Protein 8EIL (pdb70)

Structure (mmCIF, N/CA/C/O backbone):
data_8EIL
#
_entry.id   8EIL
#
_cell.length_a   213.344
_cell.length_b   213.344
_cell.length_c   213.344
_cell.angle_alpha   90.000
_cell.angle_beta   90.000
_cell.angle_gamma   90.000
#
_symmetry.space_group_name_H-M   'F 2 3'
#
loop_
_entity.id
_entity.type
_entity.pdbx_description
1 polymer 'Protease Lon-related BREX system protein BrxL'
2 non-polymer 'MALONIC ACID'
3 non-polymer 'SUCCINIC ACID'
4 water water
#
loop_
_atom_site.group_PDB
_atom_site.id
_atom_site.type_symbol
_atom_site.label_atom_id
_atom_site.label_alt_id
_atom_site.label_comp_id
_atom_site.label_asym_id
_atom_site.label_entity_id
_atom_site.label_seq_id
_atom_site.pdbx_PDB_ins_code
_atom_site.Cartn_x
_atom_site.Cartn_y
_atom_site.Cartn_z
_atom_site.occupancy
_atom_site.B_iso_or_equiv
_atom_site.auth_seq_id
_atom_site.auth_comp_id
_atom_site.auth_asym_id
_atom_site.auth_atom_id
_atom_site.pdbx_PDB_model_num
ATOM 1 N N . HIS A 1 3 ? 2.951 2.139 -60.521 1.00 92.31 496 HIS A N 1
ATOM 2 C CA . HIS A 1 3 ? 3.081 2.337 -61.960 1.00 88.80 496 HIS A CA 1
ATOM 3 C C . HIS A 1 3 ? 2.757 1.051 -62.717 1.00 87.69 496 HIS A C 1
ATOM 4 O O . HIS A 1 3 ? 1.616 0.589 -62.712 1.00 93.54 496 HIS A O 1
ATOM 6 N N . MET A 1 4 ? 3.768 0.474 -63.360 1.00 73.12 497 MET A N 1
ATOM 7 C CA . MET A 1 4 ? 3.629 -0.771 -64.100 1.00 74.24 497 MET A CA 1
ATOM 8 C C . MET A 1 4 ? 4.178 -1.939 -63.288 1.00 71.81 497 MET A C 1
ATOM 9 O O . MET A 1 4 ? 4.894 -1.758 -62.302 1.00 76.04 497 MET A O 1
ATOM 14 N N . LYS A 1 5 ? 3.818 -3.148 -63.708 1.00 70.84 498 LYS A N 1
ATOM 15 C CA . LYS A 1 5 ? 4.354 -4.337 -63.061 1.00 67.88 498 LYS A CA 1
ATOM 16 C C . LYS A 1 5 ? 5.869 -4.387 -63.251 1.00 66.61 498 LYS A C 1
ATOM 17 O O . LYS A 1 5 ? 6.368 -4.083 -64.341 1.00 67.42 498 LYS A O 1
ATOM 20 N N . PRO A 1 6 ? 6.631 -4.736 -62.213 1.00 58.28 499 PRO A N 1
ATOM 21 C CA . PRO A 1 6 ? 8.084 -4.865 -62.376 1.00 61.08 499 PRO A CA 1
ATOM 22 C C . PRO A 1 6 ? 8.433 -5.882 -63.455 1.00 69.03 499 PRO A C 1
ATOM 23 O O . PRO A 1 6 ? 7.771 -6.912 -63.601 1.00 65.35 499 PRO A O 1
ATOM 27 N N . GLY A 1 7 ? 9.487 -5.580 -64.215 1.00 63.93 500 GLY A N 1
ATOM 28 C CA . GLY A 1 7 ? 9.858 -6.370 -65.372 1.00 59.71 500 GLY A CA 1
ATOM 29 C C . GLY A 1 7 ? 9.127 -6.014 -66.647 1.00 57.12 500 GLY A C 1
ATOM 30 O O . GLY A 1 7 ? 9.437 -6.584 -67.703 1.00 54.38 500 GLY A O 1
ATOM 31 N N . PHE A 1 8 ? 8.161 -5.103 -66.585 1.00 52.24 501 PHE A N 1
ATOM 32 C CA . PHE A 1 8 ? 7.434 -4.631 -67.754 1.00 53.68 501 PHE A CA 1
ATOM 33 C C . PHE A 1 8 ? 7.953 -3.252 -68.136 1.00 59.26 501 PHE A C 1
ATOM 34 O O . PHE A 1 8 ? 8.132 -2.390 -67.269 1.00 63.80 501 PHE A O 1
ATOM 42 N N . LEU A 1 9 ? 8.191 -3.043 -69.426 1.00 51.43 502 LEU A N 1
ATOM 43 C CA . LEU A 1 9 ? 8.584 -1.711 -69.868 1.00 50.58 502 LEU A CA 1
ATOM 44 C C . LEU A 1 9 ? 8.230 -1.522 -71.333 1.00 55.67 502 LEU A C 1
ATOM 45 O O . LEU A 1 9 ? 8.119 -2.484 -72.096 1.00 47.90 502 LEU A O 1
ATOM 50 N N . TYR A 1 10 ? 8.030 -0.267 -71.710 1.00 44.99 503 TYR A N 1
ATOM 51 C CA . TYR A 1 10 ? 7.819 0.083 -73.102 1.00 42.05 503 TYR A CA 1
ATOM 52 C C . TYR A 1 10 ? 9.139 0.519 -73.719 1.00 49.48 503 TYR A C 1
ATOM 53 O O . TYR A 1 10 ? 9.937 1.218 -73.084 1.00 39.39 503 TYR A O 1
ATOM 62 N N . THR A 1 11 ? 9.362 0.102 -74.961 1.00 41.12 504 THR A N 1
ATOM 63 C CA . THR A 1 11 ? 10.513 0.548 -75.725 1.00 37.06 504 THR A CA 1
ATOM 64 C C . THR A 1 11 ? 10.046 0.877 -77.133 1.00 41.48 504 THR A C 1
ATOM 65 O O . THR A 1 11 ? 9.002 0.409 -77.591 1.00 35.82 504 THR A O 1
ATOM 69 N N . ILE A 1 12 ? 10.811 1.724 -77.808 1.00 36.25 505 ILE A N 1
ATOM 70 C CA . ILE A 1 12 ? 10.501 2.109 -79.175 1.00 28.48 505 ILE A CA 1
ATOM 71 C C . ILE A 1 12 ? 11.773 2.022 -79.990 1.00 36.08 505 ILE A C 1
ATOM 72 O O . ILE A 1 12 ? 12.820 2.532 -79.575 1.00 35.38 505 ILE A O 1
ATOM 77 N N . GLY A 1 13 ? 11.682 1.381 -81.149 1.00 35.25 506 GLY A N 1
ATOM 78 C CA . GLY A 1 13 ? 12.870 1.243 -81.970 1.00 36.84 506 GLY A CA 1
ATOM 79 C C . GLY A 1 13 ? 12.511 0.889 -83.392 1.00 41.17 506 GLY A C 1
ATOM 80 O O . GLY A 1 13 ? 11.371 0.539 -83.705 1.00 37.74 506 GLY A O 1
ATOM 81 N N . LEU A 1 14 ? 13.511 0.992 -84.257 1.00 32.91 507 LEU A N 1
ATOM 82 C CA . LEU A 1 14 ? 13.325 0.606 -85.647 1.00 46.57 507 LEU A CA 1
ATOM 83 C C . LEU A 1 14 ? 13.107 -0.896 -85.738 1.00 42.00 507 LEU A C 1
ATOM 84 O O . LEU A 1 14 ? 13.845 -1.682 -85.137 1.00 40.67 507 LEU A O 1
ATOM 89 N N . SER A 1 15 ? 12.098 -1.293 -86.506 1.00 53.72 508 SER A N 1
ATOM 90 C CA . SER A 1 15 ? 11.852 -2.698 -86.776 1.00 49.43 508 SER A CA 1
ATOM 91 C C . SER A 1 15 ? 12.943 -3.260 -87.686 1.00 45.24 508 SER A C 1
ATOM 92 O O . SER A 1 15 ? 13.862 -2.559 -88.118 1.00 46.66 508 SER A O 1
ATOM 95 N N . ASN A 1 16 ? 12.839 -4.558 -87.976 1.00 52.92 509 ASN A N 1
ATOM 96 C CA . ASN A 1 16 ? 13.755 -5.177 -88.926 1.00 57.12 509 ASN A CA 1
ATOM 97 C C . ASN A 1 16 ? 13.613 -4.592 -90.326 1.00 58.76 509 ASN A C 1
ATOM 98 O O . ASN A 1 16 ? 14.553 -4.682 -91.123 1.00 61.08 509 ASN A O 1
ATOM 101 N N . LYS A 1 17 ? 12.469 -3.985 -90.637 1.00 47.69 510 LYS A N 1
ATOM 102 C CA . LYS A 1 17 ? 12.239 -3.342 -91.922 1.00 55.50 510 LYS A CA 1
ATOM 103 C C . LYS A 1 17 ? 12.447 -1.832 -91.875 1.00 56.96 510 LYS A C 1
ATOM 104 O O . LYS A 1 17 ? 12.076 -1.137 -92.826 1.00 49.19 510 LYS A O 1
ATOM 106 N N . GLY A 1 18 ? 13.019 -1.306 -90.793 1.00 58.28 511 GLY A N 1
ATOM 107 C CA . GLY A 1 18 ? 13.309 0.113 -90.718 1.00 49.94 511 GLY A CA 1
ATOM 108 C C . GLY A 1 18 ? 12.151 1.003 -90.323 1.00 46.52 511 GLY A C 1
ATOM 109 O O . GLY A 1 18 ? 12.206 2.211 -90.569 1.00 52.05 511 GLY A O 1
ATOM 110 N N . MET A 1 19 ? 11.102 0.451 -89.720 1.00 50.69 512 MET A N 1
ATOM 111 C CA . MET A 1 19 ? 9.953 1.244 -89.311 1.00 50.84 512 MET A CA 1
ATOM 112 C C . MET A 1 19 ? 9.938 1.385 -87.799 1.00 46.06 512 MET A C 1
ATOM 113 O O . MET A 1 19 ? 10.088 0.379 -87.093 1.00 49.01 512 MET A O 1
ATOM 118 N N . PRO A 1 20 ? 9.764 2.593 -87.262 1.00 52.46 513 PRO A N 1
ATOM 119 C CA . PRO A 1 20 ? 9.706 2.737 -85.804 1.00 46.68 513 PRO A CA 1
ATOM 120 C C . PRO A 1 20 ? 8.460 2.074 -85.251 1.00 45.31 513 PRO A C 1
ATOM 121 O O . PRO A 1 20 ? 7.361 2.220 -85.794 1.00 41.51 513 PRO A O 1
ATOM 125 N N . GLY A 1 21 ? 8.643 1.330 -84.173 1.00 41.01 514 GLY A N 1
ATOM 126 C CA . GLY A 1 21 ? 7.542 0.624 -83.554 1.00 44.98 514 GLY A CA 1
ATOM 127 C C . GLY A 1 21 ? 7.656 0.632 -82.047 1.00 43.32 514 GLY A C 1
ATOM 128 O O . GLY A 1 21 ? 8.750 0.736 -81.474 1.00 41.56 514 GLY A O 1
ATOM 129 N N . LEU A 1 22 ? 6.493 0.502 -81.414 1.00 35.14 515 LEU A N 1
ATOM 130 C CA . LEU A 1 22 ? 6.349 0.451 -79.968 1.00 41.97 515 LEU A CA 1
ATOM 131 C C . LEU A 1 22 ? 6.192 -1.000 -79.539 1.00 41.62 515 LEU A C 1
ATOM 132 O O . LEU A 1 22 ? 5.354 -1.729 -80.081 1.00 45.04 515 LEU A O 1
ATOM 137 N N . TYR A 1 23 ? 6.993 -1.413 -78.568 1.00 42.57 516 TYR A N 1
ATOM 138 C CA . TYR A 1 23 ? 6.990 -2.782 -78.092 1.00 41.19 516 TYR A CA 1
ATOM 139 C C . TYR A 1 23 ? 6.916 -2.756 -76.579 1.00 45.48 516 TYR A C 1
ATOM 140 O O . TYR A 1 23 ? 7.393 -1.818 -75.935 1.00 46.49 516 TYR A O 1
ATOM 149 N N . ARG A 1 24 ? 6.330 -3.801 -76.009 1.00 46.53 517 ARG A N 1
ATOM 150 C CA . ARG A 1 24 ? 6.305 -3.947 -74.561 1.00 45.34 517 ARG A CA 1
ATOM 151 C C . ARG A 1 24 ? 7.064 -5.208 -74.192 1.00 41.95 517 ARG A C 1
ATOM 152 O O . ARG A 1 24 ? 6.737 -6.299 -74.667 1.00 48.40 517 ARG A O 1
ATOM 160 N N . LEU A 1 25 ? 8.076 -5.056 -73.353 1.00 40.79 518 LEU A N 1
ATOM 161 C CA . LEU A 1 25 ? 8.766 -6.195 -72.783 1.00 48.79 518 LEU A CA 1
ATOM 162 C C . LEU A 1 25 ? 8.057 -6.576 -71.495 1.00 53.16 518 LEU A C 1
ATOM 163 O O . LEU A 1 25 ? 7.810 -5.717 -70.639 1.00 51.36 518 LEU A O 1
ATOM 168 N N . GLU A 1 26 ? 7.730 -7.859 -71.367 1.00 54.30 519 GLU A N 1
ATOM 169 C CA . GLU A 1 26 ? 7.047 -8.410 -70.204 1.00 56.54 519 GLU A CA 1
ATOM 170 C C . GLU A 1 26 ? 7.945 -9.525 -69.689 1.00 54.70 519 GLU A C 1
ATOM 171 O O . GLU A 1 26 ? 7.953 -10.631 -70.236 1.00 58.51 519 GLU A O 1
ATOM 177 N N . LEU A 1 27 ? 8.742 -9.225 -68.673 1.00 55.07 520 LEU A N 1
ATOM 178 C CA . LEU A 1 27 ? 9.645 -10.204 -68.091 1.00 57.04 520 LEU A CA 1
ATOM 179 C C . LEU A 1 27 ? 9.025 -10.775 -66.825 1.00 72.32 520 LEU A C 1
ATOM 180 O O . LEU A 1 27 ? 8.649 -10.025 -65.919 1.00 72.34 520 LEU A O 1
ATOM 185 N N . GLN A 1 28 ? 8.918 -12.096 -66.767 1.00 67.73 521 GLN A N 1
ATOM 186 C CA . GLN A 1 28 ? 8.453 -12.795 -65.581 1.00 73.12 521 GLN A CA 1
ATOM 187 C C . GLN A 1 28 ? 9.630 -13.451 -64.877 1.00 73.92 521 GLN A C 1
ATOM 188 O O . GLN A 1 28 ? 10.494 -14.059 -65.520 1.00 66.08 521 GLN A O 1
ATOM 194 N N . VAL A 1 29 ? 9.664 -13.312 -63.555 1.00 74.96 522 VAL A N 1
ATOM 195 C CA . VAL A 1 29 ? 10.694 -13.911 -62.719 1.00 79.41 522 VAL A CA 1
ATOM 196 C C . VAL A 1 29 ? 10.035 -14.957 -61.832 1.00 79.57 522 VAL A C 1
ATOM 197 O O . VAL A 1 29 ? 8.973 -14.712 -61.248 1.00 68.36 522 VAL A O 1
ATOM 201 N N . THR A 1 30 ? 10.671 -16.121 -61.731 1.00 90.17 523 THR A N 1
ATOM 202 C CA . THR A 1 30 ? 10.207 -17.198 -60.869 1.00 85.72 523 THR A CA 1
ATOM 203 C C . THR A 1 30 ? 11.409 -17.768 -60.134 1.00 86.71 523 THR A C 1
ATOM 204 O O . THR A 1 30 ? 12.552 -17.371 -60.370 1.00 78.88 523 THR A O 1
ATOM 208 N N . LYS A 1 31 ? 11.143 -18.702 -59.224 1.00 89.72 524 LYS A N 1
ATOM 209 C CA . LYS A 1 31 ? 12.224 -19.408 -58.551 1.00 81.94 524 LYS A CA 1
ATOM 210 C C . LYS A 1 31 ? 12.853 -20.415 -59.509 1.00 77.27 524 LYS A C 1
ATOM 211 O O . LYS A 1 31 ? 12.150 -21.216 -60.132 1.00 79.74 524 LYS A O 1
ATOM 213 N N . GLY A 1 32 ? 14.177 -20.368 -59.637 1.00 70.13 525 GLY A N 1
ATOM 214 C CA . GLY A 1 32 ? 14.841 -21.233 -60.593 1.00 72.51 525 GLY A CA 1
ATOM 215 C C . GLY A 1 32 ? 16.350 -21.290 -60.470 1.00 79.72 525 GLY A C 1
ATOM 216 O O . GLY A 1 32 ? 16.903 -21.108 -59.382 1.00 82.72 525 GLY A O 1
ATOM 217 N N . SER A 1 33 ? 17.026 -21.537 -61.592 1.00 82.60 526 SER A N 1
ATOM 218 C CA . SER A 1 33 ? 18.461 -21.778 -61.600 1.00 79.58 526 SER A CA 1
ATOM 219 C C . SER A 1 33 ? 19.246 -20.783 -62.444 1.00 87.07 526 SER A C 1
ATOM 220 O O . SER A 1 33 ? 20.477 -20.888 -62.507 1.00 80.51 526 SER A O 1
ATOM 223 N N . GLY A 1 34 ? 18.583 -19.826 -63.087 1.00 83.26 527 GLY A N 1
ATOM 224 C CA . GLY A 1 34 ? 19.273 -18.871 -63.931 1.00 76.93 527 GLY A CA 1
ATOM 225 C C . GLY A 1 34 ? 19.015 -19.116 -65.402 1.00 82.95 527 GLY A C 1
ATOM 226 O O . GLY A 1 34 ? 19.861 -18.821 -66.252 1.00 69.90 527 GLY A O 1
ATOM 227 N N . LYS A 1 35 ? 17.842 -19.661 -65.712 1.00 83.41 528 LYS A N 1
ATOM 228 C CA . LYS A 1 35 ? 17.483 -20.002 -67.080 1.00 88.29 528 LYS A CA 1
ATOM 229 C C . LYS A 1 35 ? 16.712 -18.859 -67.727 1.00 79.51 528 LYS A C 1
ATOM 230 O O . LYS A 1 35 ? 15.821 -18.265 -67.113 1.00 79.04 528 LYS A O 1
ATOM 232 N N . LEU A 1 36 ? 17.071 -18.547 -68.968 1.00 75.77 529 LEU A N 1
ATOM 233 C CA . LEU A 1 36 ? 16.404 -17.514 -69.747 1.00 71.87 529 LEU A CA 1
ATOM 234 C C . LEU A 1 36 ? 15.571 -18.181 -70.832 1.00 73.67 529 LEU A C 1
ATOM 235 O O . LEU A 1 36 ? 16.115 -18.866 -71.704 1.00 80.34 529 LEU A O 1
ATOM 238 N N . ALA A 1 37 ? 14.259 -17.982 -70.773 1.00 69.75 530 ALA A N 1
ATOM 239 C CA . ALA A 1 37 ? 13.338 -18.394 -71.817 1.00 76.08 530 ALA A CA 1
ATOM 240 C C . ALA A 1 37 ? 12.721 -17.150 -72.443 1.00 80.62 530 ALA A C 1
ATOM 241 O O . ALA A 1 37 ? 12.582 -16.110 -71.793 1.00 77.06 530 ALA A O 1
ATOM 243 N N . THR A 1 38 ? 12.364 -17.257 -73.718 1.00 65.22 531 THR A N 1
ATOM 244 C CA . THR A 1 38 ? 11.928 -16.097 -74.475 1.00 63.16 531 THR A CA 1
ATOM 245 C C . THR A 1 38 ? 10.706 -16.450 -75.304 1.00 61.88 531 THR A C 1
ATOM 246 O O . THR A 1 38 ? 10.460 -17.612 -75.632 1.00 74.98 531 THR A O 1
ATOM 250 N N . SER A 1 39 ? 9.941 -15.419 -75.646 1.00 65.42 532 SER A N 1
ATOM 251 C CA . SER A 1 39 ? 8.768 -15.609 -76.484 1.00 59.39 532 SER A CA 1
ATOM 252 C C . SER A 1 39 ? 8.441 -14.297 -77.180 1.00 61.84 532 SER A C 1
ATOM 253 O O . SER A 1 39 ? 8.751 -13.210 -76.679 1.00 55.11 532 SER A O 1
ATOM 256 N N . GLY A 1 40 ? 7.789 -14.415 -78.334 1.00 52.90 533 GLY A N 1
ATOM 257 C CA . GLY A 1 40 ? 7.519 -13.263 -79.166 1.00 55.89 533 GLY A CA 1
ATOM 258 C C . GLY A 1 40 ? 8.697 -12.787 -79.986 1.00 56.43 533 GLY A C 1
ATOM 259 O O . GLY A 1 40 ? 8.651 -11.670 -80.514 1.00 50.13 533 GLY A O 1
ATOM 260 N N . LEU A 1 41 ? 9.763 -13.584 -80.093 1.00 47.64 534 LEU A N 1
ATOM 261 C CA . LEU A 1 41 ? 10.957 -13.177 -80.819 1.00 57.10 534 LEU A CA 1
ATOM 262 C C . LEU A 1 41 ? 10.903 -13.512 -82.316 1.00 52.48 534 LEU A C 1
ATOM 263 O O . LEU A 1 41 ? 11.955 -13.572 -82.963 1.00 59.83 534 LEU A O 1
ATOM 268 N N . TRP A 1 42 ? 9.705 -13.711 -82.872 1.00 46.84 535 TRP A N 1
ATOM 269 C CA . TRP A 1 42 ? 9.475 -13.746 -84.325 1.00 60.20 535 TRP A CA 1
ATOM 270 C C . TRP A 1 42 ? 10.347 -14.763 -85.066 1.00 57.33 535 TRP A C 1
ATOM 271 O O . TRP A 1 42 ? 10.619 -14.596 -86.259 1.00 56.90 535 TRP A O 1
ATOM 282 N N . ASN A 1 43 ? 10.794 -15.820 -84.385 1.00 55.88 536 ASN A N 1
ATOM 283 C CA . ASN A 1 43 ? 11.681 -16.823 -84.986 1.00 59.32 536 ASN A CA 1
ATOM 284 C C . ASN A 1 43 ? 12.955 -16.193 -85.547 1.00 69.38 536 ASN A C 1
ATOM 285 O O . ASN A 1 43 ? 13.500 -16.663 -86.548 1.00 77.73 536 ASN A O 1
ATOM 290 N N . SER A 1 44 ? 13.434 -15.121 -84.922 1.00 59.92 537 SER A N 1
ATOM 291 C CA . SER A 1 44 ? 14.585 -14.377 -85.415 1.00 63.60 537 SER A CA 1
ATOM 292 C C . SER A 1 44 ? 15.810 -14.720 -84.577 1.00 65.53 537 SER A C 1
ATOM 293 O O . SER A 1 44 ? 15.811 -14.510 -83.360 1.00 62.39 537 SER A O 1
ATOM 296 N N . SER A 1 45 ? 16.847 -15.253 -85.228 1.00 70.14 538 SER A N 1
ATOM 297 C CA . SER A 1 45 ? 18.097 -15.515 -84.522 1.00 72.74 538 SER A CA 1
ATOM 298 C C . SER A 1 45 ? 18.749 -14.223 -84.047 1.00 67.18 538 SER A C 1
ATOM 299 O O . SER A 1 45 ? 19.439 -14.216 -83.019 1.00 65.81 538 SER A O 1
ATOM 301 N N . SER A 1 46 ? 18.532 -13.121 -84.772 1.00 71.14 539 SER A N 1
ATOM 302 C CA . SER A 1 46 ? 19.100 -11.834 -84.379 1.00 61.77 539 SER A CA 1
ATOM 303 C C . SER A 1 46 ? 18.489 -11.329 -83.075 1.00 67.93 539 SER A C 1
ATOM 304 O O . SER A 1 46 ? 19.208 -10.872 -82.176 1.00 63.88 539 SER A O 1
ATOM 307 N N . ALA A 1 47 ? 17.159 -11.403 -82.954 1.00 49.64 540 ALA A N 1
ATOM 308 C CA . ALA A 1 47 ? 16.505 -10.973 -81.722 1.00 50.86 540 ALA A CA 1
ATOM 309 C C . ALA A 1 47 ? 16.938 -11.830 -80.541 1.00 60.16 540 ALA A C 1
ATOM 310 O O . ALA A 1 47 ? 17.195 -11.312 -79.445 1.00 53.76 540 ALA A O 1
ATOM 312 N N . LYS A 1 48 ? 17.020 -13.147 -80.747 1.00 60.02 541 LYS A N 1
ATOM 313 C CA . LYS A 1 48 ? 17.473 -14.035 -79.684 1.00 54.85 541 LYS A CA 1
ATOM 314 C C . LYS A 1 48 ? 18.895 -13.697 -79.258 1.00 56.94 541 LYS A C 1
ATOM 315 O O . LYS A 1 48 ? 19.198 -13.661 -78.061 1.00 57.98 541 LYS A O 1
ATOM 317 N N . GLU A 1 49 ? 19.780 -13.430 -80.223 1.00 52.72 542 GLU A N 1
ATOM 318 C CA . GLU A 1 49 ? 21.154 -13.083 -79.873 1.00 59.27 542 GLU A CA 1
ATOM 319 C C . GLU A 1 49 ? 21.221 -11.758 -79.121 1.00 59.82 542 GLU A C 1
ATOM 320 O O . GLU A 1 49 ? 22.030 -11.604 -78.201 1.00 57.78 542 GLU A O 1
ATOM 323 N N . GLN A 1 50 ? 20.376 -10.792 -79.489 1.00 52.01 543 GLN A N 1
ATOM 324 C CA . GLN A 1 50 ? 20.357 -9.519 -78.770 1.00 62.29 543 GLN A CA 1
ATOM 325 C C . GLN A 1 50 ? 19.904 -9.712 -77.325 1.00 57.65 543 GLN A C 1
ATOM 326 O O . GLN A 1 50 ? 20.530 -9.199 -76.385 1.00 53.75 543 GLN A O 1
ATOM 332 N N . VAL A 1 51 ? 18.797 -10.436 -77.132 1.00 58.29 544 VAL A N 1
ATOM 333 C CA . VAL A 1 51 ? 18.323 -10.716 -75.779 1.00 57.26 544 VAL A CA 1
ATOM 334 C C . VAL A 1 51 ? 19.377 -11.491 -74.995 1.00 62.63 544 VAL A C 1
ATOM 335 O O . VAL A 1 51 ? 19.544 -11.285 -73.786 1.00 68.12 544 VAL A O 1
ATOM 339 N N . LYS A 1 52 ? 20.131 -12.360 -75.672 1.00 61.29 545 LYS A N 1
ATOM 340 C CA . LYS A 1 52 ? 21.179 -13.116 -74.996 1.00 64.20 545 LYS A CA 1
ATOM 341 C C . LYS A 1 52 ? 22.332 -12.215 -74.570 1.00 58.48 545 LYS A C 1
ATOM 342 O O . LYS A 1 52 ? 22.872 -12.378 -73.474 1.00 63.39 545 LYS A O 1
ATOM 344 N N . ILE A 1 53 ? 22.740 -11.280 -75.433 1.00 57.05 546 ILE A N 1
ATOM 345 C CA . ILE A 1 53 ? 23.766 -10.311 -75.048 1.00 59.81 546 ILE A CA 1
ATOM 346 C C . ILE A 1 53 ? 23.311 -9.531 -73.825 1.00 62.44 546 ILE A C 1
ATOM 347 O O . ILE A 1 53 ? 24.086 -9.297 -72.885 1.00 65.39 546 ILE A O 1
ATOM 352 N N . ALA A 1 54 ? 22.039 -9.128 -73.816 1.00 60.97 547 ALA A N 1
ATOM 353 C CA . ALA A 1 54 ? 21.497 -8.411 -72.669 1.00 64.40 547 ALA A CA 1
ATOM 354 C C . ALA A 1 54 ? 21.575 -9.261 -71.405 1.00 64.16 547 ALA A C 1
ATOM 355 O O . ALA A 1 54 ? 22.012 -8.786 -70.352 1.00 62.90 547 ALA A O 1
ATOM 357 N N . PHE A 1 55 ? 21.149 -10.525 -71.494 1.00 71.12 548 PHE A N 1
ATOM 358 C CA . PHE A 1 55 ? 21.162 -11.413 -70.331 1.00 69.72 548 PHE A CA 1
ATOM 359 C C . PHE A 1 55 ? 22.580 -11.686 -69.841 1.00 69.02 548 PHE A C 1
ATOM 360 O O . PHE A 1 55 ? 22.816 -11.814 -68.633 1.00 66.18 548 PHE A O 1
ATOM 368 N N . ASP A 1 56 ? 23.533 -11.795 -70.766 1.00 64.90 549 ASP A N 1
ATOM 369 C CA . ASP A 1 56 ? 24.924 -12.005 -70.381 1.00 65.41 549 ASP A CA 1
ATOM 370 C C . ASP A 1 56 ? 25.467 -10.795 -69.630 1.00 75.36 549 ASP A C 1
ATOM 371 O O . ASP A 1 56 ? 26.108 -10.940 -68.581 1.00 74.61 549 ASP A O 1
ATOM 376 N N . TYR A 1 57 ? 25.235 -9.591 -70.165 1.00 67.25 550 TYR A N 1
ATOM 377 C CA . TYR A 1 57 ? 25.610 -8.382 -69.435 1.00 62.86 550 TYR A CA 1
ATOM 378 C C . TYR A 1 57 ? 24.940 -8.338 -68.066 1.00 56.58 550 TYR A C 1
ATOM 379 O O . TYR A 1 57 ? 25.565 -7.955 -67.069 1.00 64.88 550 TYR A O 1
ATOM 388 N N . PHE A 1 58 ? 23.664 -8.724 -68.005 1.00 59.02 551 PHE A N 1
ATOM 389 C CA . PHE A 1 58 ? 22.942 -8.797 -66.739 1.00 64.97 551 PHE A CA 1
ATOM 390 C C . PHE A 1 58 ? 23.679 -9.673 -65.736 1.00 76.13 551 PHE A C 1
ATOM 391 O O . PHE A 1 58 ? 23.943 -9.256 -64.602 1.00 76.65 551 PHE A O 1
ATOM 399 N N . LYS A 1 59 ? 24.015 -10.899 -66.142 1.00 81.48 552 LYS A N 1
ATOM 400 C CA . LYS A 1 59 ? 24.734 -11.807 -65.252 1.00 75.60 552 LYS A CA 1
ATOM 401 C C . LYS A 1 59 ? 26.080 -11.226 -64.834 1.00 72.66 552 LYS A C 1
ATOM 402 O O . LYS A 1 59 ? 26.489 -11.359 -63.674 1.00 73.94 552 LYS A O 1
ATOM 405 N N . ALA A 1 60 ? 26.782 -10.571 -65.761 1.00 74.65 553 ALA A N 1
ATOM 406 C CA . ALA A 1 60 ? 28.130 -10.097 -65.463 1.00 66.91 553 ALA A CA 1
ATOM 407 C C . ALA A 1 60 ? 28.145 -8.856 -64.574 1.00 82.55 553 ALA A C 1
ATOM 408 O O . ALA A 1 60 ? 29.133 -8.629 -63.866 1.00 74.41 553 ALA A O 1
ATOM 410 N N . ASN A 1 61 ? 27.083 -8.044 -64.587 1.00 84.17 554 ASN A N 1
ATOM 411 C CA . ASN A 1 61 ? 27.069 -6.792 -63.833 1.00 70.95 554 ASN A CA 1
ATOM 412 C C . ASN A 1 61 ? 25.926 -6.713 -62.825 1.00 74.49 554 ASN A C 1
ATOM 413 O O . ASN A 1 61 ? 25.608 -5.619 -62.349 1.00 84.48 554 ASN A O 1
ATOM 418 N N . ALA A 1 62 ? 25.289 -7.840 -62.494 1.00 77.01 555 ALA A N 1
ATOM 419 C CA . ALA A 1 62 ? 24.171 -7.803 -61.555 1.00 77.70 555 ALA A CA 1
ATOM 420 C C . ALA A 1 62 ? 24.602 -7.384 -60.156 1.00 80.55 555 ALA A C 1
ATOM 421 O O . ALA A 1 62 ? 23.771 -6.897 -59.382 1.00 81.06 555 ALA A O 1
ATOM 423 N N . SER A 1 63 ? 25.881 -7.553 -59.822 1.00 91.22 556 SER A N 1
ATOM 424 C CA . SER A 1 63 ? 26.379 -7.107 -58.525 1.00 89.92 556 SER A CA 1
ATOM 425 C C . SER A 1 63 ? 26.294 -5.591 -58.383 1.00 92.68 556 SER A C 1
ATOM 426 O O . SER A 1 63 ? 25.978 -5.082 -57.300 1.00 93.81 556 SER A O 1
ATOM 429 N N . ARG A 1 64 ? 26.588 -4.850 -59.460 1.00 85.93 557 ARG A N 1
ATOM 430 C CA . ARG A 1 64 ? 26.519 -3.390 -59.434 1.00 91.59 557 ARG A CA 1
ATOM 431 C C . ARG A 1 64 ? 25.104 -2.845 -59.279 1.00 94.01 557 ARG A C 1
ATOM 432 O O . ARG A 1 64 ? 24.949 -1.630 -59.112 1.00 100.26 557 ARG A O 1
ATOM 437 N N . ILE A 1 65 ? 24.082 -3.692 -59.329 1.00 82.16 558 ILE A N 1
ATOM 438 C CA . ILE A 1 65 ? 22.707 -3.208 -59.249 1.00 80.08 558 ILE A CA 1
ATOM 439 C C . ILE A 1 65 ? 22.128 -3.579 -57.893 1.00 77.98 558 ILE A C 1
ATOM 440 O O . ILE A 1 65 ? 21.517 -4.636 -57.741 1.00 84.69 558 ILE A O 1
ATOM 445 N N . SER A 1 69 ? 21.508 -9.994 -54.199 1.00 79.19 562 SER A N 1
ATOM 446 C CA . SER A 1 69 ? 20.866 -10.186 -55.494 1.00 92.30 562 SER A CA 1
ATOM 447 C C . SER A 1 69 ? 21.681 -11.132 -56.374 1.00 100.39 562 SER A C 1
ATOM 448 O O . SER A 1 69 ? 22.876 -10.921 -56.584 1.00 103.25 562 SER A O 1
ATOM 450 N N . LYS A 1 70 ? 21.028 -12.176 -56.885 1.00 96.35 563 LYS A N 1
ATOM 451 C CA . LYS A 1 70 ? 21.685 -13.152 -57.746 1.00 100.01 563 LYS A CA 1
ATOM 452 C C . LYS A 1 70 ? 20.681 -13.695 -58.754 1.00 102.86 563 LYS A C 1
ATOM 453 O O . LYS A 1 70 ? 19.588 -14.124 -58.372 1.00 90.06 563 LYS A O 1
ATOM 455 N N . VAL A 1 71 ? 21.058 -13.678 -60.037 1.00 104.48 564 VAL A N 1
ATOM 456 C CA . VAL A 1 71 ? 20.178 -14.188 -61.084 1.00 96.71 564 VAL A CA 1
ATOM 457 C C . VAL A 1 71 ? 20.131 -15.710 -61.089 1.00 98.85 564 VAL A C 1
ATOM 458 O O . VAL A 1 71 ? 19.148 -16.299 -61.556 1.00 93.28 564 VAL A O 1
ATOM 460 N N . MET A 1 72 ? 21.167 -16.364 -60.563 1.00 102.90 565 MET A N 1
ATOM 461 C CA . MET A 1 72 ? 21.242 -17.820 -60.564 1.00 89.85 565 MET A CA 1
ATOM 462 C C . MET A 1 72 ? 20.220 -18.475 -59.644 1.00 89.29 565 MET A C 1
ATOM 463 O O . MET A 1 72 ? 20.082 -19.702 -59.683 1.00 97.33 565 MET A O 1
ATOM 466 N N . GLU A 1 73 ? 19.504 -17.705 -58.827 1.00 85.74 566 GLU A N 1
ATOM 467 C CA . GLU A 1 73 ? 18.461 -18.250 -57.967 1.00 79.11 566 GLU A CA 1
ATOM 468 C C . GLU A 1 73 ? 17.064 -18.077 -58.549 1.00 79.08 566 GLU A C 1
ATOM 469 O O . GLU A 1 73 ? 16.088 -18.503 -57.922 1.00 71.60 566 GLU A O 1
ATOM 471 N N . HIS A 1 74 ? 16.946 -17.473 -59.731 1.00 87.30 567 HIS A N 1
ATOM 472 C CA . HIS A 1 74 ? 15.661 -17.232 -60.367 1.00 73.81 567 HIS A CA 1
ATOM 473 C C . HIS A 1 74 ? 15.713 -17.632 -61.833 1.00 75.85 567 HIS A C 1
ATOM 474 O O . HIS A 1 74 ? 16.781 -17.730 -62.442 1.00 69.49 567 HIS A O 1
ATOM 481 N N . ASP A 1 75 ? 14.528 -17.858 -62.387 1.00 73.44 568 ASP A N 1
ATOM 482 C CA . ASP A 1 75 ? 14.330 -18.141 -63.796 1.00 79.64 568 ASP A CA 1
ATOM 483 C C . ASP A 1 75 ? 13.580 -16.966 -64.408 1.00 80.98 568 ASP A C 1
ATOM 484 O O . ASP A 1 75 ? 12.724 -16.354 -63.762 1.00 66.59 568 ASP A O 1
ATOM 489 N N . PHE A 1 76 ? 13.896 -16.665 -65.664 1.00 81.13 569 PHE A N 1
ATOM 490 C CA . PHE A 1 76 ? 13.386 -15.479 -66.336 1.00 69.56 569 PHE A CA 1
ATOM 491 C C . PHE A 1 76 ? 12.739 -15.886 -67.646 1.00 66.02 569 PHE A C 1
ATOM 492 O O . PHE A 1 76 ? 13.306 -16.681 -68.399 1.00 73.63 569 PHE A O 1
ATOM 500 N N . HIS A 1 77 ? 11.552 -15.347 -67.912 1.00 58.98 570 HIS A N 1
ATOM 501 C CA . HIS A 1 77 ? 10.877 -15.532 -69.192 1.00 74.84 570 HIS A CA 1
ATOM 502 C C . HIS A 1 77 ? 10.515 -14.160 -69.742 1.00 73.66 570 HIS A C 1
ATOM 503 O O . HIS A 1 77 ? 9.675 -13.457 -69.172 1.00 60.78 570 HIS A O 1
ATOM 510 N N . LEU A 1 78 ? 11.155 -13.783 -70.839 1.00 67.73 571 LEU A N 1
ATOM 511 C CA . LEU A 1 78 ? 10.936 -12.489 -71.470 1.00 50.57 571 LEU A CA 1
ATOM 512 C C . LEU A 1 78 ? 9.994 -12.683 -72.651 1.00 61.44 571 LEU A C 1
ATOM 513 O O . LEU A 1 78 ? 10.365 -13.292 -73.661 1.00 63.69 571 LEU A O 1
ATOM 518 N N . HIS A 1 79 ? 8.767 -12.205 -72.508 1.00 57.36 572 HIS A N 1
ATOM 519 C CA . HIS A 1 79 ? 7.858 -12.117 -73.632 1.00 60.79 572 HIS A CA 1
ATOM 520 C C . HIS A 1 79 ? 7.972 -10.723 -74.234 1.00 59.46 572 HIS A C 1
ATOM 521 O O . HIS A 1 79 ? 8.189 -9.736 -73.525 1.00 55.42 572 HIS A O 1
ATOM 528 N N . VAL A 1 80 ? 7.843 -10.647 -75.553 1.00 55.31 573 VAL A N 1
ATOM 529 C CA . VAL A 1 80 ? 7.907 -9.370 -76.256 1.00 55.67 573 VAL A CA 1
ATOM 530 C C . VAL A 1 80 ? 6.603 -9.198 -77.017 1.00 48.13 573 VAL A C 1
ATOM 531 O O . VAL A 1 80 ? 6.264 -10.024 -77.874 1.00 53.81 573 VAL A O 1
ATOM 535 N N . VAL A 1 81 ? 5.883 -8.123 -76.712 1.00 53.87 574 VAL A N 1
ATOM 536 C CA . VAL A 1 81 ? 4.599 -7.822 -77.326 1.00 53.62 574 VAL A CA 1
ATOM 537 C C . VAL A 1 81 ? 4.830 -6.759 -78.385 1.00 49.16 574 VAL A C 1
ATOM 538 O O . VAL A 1 81 ? 5.322 -5.662 -78.083 1.00 51.49 574 VAL A O 1
ATOM 542 N N . GLU A 1 82 ? 4.456 -7.091 -79.617 1.00 50.76 575 GLU A N 1
ATOM 543 C CA . GLU A 1 82 ? 4.570 -6.200 -80.763 1.00 50.84 575 GLU A CA 1
ATOM 544 C C . GLU A 1 82 ? 3.244 -5.458 -80.896 1.00 46.21 575 GLU A C 1
ATOM 545 O O . GLU A 1 82 ? 2.236 -6.035 -81.320 1.00 58.00 575 GLU A O 1
ATOM 551 N N . LEU A 1 83 ? 3.245 -4.181 -80.524 1.00 52.66 576 LEU A N 1
ATOM 552 C CA . LEU A 1 83 ? 2.013 -3.435 -80.302 1.00 44.73 576 LEU A CA 1
ATOM 553 C C . LEU A 1 83 ? 1.488 -2.726 -81.540 1.00 43.52 576 LEU A C 1
ATOM 554 O O . LEU A 1 83 ? 0.328 -2.301 -81.539 1.00 49.63 576 LEU A O 1
ATOM 559 N N . GLN A 1 84 ? 2.299 -2.587 -82.590 1.00 41.55 577 GLN A N 1
ATOM 560 C CA . GLN A 1 84 ? 1.918 -1.777 -83.740 1.00 45.12 577 GLN A CA 1
ATOM 561 C C . GLN A 1 84 ? 2.160 -2.500 -85.061 1.00 53.62 577 GLN A C 1
ATOM 562 O O . GLN A 1 84 ? 2.150 -1.859 -86.118 1.00 42.88 577 GLN A O 1
ATOM 568 N N . ASN A 1 85 ? 2.376 -3.818 -85.017 1.00 55.21 578 ASN A N 1
ATOM 569 C CA . ASN A 1 85 ? 2.552 -4.644 -86.213 1.00 57.54 578 ASN A CA 1
ATOM 570 C C . ASN A 1 85 ? 3.679 -4.117 -87.099 1.00 64.81 578 ASN A C 1
ATOM 571 O O . ASN A 1 85 ? 3.507 -3.896 -88.300 1.00 78.22 578 ASN A O 1
ATOM 576 N N . THR A 1 86 ? 4.851 -3.930 -86.497 1.00 49.84 579 THR A N 1
ATOM 577 C CA . THR A 1 86 ? 6.011 -3.444 -87.227 1.00 54.76 579 THR A CA 1
ATOM 578 C C . THR A 1 86 ? 7.026 -4.538 -87.519 1.00 49.69 579 THR A C 1
ATOM 579 O O . THR A 1 86 ? 7.954 -4.305 -88.299 1.00 52.51 579 THR A O 1
ATOM 583 N N . GLY A 1 87 ? 6.860 -5.724 -86.945 1.00 54.59 580 GLY A N 1
ATOM 584 C CA . GLY A 1 87 ? 7.800 -6.793 -87.164 1.00 53.80 580 GLY A CA 1
ATOM 585 C C . GLY A 1 87 ? 8.768 -6.899 -86.008 1.00 51.74 580 GLY A C 1
ATOM 586 O O . GLY A 1 87 ? 8.583 -6.281 -84.955 1.00 53.81 580 GLY A O 1
ATOM 587 N N . PRO A 1 88 ? 9.807 -7.714 -86.170 1.00 49.59 581 PRO A N 1
ATOM 588 C CA . PRO A 1 88 ? 10.801 -7.852 -85.102 1.00 51.90 581 PRO A CA 1
ATOM 589 C C . PRO A 1 88 ? 11.497 -6.531 -84.807 1.00 53.13 581 PRO A C 1
ATOM 590 O O . PRO A 1 88 ? 11.780 -5.738 -85.708 1.00 44.55 581 PRO A O 1
ATOM 594 N N . LEU A 1 89 ? 11.759 -6.299 -83.520 1.00 42.65 582 LEU A N 1
ATOM 595 C CA . LEU A 1 89 ? 12.504 -5.126 -83.081 1.00 39.89 582 LEU A CA 1
ATOM 596 C C . LEU A 1 89 ? 13.998 -5.382 -83.230 1.00 38.59 582 LEU A C 1
ATOM 597 O O . LEU A 1 89 ? 14.515 -6.394 -82.745 1.00 46.19 582 LEU A O 1
ATOM 602 N N . SER A 1 90 ? 14.692 -4.461 -83.891 1.00 42.51 583 SER A N 1
ATOM 603 C CA . SER A 1 90 ? 16.121 -4.606 -84.138 1.00 50.67 583 SER A CA 1
ATOM 604 C C . SER A 1 90 ? 16.982 -4.016 -83.028 1.00 44.49 583 SER A C 1
ATOM 605 O O . SER A 1 90 ? 18.212 -4.075 -83.124 1.00 44.88 583 SER A O 1
ATOM 608 N N . HIS A 1 91 ? 16.377 -3.463 -81.978 1.00 44.25 584 HIS A N 1
ATOM 609 C CA . HIS A 1 91 ? 17.116 -2.834 -80.882 1.00 46.90 584 HIS A CA 1
ATOM 610 C C . HIS A 1 91 ? 16.520 -3.353 -79.578 1.00 41.89 584 HIS A C 1
ATOM 611 O O . HIS A 1 91 ? 15.647 -2.719 -78.980 1.00 44.47 584 HIS A O 1
ATOM 618 N N . LEU A 1 92 ? 17.020 -4.499 -79.124 1.00 49.85 585 LEU A N 1
ATOM 619 C CA . LEU A 1 92 ? 16.433 -5.196 -77.993 1.00 43.23 585 LEU A CA 1
ATOM 620 C C . LEU A 1 92 ? 17.378 -5.362 -76.816 1.00 40.47 585 LEU A C 1
ATOM 621 O O . LEU A 1 92 ? 16.899 -5.593 -75.703 1.00 41.91 585 LEU A O 1
ATOM 626 N N . ALA A 1 93 ? 18.692 -5.229 -77.020 1.00 45.47 586 ALA A N 1
ATOM 627 C CA . ALA A 1 93 ? 19.653 -5.529 -75.962 1.00 51.40 586 ALA A CA 1
ATOM 628 C C . ALA A 1 93 ? 19.453 -4.622 -74.752 1.00 52.25 586 ALA A C 1
ATOM 629 O O . ALA A 1 93 ? 19.255 -5.098 -73.628 1.00 45.23 586 ALA A O 1
ATOM 631 N N . LEU A 1 94 ? 19.492 -3.303 -74.961 1.00 41.07 587 LEU A N 1
ATOM 632 C CA . LEU A 1 94 ? 19.387 -2.397 -73.818 1.00 40.50 587 LEU A CA 1
ATOM 633 C C . LEU A 1 94 ? 18.009 -2.433 -73.165 1.00 41.40 587 LEU A C 1
ATOM 634 O O . LEU A 1 94 ? 17.941 -2.485 -71.921 1.00 40.30 587 LEU A O 1
ATOM 639 N N . PRO A 1 95 ? 16.889 -2.383 -73.903 1.00 45.65 588 PRO A N 1
ATOM 640 C CA . PRO A 1 95 ? 15.584 -2.554 -73.238 1.00 45.51 588 PRO A CA 1
ATOM 641 C C . PRO A 1 95 ? 15.467 -3.867 -72.484 1.00 46.35 588 PRO A C 1
ATOM 642 O O . PRO A 1 95 ? 14.868 -3.902 -71.402 1.00 47.82 588 PRO A O 1
ATOM 646 N N . SER A 1 96 ? 16.019 -4.955 -73.030 1.00 46.78 589 SER A N 1
ATOM 647 C CA . SER A 1 96 ? 15.966 -6.231 -72.322 1.00 51.64 589 SER A CA 1
ATOM 648 C C . SER A 1 96 ? 16.781 -6.188 -71.038 1.00 56.12 589 SER A C 1
ATOM 649 O O . SER A 1 96 ? 16.362 -6.750 -70.024 1.00 50.03 589 SER A O 1
ATOM 652 N N . LEU A 1 97 ? 17.957 -5.560 -71.065 1.00 48.61 590 LEU A N 1
ATOM 653 C CA . LEU A 1 97 ? 18.730 -5.422 -69.834 1.00 51.43 590 LEU A CA 1
ATOM 654 C C . LEU A 1 97 ? 17.949 -4.642 -68.786 1.00 61.15 590 LEU A C 1
ATOM 655 O O . LEU A 1 97 ? 17.916 -5.022 -67.605 1.00 57.73 590 LEU A O 1
ATOM 660 N N . VAL A 1 98 ? 17.315 -3.543 -69.201 1.00 56.51 591 VAL A N 1
ATOM 661 C CA . VAL A 1 98 ? 16.523 -2.759 -68.257 1.00 48.87 591 VAL A CA 1
ATOM 662 C C . VAL A 1 98 ? 15.390 -3.604 -67.686 1.00 52.54 591 VAL A C 1
ATOM 663 O O . VAL A 1 98 ? 15.125 -3.575 -66.479 1.00 48.08 591 VAL A O 1
ATOM 667 N N . ALA A 1 99 ? 14.722 -4.389 -68.539 1.00 53.57 592 ALA A N 1
ATOM 668 C CA . ALA A 1 99 ? 13.620 -5.233 -68.078 1.00 51.83 592 ALA A CA 1
ATOM 669 C C . ALA A 1 99 ? 14.107 -6.322 -67.130 1.00 59.97 592 ALA A C 1
ATOM 670 O O . ALA A 1 99 ? 13.433 -6.640 -66.143 1.00 49.39 592 ALA A O 1
ATOM 672 N N . PHE A 1 100 ? 15.269 -6.911 -67.420 1.00 49.29 593 PHE A N 1
ATOM 673 C CA . PHE A 1 100 ? 15.854 -7.910 -66.533 1.00 52.95 593 PHE A CA 1
ATOM 674 C C . PHE A 1 100 ? 16.107 -7.324 -65.151 1.00 66.91 593 PHE A C 1
ATOM 675 O O . PHE A 1 100 ? 15.688 -7.891 -64.131 1.00 65.79 593 PHE A O 1
ATOM 683 N N . ALA A 1 101 ? 16.782 -6.171 -65.101 1.00 58.16 594 ALA A N 1
ATOM 684 C CA . ALA A 1 101 ? 17.093 -5.569 -63.810 1.00 54.51 594 ALA A CA 1
ATOM 685 C C . ALA A 1 101 ? 15.828 -5.145 -63.074 1.00 58.48 594 ALA A C 1
ATOM 686 O O . ALA A 1 101 ? 15.721 -5.336 -61.857 1.00 58.81 594 ALA A O 1
ATOM 688 N N . SER A 1 102 ? 14.844 -4.603 -63.795 1.00 53.97 595 SER A N 1
ATOM 689 C CA . SER A 1 102 ? 13.579 -4.243 -63.164 1.00 53.75 595 SER A CA 1
ATOM 690 C C . SER A 1 102 ? 12.891 -5.470 -62.578 1.00 71.40 595 SER A C 1
ATOM 691 O O . SER A 1 102 ? 12.343 -5.414 -61.470 1.00 62.64 595 SER A O 1
ATOM 694 N N . GLY A 1 103 ? 12.891 -6.580 -63.318 1.00 66.41 596 GLY A N 1
ATOM 695 C CA . GLY A 1 103 ? 12.297 -7.804 -62.807 1.00 64.65 596 GLY A CA 1
ATOM 696 C C . GLY A 1 103 ? 12.978 -8.309 -61.550 1.00 64.94 596 GLY A C 1
ATOM 697 O O . GLY A 1 103 ? 12.316 -8.688 -60.581 1.00 69.59 596 GLY A O 1
ATOM 698 N N . LEU A 1 104 ? 14.314 -8.330 -61.551 1.00 67.32 597 LEU A N 1
ATOM 699 C CA . LEU A 1 104 ? 15.043 -8.803 -60.377 1.00 64.89 597 LEU A CA 1
ATOM 700 C C . LEU A 1 104 ? 14.723 -7.950 -59.155 1.00 63.71 597 LEU A C 1
ATOM 701 O O . LEU A 1 104 ? 14.153 -8.436 -58.171 1.00 71.37 597 LEU A O 1
ATOM 706 N N . LEU A 1 105 ? 15.073 -6.666 -59.206 1.00 65.97 598 LEU A N 1
ATOM 707 C CA . LEU A 1 105 ? 14.938 -5.794 -58.046 1.00 61.82 598 LEU A CA 1
ATOM 708 C C . LEU A 1 105 ? 13.492 -5.521 -57.664 1.00 52.76 598 LEU A C 1
ATOM 709 O O . LEU A 1 105 ? 13.263 -4.843 -56.656 1.00 64.30 598 LEU A O 1
ATOM 714 N N . GLY A 1 106 ? 12.520 -6.021 -58.422 1.00 50.68 599 GLY A N 1
ATOM 715 C CA . GLY A 1 106 ? 11.133 -5.753 -58.097 1.00 62.19 599 GLY A CA 1
ATOM 716 C C . GLY A 1 106 ? 10.760 -4.289 -58.130 1.00 66.81 599 GLY A C 1
ATOM 717 O O . GLY A 1 106 ? 9.756 -3.899 -57.528 1.00 72.68 599 GLY A O 1
ATOM 718 N N . ARG A 1 107 ? 11.542 -3.463 -58.822 1.00 60.83 600 ARG A N 1
ATOM 719 C CA . ARG A 1 107 ? 11.268 -2.040 -58.951 1.00 66.03 600 ARG A CA 1
ATOM 720 C C . ARG A 1 107 ? 10.612 -1.767 -60.297 1.00 64.64 600 ARG A C 1
ATOM 721 O O . ARG A 1 107 ? 11.020 -2.318 -61.324 1.00 65.27 600 ARG A O 1
ATOM 724 N N . SER A 1 108 ? 9.597 -0.910 -60.287 1.00 63.15 601 SER A N 1
ATOM 725 C CA . SER A 1 108 ? 8.857 -0.607 -61.500 1.00 54.38 601 SER A CA 1
ATOM 726 C C . SER A 1 108 ? 9.562 0.468 -62.314 1.00 63.07 601 SER A C 1
ATOM 727 O O . SER A 1 108 ? 10.157 1.400 -61.764 1.00 65.72 601 SER A O 1
ATOM 730 N N . VAL A 1 109 ? 9.488 0.334 -63.639 1.00 57.31 602 VAL A N 1
ATOM 731 C CA . VAL A 1 109 ? 10.003 1.372 -64.518 1.00 63.12 602 VAL A CA 1
ATOM 732 C C . VAL A 1 109 ? 9.118 2.606 -64.380 1.00 56.43 602 VAL A C 1
ATOM 733 O O . VAL A 1 109 ? 7.916 2.505 -64.095 1.00 59.66 602 VAL A O 1
ATOM 737 N N . GLN A 1 110 ? 9.727 3.786 -64.536 1.00 61.54 603 GLN A N 1
ATOM 738 C CA . GLN A 1 110 ? 8.998 5.042 -64.402 1.00 57.50 603 GLN A CA 1
ATOM 739 C C . GLN A 1 110 ? 7.714 5.015 -65.223 1.00 57.18 603 GLN A C 1
ATOM 740 O O . GLN A 1 110 ? 7.670 4.464 -66.326 1.00 60.07 603 GLN A O 1
ATOM 746 N N . SER A 1 111 ? 6.664 5.619 -64.672 1.00 56.82 604 SER A N 1
ATOM 747 C CA . SER A 1 111 ? 5.360 5.603 -65.320 1.00 69.49 604 SER A CA 1
ATOM 748 C C . SER A 1 111 ? 5.377 6.484 -66.563 1.00 54.06 604 SER A C 1
ATOM 749 O O . SER A 1 111 ? 5.922 7.591 -66.542 1.00 53.41 604 SER A O 1
ATOM 751 N N . GLN A 1 112 ? 4.811 5.968 -67.657 1.00 45.89 605 GLN A N 1
ATOM 752 C CA . GLN A 1 112 ? 4.677 6.698 -68.919 1.00 48.35 605 GLN A CA 1
ATOM 753 C C . GLN A 1 112 ? 6.030 6.989 -69.563 1.00 50.32 605 GLN A C 1
ATOM 754 O O . GLN A 1 112 ? 6.170 7.952 -70.321 1.00 42.98 605 GLN A O 1
ATOM 760 N N . MET A 1 113 ? 7.036 6.172 -69.261 1.00 46.31 606 MET A N 1
ATOM 761 C CA . MET A 1 113 ? 8.365 6.324 -69.834 1.00 44.71 606 MET A CA 1
ATOM 762 C C . MET A 1 113 ? 8.598 5.292 -70.929 1.00 49.20 606 MET A C 1
ATOM 763 O O . MET A 1 113 ? 8.171 4.139 -70.817 1.00 51.79 606 MET A O 1
ATOM 768 N N . VAL A 1 114 ? 9.275 5.717 -71.990 1.00 39.49 607 VAL A N 1
ATOM 769 C CA . VAL A 1 114 ? 9.755 4.827 -73.037 1.00 41.21 607 VAL A CA 1
ATOM 770 C C . VAL A 1 114 ? 11.274 4.818 -72.974 1.00 40.68 607 VAL A C 1
ATOM 771 O O . VAL A 1 114 ? 11.904 5.880 -72.886 1.00 47.09 607 VAL A O 1
ATOM 775 N N . VAL A 1 115 ? 11.860 3.627 -72.990 1.00 42.14 608 VAL A N 1
ATOM 776 C CA . VAL A 1 115 ? 13.309 3.477 -73.031 1.00 43.22 608 VAL A CA 1
ATOM 777 C C . VAL A 1 115 ? 13.730 3.310 -74.483 1.00 44.05 608 VAL A C 1
ATOM 778 O O . VAL A 1 115 ? 13.186 2.464 -75.204 1.00 42.76 608 VAL A O 1
ATOM 782 N N . LEU A 1 116 ? 14.690 4.122 -74.916 1.00 33.56 609 LEU A N 1
ATOM 783 C CA . LEU A 1 116 ? 15.177 4.085 -76.284 1.00 35.00 609 LEU A CA 1
ATOM 784 C C . LEU A 1 116 ? 16.690 3.919 -76.278 1.00 30.64 609 LEU A C 1
ATOM 785 O O . LEU A 1 116 ? 17.367 4.234 -75.297 1.00 39.27 609 LEU A O 1
ATOM 790 N N . GLY A 1 117 ? 17.214 3.437 -77.395 1.00 37.50 610 GLY A N 1
ATOM 791 C CA . GLY A 1 117 ? 18.633 3.188 -77.551 1.00 32.15 610 GLY A CA 1
ATOM 792 C C . GLY A 1 117 ? 18.925 1.697 -77.590 1.00 45.80 610 GLY A C 1
ATOM 793 O O . GLY A 1 117 ? 18.028 0.852 -77.544 1.00 49.21 610 GLY A O 1
ATOM 794 N N . ASP A 1 118 ? 20.215 1.383 -77.664 1.00 40.39 611 ASP A N 1
ATOM 795 C CA . ASP A 1 118 ? 20.639 -0.007 -77.714 1.00 48.32 611 ASP A CA 1
ATOM 796 C C . ASP A 1 118 ? 22.023 -0.133 -77.096 1.00 51.54 611 ASP A C 1
ATOM 797 O O . ASP A 1 118 ? 22.634 0.851 -76.668 1.00 46.50 611 ASP A O 1
ATOM 802 N N . MET A 1 119 ? 22.513 -1.367 -77.061 1.00 48.55 612 MET A N 1
ATOM 803 C CA . MET A 1 119 ? 23.769 -1.711 -76.421 1.00 57.21 612 MET A CA 1
ATOM 804 C C . MET A 1 119 ? 24.564 -2.638 -77.328 1.00 58.36 612 MET A C 1
ATOM 805 O O . MET A 1 119 ? 24.008 -3.571 -77.914 1.00 50.10 612 MET A O 1
ATOM 810 N N . SER A 1 120 ? 25.862 -2.380 -77.441 1.00 60.23 613 SER A N 1
ATOM 811 C CA . SER A 1 120 ? 26.738 -3.232 -78.228 1.00 57.88 613 SER A CA 1
ATOM 812 C C . SER A 1 120 ? 27.214 -4.408 -77.380 1.00 63.42 613 SER A C 1
ATOM 813 O O . SER A 1 120 ? 27.058 -4.427 -76.156 1.00 59.47 613 SER A O 1
ATOM 816 N N . LEU A 1 121 ? 27.788 -5.411 -78.050 1.00 69.39 614 LEU A N 1
ATOM 817 C CA . LEU A 1 121 ? 28.331 -6.560 -77.330 1.00 70.71 614 LEU A CA 1
ATOM 818 C C . LEU A 1 121 ? 29.380 -6.125 -76.313 1.00 69.74 614 LEU A C 1
ATOM 819 O O . LEU A 1 121 ? 29.433 -6.656 -75.197 1.00 70.81 614 LEU A O 1
ATOM 822 N N . GLY A 1 122 ? 30.220 -5.155 -76.680 1.00 66.54 615 GLY A N 1
ATOM 823 C CA . GLY A 1 122 ? 31.262 -4.644 -75.804 1.00 70.65 615 GLY A CA 1
ATOM 824 C C . GLY A 1 122 ? 30.767 -3.898 -74.579 1.00 75.97 615 GLY A C 1
ATOM 825 O O . GLY A 1 122 ? 31.591 -3.512 -73.742 1.00 71.58 615 GLY A O 1
ATOM 826 N N . GLY A 1 123 ? 29.461 -3.679 -74.455 1.00 75.73 616 GLY A N 1
ATOM 827 C CA . GLY A 1 123 ? 28.919 -3.013 -73.288 1.00 72.67 616 GLY A CA 1
ATOM 828 C C . GLY A 1 123 ? 28.821 -1.508 -73.379 1.00 77.07 616 GLY A C 1
ATOM 829 O O . GLY A 1 123 ? 28.692 -0.848 -72.341 1.00 73.88 616 GLY A O 1
ATOM 830 N N . SER A 1 124 ? 28.870 -0.940 -74.581 1.00 60.21 617 SER A N 1
ATOM 831 C CA . SER A 1 124 ? 28.705 0.492 -74.782 1.00 59.08 617 SER A CA 1
ATOM 832 C C . SER A 1 124 ? 27.332 0.769 -75.376 1.00 62.60 617 SER A C 1
ATOM 833 O O . SER A 1 124 ? 26.822 -0.017 -76.182 1.00 58.31 617 SER A O 1
ATOM 836 N N . VAL A 1 125 ? 26.736 1.886 -74.976 1.00 55.20 618 VAL A N 1
ATOM 837 C CA . VAL A 1 125 ? 25.413 2.245 -75.471 1.00 49.68 618 VAL A CA 1
ATOM 838 C C . VAL A 1 125 ? 25.554 2.937 -76.820 1.00 54.71 618 VAL A C 1
ATOM 839 O O . VAL A 1 125 ? 26.548 3.619 -77.099 1.00 46.94 618 VAL A O 1
ATOM 843 N N . THR A 1 126 ? 24.557 2.742 -77.675 1.00 42.51 619 THR A N 1
ATOM 844 C CA . THR A 1 126 ? 24.573 3.286 -79.019 1.00 48.61 619 THR A CA 1
ATOM 845 C C . THR A 1 126 ? 23.402 4.242 -79.204 1.00 39.25 619 THR A C 1
ATOM 846 O O . THR A 1 126 ? 22.336 4.043 -78.614 1.00 36.83 619 THR A O 1
ATOM 850 N N . PRO A 1 127 ? 23.576 5.304 -79.988 1.00 42.14 620 PRO A N 1
ATOM 851 C CA . PRO A 1 127 ? 22.507 6.299 -80.115 1.00 37.46 620 PRO A CA 1
ATOM 852 C C . PRO A 1 127 ? 21.259 5.698 -80.744 1.00 38.28 620 PRO A C 1
ATOM 853 O O . PRO A 1 127 ? 21.323 4.736 -81.513 1.00 39.43 620 PRO A O 1
ATOM 857 N N . VAL A 1 128 ? 20.107 6.278 -80.396 1.00 43.91 621 VAL A N 1
ATOM 858 C CA . VAL A 1 128 ? 18.843 5.846 -80.981 1.00 37.96 621 VAL A CA 1
ATOM 859 C C . VAL A 1 128 ? 18.899 6.002 -82.491 1.00 40.48 621 VAL A C 1
ATOM 860 O O . VAL A 1 128 ? 19.283 7.058 -83.009 1.00 38.80 621 VAL A O 1
ATOM 864 N N . GLU A 1 129 ? 18.530 4.943 -83.208 1.00 36.68 622 GLU A N 1
ATOM 865 C CA . GLU A 1 129 ? 18.455 5.012 -84.660 1.00 39.88 622 GLU A CA 1
ATOM 866 C C . GLU A 1 129 ? 17.141 5.668 -85.065 1.00 33.81 622 GLU A C 1
ATOM 867 O O . GLU A 1 129 ? 16.066 5.238 -84.632 1.00 40.90 622 GLU A O 1
ATOM 873 N N . SER A 1 130 ? 17.231 6.708 -85.895 1.00 32.41 623 SER A N 1
ATOM 874 C CA . SER A 1 130 ? 16.072 7.495 -86.326 1.00 41.36 623 SER A CA 1
ATOM 875 C C . SER A 1 130 ? 15.276 8.010 -85.127 1.00 37.18 623 SER A C 1
ATOM 876 O O . SER A 1 130 ? 14.092 7.712 -84.957 1.00 38.61 623 SER A O 1
ATOM 879 N N . ILE A 1 131 ? 15.953 8.806 -84.294 1.00 39.07 624 ILE A N 1
ATOM 880 C CA . ILE A 1 131 ? 15.349 9.243 -83.039 1.00 29.07 624 ILE A CA 1
ATOM 881 C C . ILE A 1 131 ? 14.143 10.143 -83.291 1.00 32.49 624 ILE A C 1
ATOM 882 O O . ILE A 1 131 ? 13.187 10.138 -82.508 1.00 35.68 624 ILE A O 1
ATOM 887 N N . ALA A 1 132 ? 14.153 10.927 -84.372 1.00 34.62 625 ALA A N 1
ATOM 888 C CA . ALA A 1 132 ? 13.013 11.796 -84.652 1.00 39.09 625 ALA A CA 1
ATOM 889 C C . ALA A 1 132 ? 11.749 10.976 -84.905 1.00 37.08 625 ALA A C 1
ATOM 890 O O . ALA A 1 132 ? 10.692 11.243 -84.319 1.00 36.56 625 ALA A O 1
ATOM 892 N N . GLU A 1 133 ? 11.853 9.947 -85.755 1.00 39.81 626 GLU A N 1
ATOM 893 C CA . GLU A 1 133 ? 10.711 9.079 -86.043 1.00 43.04 626 GLU A CA 1
ATOM 894 C C . GLU A 1 133 ? 10.276 8.296 -84.808 1.00 40.64 626 GLU A C 1
ATOM 895 O O . GLU A 1 133 ? 9.072 8.152 -84.540 1.00 37.46 626 GLU A O 1
ATOM 901 N N . CYS A 1 134 ? 11.246 7.774 -84.050 1.00 35.37 627 CYS A N 1
ATOM 902 C CA . CYS A 1 134 ? 10.927 7.045 -82.828 1.00 28.39 627 CYS A CA 1
ATOM 903 C C . CYS A 1 134 ? 10.178 7.927 -81.837 1.00 38.06 627 CYS A C 1
ATOM 904 O O . CYS A 1 134 ? 9.191 7.494 -81.234 1.00 40.12 627 CYS A O 1
ATOM 907 N N . LEU A 1 135 ? 10.628 9.173 -81.659 1.00 32.28 628 LEU A N 1
ATOM 908 C CA . LEU A 1 135 ? 9.964 10.063 -80.711 1.00 32.90 628 LEU A CA 1
ATOM 909 C C . LEU A 1 135 ? 8.612 10.524 -81.234 1.00 35.93 628 LEU A C 1
ATOM 910 O O . LEU A 1 135 ? 7.707 10.805 -80.439 1.00 32.44 628 LEU A O 1
ATOM 915 N N . GLN A 1 136 ? 8.447 10.604 -82.556 1.00 31.24 629 GLN A N 1
ATOM 916 C CA . GLN A 1 136 ? 7.114 10.844 -83.100 1.00 38.15 629 GLN A CA 1
ATOM 917 C C . GLN A 1 136 ? 6.173 9.713 -82.707 1.00 38.22 629 GLN A C 1
ATOM 918 O O . GLN A 1 136 ? 5.049 9.950 -82.243 1.00 37.80 629 GLN A O 1
ATOM 924 N N . VAL A 1 137 ? 6.631 8.469 -82.863 1.00 40.71 630 VAL A N 1
ATOM 925 C CA . VAL A 1 137 ? 5.823 7.330 -82.432 1.00 36.17 630 VAL A CA 1
ATOM 926 C C . VAL A 1 137 ? 5.548 7.410 -80.933 1.00 40.70 630 VAL A C 1
ATOM 927 O O . VAL A 1 137 ? 4.425 7.162 -80.478 1.00 45.22 630 VAL A O 1
ATOM 931 N N . ALA A 1 138 ? 6.561 7.788 -80.146 1.00 34.54 631 ALA A N 1
ATOM 932 C CA . ALA A 1 138 ? 6.393 7.865 -78.695 1.00 34.25 631 ALA A CA 1
ATOM 933 C C . ALA A 1 138 ? 5.352 8.903 -78.302 1.00 41.99 631 ALA A C 1
ATOM 934 O O . ALA A 1 138 ? 4.515 8.653 -77.426 1.00 42.57 631 ALA A O 1
ATOM 936 N N . PHE A 1 139 ? 5.381 10.071 -78.942 1.00 44.20 632 PHE A N 1
ATOM 937 C CA . PHE A 1 139 ? 4.377 11.084 -78.648 1.00 45.91 632 PHE A CA 1
ATOM 938 C C . PHE A 1 139 ? 2.993 10.615 -79.069 1.00 44.02 632 PHE A C 1
ATOM 939 O O . PHE A 1 139 ? 2.019 10.796 -78.329 1.00 41.13 632 PHE A O 1
ATOM 947 N N . ASP A 1 140 ? 2.887 10.007 -80.253 1.00 41.86 633 ASP A N 1
ATOM 948 C CA . ASP A 1 140 ? 1.596 9.519 -80.721 1.00 38.44 633 ASP A CA 1
ATOM 949 C C . ASP A 1 140 ? 1.073 8.374 -79.867 1.00 42.51 633 ASP A C 1
ATOM 950 O O . ASP A 1 140 ? -0.128 8.091 -79.903 1.00 54.64 633 ASP A O 1
ATOM 955 N N . ALA A 1 141 ? 1.943 7.718 -79.100 1.00 52.25 634 ALA A N 1
ATOM 956 C CA . ALA A 1 141 ? 1.554 6.634 -78.210 1.00 42.87 634 ALA A CA 1
ATOM 957 C C . ALA A 1 141 ? 1.328 7.100 -76.775 1.00 41.73 634 ALA A C 1
ATOM 958 O O . ALA A 1 141 ? 1.139 6.264 -75.887 1.00 50.90 634 ALA A O 1
ATOM 960 N N . GLY A 1 142 ? 1.335 8.410 -76.530 1.00 47.00 635 GLY A N 1
ATOM 961 C CA . GLY A 1 142 ? 1.031 8.954 -75.218 1.00 41.01 635 GLY A CA 1
ATOM 962 C C . GLY A 1 142 ? 2.157 8.942 -74.208 1.00 41.11 635 GLY A C 1
ATOM 963 O O . GLY A 1 142 ? 1.908 9.216 -73.028 1.00 45.44 635 GLY A O 1
ATOM 964 N N . ALA A 1 143 ? 3.386 8.651 -74.628 1.00 39.24 636 ALA A N 1
ATOM 965 C CA . ALA A 1 143 ? 4.519 8.675 -73.713 1.00 48.90 636 ALA A CA 1
ATOM 966 C C . ALA A 1 143 ? 4.778 10.090 -73.207 1.00 46.83 636 ALA A C 1
ATOM 967 O O . ALA A 1 143 ? 4.629 11.069 -73.945 1.00 38.34 636 ALA A O 1
ATOM 969 N N . LYS A 1 144 ? 5.168 10.195 -71.936 1.00 42.28 637 LYS A N 1
ATOM 970 C CA . LYS A 1 144 ? 5.480 11.478 -71.318 1.00 46.29 637 LYS A CA 1
ATOM 971 C C . LYS A 1 144 ? 6.951 11.651 -70.975 1.00 44.97 637 LYS A C 1
ATOM 972 O O . LYS A 1 144 ? 7.429 12.787 -70.920 1.00 37.02 637 LYS A O 1
ATOM 978 N N . LYS A 1 145 ? 7.668 10.560 -70.717 1.00 43.30 638 LYS A N 1
ATOM 979 C CA . LYS A 1 145 ? 9.091 10.598 -70.424 1.00 38.52 638 LYS A CA 1
ATOM 980 C C . LYS A 1 145 ? 9.844 9.674 -71.371 1.00 44.04 638 LYS A C 1
ATOM 981 O O . LYS A 1 145 ? 9.320 8.648 -71.812 1.00 36.80 638 LYS A O 1
ATOM 987 N N . VAL A 1 146 ? 11.087 10.037 -71.669 1.00 33.51 639 VAL A N 1
ATOM 988 C CA . VAL A 1 146 ? 11.971 9.196 -72.461 1.00 36.11 639 VAL A CA 1
ATOM 989 C C . VAL A 1 146 ? 13.328 9.132 -71.778 1.00 39.97 639 VAL A C 1
ATOM 990 O O . VAL A 1 146 ? 13.791 10.119 -71.192 1.00 45.03 639 VAL A O 1
ATOM 994 N N . ALA A 1 147 ? 13.944 7.957 -71.822 1.00 33.77 640 ALA A N 1
ATOM 995 C CA . ALA A 1 147 ? 15.323 7.757 -71.401 1.00 38.94 640 ALA A CA 1
ATOM 996 C C . ALA A 1 147 ? 16.157 7.547 -72.658 1.00 33.49 640 ALA A C 1
ATOM 997 O O . ALA A 1 147 ? 15.854 6.657 -73.462 1.00 38.09 640 ALA A O 1
ATOM 999 N N . LEU A 1 148 ? 17.194 8.366 -72.832 1.00 32.91 641 LEU A N 1
ATOM 1000 C CA . LEU A 1 148 ? 17.978 8.354 -74.058 1.00 37.25 641 LEU A CA 1
ATOM 1001 C C . LEU A 1 148 ? 19.456 8.132 -73.766 1.00 41.37 641 LEU A C 1
ATOM 1002 O O . LEU A 1 148 ? 19.953 8.530 -72.709 1.00 39.04 641 LEU A O 1
ATOM 1007 N N . PRO A 1 149 ? 20.181 7.486 -74.674 1.00 44.00 642 PRO A N 1
ATOM 1008 C CA . PRO A 1 149 ? 21.641 7.452 -74.550 1.00 43.60 642 PRO A CA 1
ATOM 1009 C C . PRO A 1 149 ? 22.222 8.848 -74.715 1.00 44.27 642 PRO A C 1
ATOM 1010 O O . PRO A 1 149 ? 21.692 9.685 -75.452 1.00 38.57 642 PRO A O 1
ATOM 1014 N N . MET A 1 150 ? 23.326 9.093 -74.006 1.00 39.67 643 MET A N 1
ATOM 1015 C CA . MET A 1 150 ? 23.928 10.425 -73.993 1.00 36.15 643 MET A CA 1
ATOM 1016 C C . MET A 1 150 ? 24.301 10.891 -75.398 1.00 36.25 643 MET A C 1
ATOM 1017 O O . MET A 1 150 ? 24.088 12.060 -75.746 1.00 39.30 643 MET A O 1
ATOM 1022 N N . SER A 1 151 ? 24.844 9.988 -76.224 1.00 34.16 644 SER A N 1
ATOM 1023 C CA . SER A 1 151 ? 25.265 10.366 -77.572 1.00 39.70 644 SER A CA 1
ATOM 1024 C C . SER A 1 151 ? 24.109 10.930 -78.389 1.00 41.23 644 SER A C 1
ATOM 1025 O O . SER A 1 151 ? 24.311 11.839 -79.206 1.00 38.98 644 SER A O 1
ATOM 1028 N N . SER A 1 152 ? 22.893 10.416 -78.176 1.00 37.37 645 SER A N 1
ATOM 1029 C CA . SER A 1 152 ? 21.727 10.909 -78.902 1.00 34.68 645 SER A CA 1
ATOM 1030 C C . SER A 1 152 ? 21.463 12.389 -78.667 1.00 36.38 645 SER A C 1
ATOM 1031 O O . SER A 1 152 ? 20.667 12.978 -79.405 1.00 35.74 645 SER A O 1
ATOM 1034 N N . ALA A 1 153 ? 22.098 13.006 -77.664 1.00 33.94 646 ALA A N 1
ATOM 1035 C CA . ALA A 1 153 ? 21.974 14.452 -77.507 1.00 38.98 646 ALA A CA 1
ATOM 1036 C C . ALA A 1 153 ? 22.421 15.183 -78.767 1.00 31.12 646 ALA A C 1
ATOM 1037 O O . AL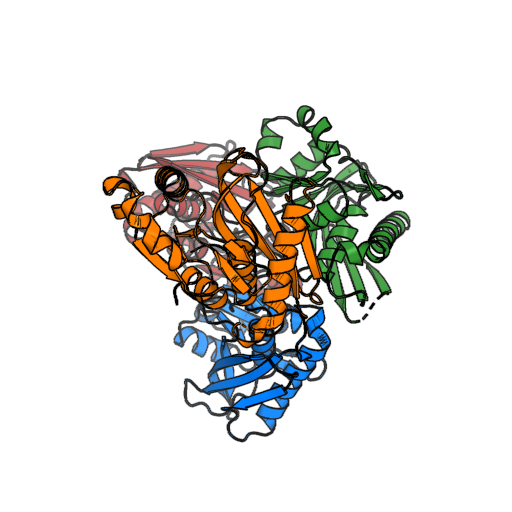A A 1 153 ? 21.836 16.214 -79.128 1.00 38.73 646 ALA A O 1
ATOM 1039 N N . ALA A 1 154 ? 23.426 14.644 -79.469 1.00 34.06 647 ALA A N 1
ATOM 1040 C CA . ALA A 1 154 ? 23.868 15.237 -80.729 1.00 32.00 647 ALA A CA 1
ATOM 1041 C C . ALA A 1 154 ? 22.763 15.264 -81.775 1.00 35.53 647 ALA A C 1
ATOM 1042 O O . ALA A 1 154 ? 22.822 16.078 -82.703 1.00 34.64 647 ALA A O 1
ATOM 1044 N N . ASP A 1 155 ? 21.767 14.390 -81.651 1.00 30.28 648 ASP A N 1
ATOM 1045 C CA . ASP A 1 155 ? 20.645 14.331 -82.576 1.00 33.92 648 ASP A CA 1
ATOM 1046 C C . ASP A 1 155 ? 19.465 15.192 -82.137 1.00 43.51 648 ASP A C 1
ATOM 1047 O O . ASP A 1 155 ? 18.434 15.189 -82.822 1.00 40.86 648 ASP A O 1
ATOM 1052 N N . ILE A 1 156 ? 19.566 15.901 -81.002 1.00 36.10 649 ILE A N 1
ATOM 1053 C CA . ILE A 1 156 ? 18.464 16.776 -80.578 1.00 37.16 649 ILE A CA 1
ATOM 1054 C C . ILE A 1 156 ? 18.108 17.791 -81.656 1.00 41.77 649 ILE A C 1
ATOM 1055 O O . ILE A 1 156 ? 16.910 18.004 -81.903 1.00 36.69 649 ILE A O 1
ATOM 1060 N N . PRO A 1 157 ? 19.059 18.452 -82.329 1.00 36.35 650 PRO A N 1
ATOM 1061 C CA . PRO A 1 157 ? 18.671 19.373 -83.410 1.00 40.41 650 PRO A CA 1
ATOM 1062 C C . PRO A 1 157 ? 17.975 18.709 -84.592 1.00 43.01 650 PRO A C 1
ATOM 1063 O O . PRO A 1 157 ? 17.343 19.422 -85.376 1.00 50.19 650 PRO A O 1
ATOM 1067 N N . THR A 1 158 ? 18.070 17.385 -84.766 1.00 39.41 651 THR A N 1
ATOM 1068 C CA . THR A 1 158 ? 17.324 16.746 -85.847 1.00 42.69 651 THR A CA 1
ATOM 1069 C C . THR A 1 158 ? 15.846 16.579 -85.519 1.00 41.90 651 THR A C 1
ATOM 1070 O O . THR A 1 158 ? 15.041 16.379 -86.434 1.00 53.01 651 THR A O 1
ATOM 1074 N N . ILE A 1 159 ? 15.475 16.658 -84.246 1.00 34.46 652 ILE A N 1
ATOM 1075 C CA . ILE A 1 159 ? 14.093 16.465 -83.819 1.00 40.14 652 ILE A CA 1
ATOM 1076 C C . ILE A 1 159 ? 13.356 17.797 -83.886 1.00 42.28 652 ILE A C 1
ATOM 1077 O O . ILE A 1 159 ? 13.867 18.808 -83.379 1.00 38.29 652 ILE A O 1
ATOM 1082 N N . PRO A 1 160 ? 12.180 17.855 -84.512 1.00 33.69 653 PRO A N 1
ATOM 1083 C CA . PRO A 1 160 ? 11.371 19.080 -84.456 1.00 38.36 653 PRO A CA 1
ATOM 1084 C C . PRO A 1 160 ? 11.174 19.522 -83.014 1.00 40.68 653 PRO A C 1
ATOM 1085 O O . PRO A 1 160 ? 10.857 18.715 -82.136 1.00 39.84 653 PRO A O 1
ATOM 1089 N N . VAL A 1 161 ? 11.378 20.819 -82.770 1.00 33.00 654 VAL A N 1
ATOM 1090 C CA . VAL A 1 161 ? 11.396 21.318 -81.397 1.00 34.23 654 VAL A CA 1
ATOM 1091 C C . VAL A 1 161 ? 10.042 21.114 -80.725 1.00 40.11 654 VAL A C 1
ATOM 1092 O O . VAL A 1 161 ? 9.971 20.805 -79.526 1.00 42.67 654 VAL A O 1
ATOM 1096 N N . GLU A 1 162 ? 8.948 21.261 -81.482 1.00 37.02 655 GLU A N 1
ATOM 1097 C CA . GLU A 1 162 ? 7.625 21.012 -80.915 1.00 48.41 655 GLU A CA 1
ATOM 1098 C C . GLU A 1 162 ? 7.505 19.583 -80.410 1.00 45.33 655 GLU A C 1
ATOM 1099 O O . GLU A 1 162 ? 6.860 19.336 -79.386 1.00 45.10 655 GLU A O 1
ATOM 1105 N N . LEU A 1 163 ? 8.148 18.638 -81.092 1.00 36.23 656 LEU A N 1
ATOM 1106 C CA . LEU A 1 163 ? 8.061 17.241 -80.693 1.00 42.23 656 LEU A CA 1
ATOM 1107 C C . LEU A 1 163 ? 8.987 16.946 -79.519 1.00 39.75 656 LEU A C 1
ATOM 1108 O O . LEU A 1 163 ? 8.579 16.299 -78.548 1.00 38.70 656 LEU A O 1
ATOM 1113 N N . PHE A 1 164 ? 10.237 17.410 -79.593 1.00 38.49 657 PHE A N 1
ATOM 1114 C CA . PHE A 1 164 ? 11.195 17.103 -78.534 1.00 34.64 657 PHE A CA 1
ATOM 1115 C C . PHE A 1 164 ? 10.784 17.736 -77.213 1.00 39.16 657 PHE A C 1
ATOM 1116 O O . PHE A 1 164 ? 10.947 17.128 -76.149 1.00 38.87 657 PHE A O 1
ATOM 1124 N N . THR A 1 165 ? 10.249 18.952 -77.254 1.00 32.78 658 THR A N 1
ATOM 1125 C CA . THR A 1 165 ? 9.892 19.623 -76.012 1.00 42.75 658 THR A CA 1
ATOM 1126 C C . THR A 1 165 ? 8.609 19.083 -75.393 1.00 32.81 658 THR A C 1
ATOM 1127 O O . THR A 1 165 ? 8.177 19.600 -74.357 1.00 42.44 658 THR A O 1
ATOM 1131 N N . LYS A 1 166 ? 7.990 18.065 -75.996 1.00 39.41 659 LYS A N 1
ATOM 1132 C CA . LYS A 1 166 ? 6.843 17.407 -75.384 1.00 36.75 659 LYS A CA 1
ATOM 1133 C C . LYS A 1 166 ? 7.234 16.475 -74.242 1.00 38.32 659 LYS A C 1
ATOM 1134 O O . LYS A 1 166 ? 6.379 16.139 -73.415 1.00 43.68 659 LYS A O 1
ATOM 1140 N N . PHE A 1 167 ? 8.492 16.049 -74.175 1.00 36.03 660 PHE A N 1
ATOM 1141 C CA . PHE A 1 167 ? 8.905 14.993 -73.265 1.00 41.50 660 PHE A CA 1
ATOM 1142 C C . PHE A 1 167 ? 9.671 15.550 -72.070 1.00 36.94 660 PHE A C 1
ATOM 1143 O O . PHE A 1 167 ? 10.266 16.630 -72.132 1.00 34.65 660 PHE A O 1
ATOM 1151 N N . GLN A 1 168 ? 9.634 14.797 -70.975 1.00 34.85 661 GLN A N 1
ATOM 1152 C CA . GLN A 1 168 ? 10.607 14.928 -69.897 1.00 41.46 661 GLN A CA 1
ATOM 1153 C C . GLN A 1 168 ? 11.715 13.919 -70.184 1.00 43.60 661 GLN A C 1
ATOM 1154 O O . GLN A 1 168 ? 11.476 12.707 -70.170 1.00 34.02 661 GLN A O 1
ATOM 1160 N N . THR A 1 169 ? 12.916 14.413 -70.467 1.00 34.99 662 THR A N 1
ATOM 1161 C CA . THR A 1 169 ? 13.978 13.599 -71.043 1.00 32.43 662 THR A CA 1
ATOM 1162 C C . THR A 1 169 ? 15.112 13.406 -70.047 1.00 36.53 662 THR A C 1
ATOM 1163 O O . THR A 1 169 ? 15.587 14.374 -69.445 1.00 37.85 662 THR A O 1
ATOM 1167 N N . SER A 1 170 ? 15.570 12.165 -69.912 1.00 31.42 663 SER A N 1
ATOM 1168 C CA . SER A 1 170 ? 16.757 11.839 -69.141 1.00 39.77 663 SER A CA 1
ATOM 1169 C C . SER A 1 170 ? 17.760 11.145 -70.053 1.00 35.20 663 SER A C 1
ATOM 1170 O O . SER A 1 170 ? 17.398 10.571 -71.084 1.00 37.29 663 SER A O 1
ATOM 1173 N N . PHE A 1 171 ? 19.031 11.201 -69.664 1.00 32.04 664 PHE A N 1
ATOM 1174 C CA . PHE A 1 171 ? 20.110 10.638 -70.462 1.00 32.20 664 PHE A CA 1
ATOM 1175 C C . PHE A 1 171 ? 20.918 9.667 -69.616 1.00 40.95 664 PHE A C 1
ATOM 1176 O O . PHE A 1 171 ? 21.116 9.890 -68.419 1.00 37.31 664 PHE A O 1
ATOM 1184 N N . TYR A 1 172 ? 21.386 8.589 -70.248 1.00 40.49 665 TYR A N 1
ATOM 1185 C CA . TYR A 1 172 ? 22.229 7.599 -69.593 1.00 43.10 665 TYR A CA 1
ATOM 1186 C C . TYR A 1 172 ? 23.521 7.406 -70.376 1.00 45.39 665 TYR A C 1
ATOM 1187 O O . TYR A 1 172 ? 23.552 7.547 -71.602 1.00 44.07 665 TYR A O 1
ATOM 1196 N N . ALA A 1 173 ? 24.593 7.092 -69.645 1.00 43.28 666 ALA A N 1
ATOM 1197 C CA . ALA A 1 173 ? 25.928 6.969 -70.217 1.00 46.78 666 ALA A CA 1
ATOM 1198 C C . ALA A 1 173 ? 26.360 5.532 -70.477 1.00 45.69 666 ALA A C 1
ATOM 1199 O O . ALA A 1 173 ? 27.269 5.315 -71.287 1.00 48.31 666 ALA A O 1
ATOM 1201 N N . ASP A 1 174 ? 25.753 4.557 -69.811 1.00 44.20 667 ASP A N 1
ATOM 1202 C CA . ASP A 1 174 ? 26.161 3.166 -69.953 1.00 50.78 667 ASP A CA 1
ATOM 1203 C C . ASP A 1 174 ? 24.986 2.281 -69.554 1.00 42.44 667 ASP A C 1
ATOM 1204 O O . ASP A 1 174 ? 23.981 2.775 -69.023 1.00 46.05 667 ASP A O 1
ATOM 1209 N N . PRO A 1 175 ? 25.071 0.969 -69.812 1.00 47.56 668 PRO A N 1
ATOM 1210 C CA . PRO A 1 175 ? 23.911 0.101 -69.535 1.00 44.53 668 PRO A CA 1
ATOM 1211 C C . PRO A 1 175 ? 23.424 0.135 -68.092 1.00 44.83 668 PRO A C 1
ATOM 1212 O O . PRO A 1 175 ? 22.208 0.144 -67.857 1.00 51.40 668 PRO A O 1
ATOM 1216 N N . VAL A 1 176 ? 24.334 0.152 -67.115 1.00 52.21 669 VAL A N 1
ATOM 1217 C CA . VAL A 1 176 ? 23.918 0.244 -65.715 1.00 58.74 669 VAL A CA 1
ATOM 1218 C C . VAL A 1 176 ? 23.236 1.582 -65.456 1.00 48.69 669 VAL A C 1
ATOM 1219 O O . VAL A 1 176 ? 22.188 1.659 -64.795 1.00 45.00 669 VAL A O 1
ATOM 1223 N N . ASP A 1 177 ? 23.851 2.664 -65.940 1.00 50.47 670 ASP A N 1
ATOM 1224 C CA . ASP A 1 177 ? 23.215 3.973 -65.870 1.00 49.07 670 ASP A CA 1
ATOM 1225 C C . ASP A 1 177 ? 21.854 3.956 -66.548 1.00 50.58 670 ASP A C 1
ATOM 1226 O O . ASP A 1 177 ? 20.914 4.609 -66.082 1.00 44.52 670 ASP A O 1
ATOM 1231 N N . ALA A 1 178 ? 21.725 3.201 -67.643 1.00 44.39 671 ALA A N 1
ATOM 1232 C CA . ALA A 1 178 ? 20.430 3.089 -68.306 1.00 42.07 671 ALA A CA 1
ATOM 1233 C C . ALA A 1 178 ? 19.409 2.439 -67.391 1.00 42.10 671 ALA A C 1
ATOM 1234 O O . ALA A 1 178 ? 18.254 2.879 -67.322 1.00 44.93 671 ALA A O 1
ATOM 1236 N N . VAL A 1 179 ? 19.815 1.384 -66.685 1.00 47.47 672 VAL A N 1
ATOM 1237 C CA . VAL A 1 179 ? 18.927 0.760 -65.707 1.00 46.97 672 VAL A CA 1
ATOM 1238 C C . VAL A 1 179 ? 18.467 1.785 -64.682 1.00 49.41 672 VAL A C 1
ATOM 1239 O O . VAL A 1 179 ? 17.268 1.936 -64.417 1.00 40.01 672 VAL A O 1
ATOM 1243 N N . PHE A 1 180 ? 19.421 2.525 -64.113 1.00 50.03 673 PHE A N 1
ATOM 1244 C CA . PHE A 1 180 ? 19.085 3.461 -63.042 1.00 55.35 673 PHE A CA 1
ATOM 1245 C C . PHE A 1 180 ? 18.173 4.575 -63.548 1.00 59.75 673 PHE A C 1
ATOM 1246 O O . PHE A 1 180 ? 17.245 4.992 -62.844 1.00 56.60 673 PHE A O 1
ATOM 1254 N N . LYS A 1 181 ? 18.393 5.040 -64.781 1.00 56.17 674 LYS A N 1
ATOM 1255 C CA . LYS A 1 181 ? 17.515 6.055 -65.359 1.00 56.52 674 LYS A CA 1
ATOM 1256 C C . LYS A 1 181 ? 16.121 5.504 -65.635 1.00 53.03 674 LYS A C 1
ATOM 1257 O O . LYS A 1 181 ? 15.121 6.201 -65.424 1.00 46.08 674 LYS A O 1
ATOM 1263 N N . GLY A 1 182 ? 16.028 4.257 -66.102 1.00 50.89 675 GLY A N 1
ATOM 1264 C CA . GLY A 1 182 ? 14.723 3.680 -66.378 1.00 53.70 675 GLY A CA 1
ATOM 1265 C C . GLY A 1 182 ? 13.914 3.408 -65.128 1.00 55.18 675 GLY A C 1
ATOM 1266 O O . GLY A 1 182 ? 12.685 3.530 -65.141 1.00 58.29 675 GLY A O 1
ATOM 1267 N N . LEU A 1 183 ? 14.582 3.056 -64.030 1.00 55.66 676 LEU A N 1
ATOM 1268 C CA . LEU A 1 183 ? 13.855 2.846 -62.786 1.00 50.87 676 LEU A CA 1
ATOM 1269 C C . LEU A 1 183 ? 13.533 4.161 -62.076 1.00 67.24 676 LEU A C 1
ATOM 1270 O O . LEU A 1 183 ? 12.579 4.206 -61.293 1.00 60.54 676 LEU A O 1
ATOM 1275 N N . GLY A 1 184 ? 14.280 5.230 -62.342 1.00 69.07 677 GLY A N 1
ATOM 1276 C CA . GLY A 1 184 ? 13.983 6.536 -61.792 1.00 65.55 677 GLY A CA 1
ATOM 1277 C C . GLY A 1 184 ? 14.817 6.983 -60.614 1.00 72.91 677 GLY A C 1
ATOM 1278 O O . GLY A 1 184 ? 14.336 7.791 -59.811 1.00 87.69 677 GLY A O 1
ATOM 1279 N N . VAL A 1 185 ? 16.052 6.500 -60.487 1.00 77.10 678 VAL A N 1
ATOM 1280 C CA . VAL A 1 185 ? 16.830 6.693 -59.273 1.00 80.85 678 VAL A CA 1
ATOM 1281 C C . VAL A 1 185 ? 18.159 7.392 -59.535 1.00 86.47 678 VAL A C 1
ATOM 1282 O O . VAL A 1 185 ? 18.977 7.512 -58.623 1.00 101.93 678 VAL A O 1
ATOM 1286 N N . ASP A 1 186 ? 18.395 7.867 -60.754 1.00 85.20 679 ASP A N 1
ATOM 1287 C CA . ASP A 1 186 ? 19.659 8.543 -61.046 1.00 86.29 679 ASP A CA 1
ATOM 1288 C C . ASP A 1 186 ? 19.453 9.885 -61.744 1.00 84.34 679 ASP A C 1
ATOM 1289 O O . ASP A 1 186 ? 20.213 10.832 -61.524 1.00 81.93 679 ASP A O 1
ATOM 1291 N N . HIS B 1 3 ? -1.830 -2.628 -46.711 1.00 91.06 496 HIS B N 1
ATOM 1292 C CA . HIS B 1 3 ? -2.218 -3.010 -45.358 1.00 94.67 496 HIS B CA 1
ATOM 1293 C C . HIS B 1 3 ? -1.068 -2.782 -44.380 1.00 91.65 496 HIS B C 1
ATOM 1294 O O . HIS B 1 3 ? -0.651 -1.648 -44.152 1.00 92.58 496 HIS B O 1
ATOM 1296 N N . MET B 1 4 ? -0.563 -3.867 -43.804 1.00 85.98 497 MET B N 1
ATOM 1297 C CA . MET B 1 4 ? 0.567 -3.822 -42.888 1.00 77.17 497 MET B CA 1
ATOM 1298 C C . MET B 1 4 ? 1.839 -4.259 -43.608 1.00 70.64 497 MET B C 1
ATOM 1299 O O . MET B 1 4 ? 1.792 -4.860 -44.682 1.00 74.71 497 MET B O 1
ATOM 1304 N N . LYS B 1 5 ? 2.983 -3.921 -43.025 1.00 69.34 498 LYS B N 1
ATOM 1305 C CA . LYS B 1 5 ? 4.241 -4.406 -43.576 1.00 62.03 498 LYS B CA 1
ATOM 1306 C C . LYS B 1 5 ? 4.299 -5.923 -43.428 1.00 66.05 498 LYS B C 1
ATOM 1307 O O . LYS B 1 5 ? 3.936 -6.448 -42.368 1.00 71.65 498 LYS B O 1
ATOM 1309 N N . PRO B 1 6 ? 4.718 -6.660 -44.458 1.00 55.52 499 PRO B N 1
ATOM 1310 C CA . PRO B 1 6 ? 4.870 -8.112 -44.303 1.00 61.31 499 PRO B CA 1
ATOM 1311 C C . PRO B 1 6 ? 5.865 -8.444 -43.200 1.00 66.72 499 PRO B C 1
ATOM 1312 O O . PRO B 1 6 ? 6.878 -7.762 -43.027 1.00 55.71 499 PRO B O 1
ATOM 1316 N N . GLY B 1 7 ? 5.562 -9.499 -42.443 1.00 57.79 500 GLY B N 1
ATOM 1317 C CA . GLY B 1 7 ? 6.345 -9.851 -41.278 1.00 58.60 500 GLY B CA 1
ATOM 1318 C C . GLY B 1 7 ? 5.982 -9.100 -40.016 1.00 55.16 500 GLY B C 1
ATOM 1319 O O . GLY B 1 7 ? 6.535 -9.407 -38.951 1.00 52.99 500 GLY B O 1
ATOM 1320 N N . PHE B 1 8 ? 5.078 -8.128 -40.095 1.00 51.52 501 PHE B N 1
ATOM 1321 C CA . PHE B 1 8 ? 4.605 -7.384 -38.935 1.00 56.28 501 PHE B CA 1
ATOM 1322 C C . PHE B 1 8 ? 3.226 -7.900 -38.550 1.00 55.51 501 PHE B C 1
ATOM 1323 O O . PHE B 1 8 ? 2.362 -8.076 -39.417 1.00 63.31 501 PHE B O 1
ATOM 1331 N N . LEU B 1 9 ? 3.019 -8.138 -37.257 1.00 47.08 502 LEU B N 1
ATOM 1332 C CA . LEU B 1 9 ? 1.687 -8.527 -36.809 1.00 50.13 502 LEU B CA 1
ATOM 1333 C C . LEU B 1 9 ? 1.509 -8.193 -35.337 1.00 58.83 502 LEU B C 1
ATOM 1334 O O . LEU B 1 9 ? 2.477 -8.101 -34.578 1.00 50.74 502 LEU B O 1
ATOM 1339 N N . TYR B 1 10 ? 0.255 -7.995 -34.949 1.00 45.05 503 TYR B N 1
ATOM 1340 C CA . TYR B 1 10 ? -0.097 -7.795 -33.554 1.00 43.98 503 TYR B CA 1
ATOM 1341 C C . TYR B 1 10 ? -0.531 -9.118 -32.941 1.00 51.73 503 TYR B C 1
ATOM 1342 O O . TYR B 1 10 ? -1.217 -9.921 -33.583 1.00 41.91 503 TYR B O 1
ATOM 1351 N N . THR B 1 11 ? -0.121 -9.338 -31.696 1.00 40.82 504 THR B N 1
ATOM 1352 C CA . THR B 1 11 ? -0.566 -10.486 -30.927 1.00 40.27 504 THR B CA 1
ATOM 1353 C C . THR B 1 11 ? -0.897 -10.013 -29.520 1.00 42.69 504 THR B C 1
ATOM 1354 O O . THR B 1 11 ? -0.429 -8.966 -29.069 1.00 39.33 504 THR B O 1
ATOM 1358 N N . ILE B 1 12 ? -1.751 -10.766 -28.841 1.00 40.34 505 ILE B N 1
ATOM 1359 C CA . ILE B 1 12 ? -2.117 -10.455 -27.468 1.00 29.28 505 ILE B CA 1
ATOM 1360 C C . ILE B 1 12 ? -2.064 -11.736 -26.662 1.00 35.54 505 ILE B C 1
ATOM 1361 O O . ILE B 1 12 ? -2.614 -12.763 -27.078 1.00 35.84 505 ILE B O 1
ATOM 1366 N N . GLY B 1 13 ? -1.407 -11.671 -25.511 1.00 33.40 506 GLY B N 1
ATOM 1367 C CA . GLY B 1 13 ? -1.302 -12.854 -24.678 1.00 35.83 506 GLY B CA 1
ATOM 1368 C C . GLY B 1 13 ? -0.907 -12.485 -23.270 1.00 41.13 506 GLY B C 1
ATOM 1369 O O . GLY B 1 13 ? -0.499 -11.357 -22.986 1.00 38.61 506 GLY B O 1
ATOM 1370 N N . LEU B 1 14 ? -1.045 -13.459 -22.381 1.00 36.15 507 LEU B N 1
ATOM 1371 C CA . LEU B 1 14 ? -0.627 -13.265 -21.001 1.00 47.45 507 LEU B CA 1
ATOM 1372 C C . LEU B 1 14 ? 0.887 -13.140 -20.931 1.00 45.18 507 LEU B C 1
ATOM 1373 O O . LEU B 1 14 ? 1.615 -13.931 -21.539 1.00 42.55 507 LEU B O 1
ATOM 1378 N N . SER B 1 15 ? 1.364 -12.148 -20.187 1.00 54.19 508 SER B N 1
ATOM 1379 C CA . SER B 1 15 ? 2.790 -12.047 -19.928 1.00 53.14 508 SER B CA 1
ATOM 1380 C C . SER B 1 15 ? 3.220 -13.168 -18.981 1.00 48.77 508 SER B C 1
ATOM 1381 O O . SER B 1 15 ? 2.405 -13.953 -18.490 1.00 50.01 508 SER B O 1
ATOM 1384 N N . ASN B 1 16 ? 4.524 -13.244 -18.712 1.00 52.51 509 ASN B N 1
ATOM 1385 C CA . ASN B 1 16 ? 4.999 -14.209 -17.726 1.00 57.33 509 ASN B CA 1
ATOM 1386 C C . ASN B 1 16 ? 4.468 -13.899 -16.330 1.00 58.41 509 ASN B C 1
ATOM 1387 O O . ASN B 1 16 ? 4.487 -14.778 -15.462 1.00 63.17 509 ASN B O 1
ATOM 1392 N N . LYS B 1 17 ? 3.997 -12.675 -16.095 1.00 47.79 510 LYS B N 1
ATOM 1393 C CA . LYS B 1 17 ? 3.405 -12.295 -14.820 1.00 55.63 510 LYS B CA 1
ATOM 1394 C C . LYS B 1 17 ? 1.881 -12.398 -14.825 1.00 64.31 510 LYS B C 1
ATOM 1395 O O . LYS B 1 17 ? 1.233 -11.900 -13.899 1.00 52.57 510 LYS B O 1
ATOM 1397 N N . GLY B 1 18 ? 1.299 -13.016 -15.852 1.00 58.66 511 GLY B N 1
ATOM 1398 C CA . GLY B 1 18 ? -0.131 -13.262 -15.887 1.00 48.48 511 GLY B CA 1
ATOM 1399 C C . GLY B 1 18 ? -1.003 -12.103 -16.314 1.00 51.42 511 GLY B C 1
ATOM 1400 O O . GLY B 1 18 ? -2.212 -12.136 -16.068 1.00 52.44 511 GLY B O 1
ATOM 1401 N N . MET B 1 19 ? -0.441 -11.081 -16.952 1.00 53.57 512 MET B N 1
ATOM 1402 C CA . MET B 1 19 ? -1.238 -9.942 -17.381 1.00 48.28 512 MET B CA 1
ATOM 1403 C C . MET B 1 19 ? -1.384 -9.948 -18.891 1.00 51.60 512 MET B C 1
ATOM 1404 O O . MET B 1 19 ? -0.381 -10.115 -19.600 1.00 52.20 512 MET B O 1
ATOM 1409 N N . PRO B 1 20 ? -2.594 -9.778 -19.424 1.00 55.33 513 PRO B N 1
ATOM 1410 C CA . PRO B 1 20 ? -2.747 -9.730 -20.883 1.00 46.92 513 PRO B CA 1
ATOM 1411 C C . PRO B 1 20 ? -2.087 -8.477 -21.431 1.00 45.36 513 PRO B C 1
ATOM 1412 O O . PRO B 1 20 ? -2.235 -7.386 -20.874 1.00 37.08 513 PRO B O 1
ATOM 1416 N N . GLY B 1 21 ? -1.338 -8.646 -22.508 1.00 38.98 514 GLY B N 1
ATOM 1417 C CA . GLY B 1 21 ? -0.644 -7.534 -23.123 1.00 42.29 514 GLY B CA 1
ATOM 1418 C C . GLY B 1 21 ? -0.645 -7.650 -24.630 1.00 40.88 514 GLY B C 1
ATOM 1419 O O . GLY B 1 21 ? -0.735 -8.747 -25.201 1.00 41.14 514 GLY B O 1
ATOM 1420 N N . LEU B 1 22 ? -0.525 -6.487 -25.268 1.00 37.13 515 LEU B N 1
ATOM 1421 C CA . LEU B 1 22 ? -0.468 -6.348 -26.715 1.00 43.96 515 LEU B CA 1
ATOM 1422 C C . LEU B 1 22 ? 0.984 -6.183 -27.143 1.00 40.49 515 LEU B C 1
ATOM 1423 O O . LEU B 1 22 ? 1.703 -5.330 -26.613 1.00 42.24 515 LEU B O 1
ATOM 1428 N N . TYR B 1 23 ? 1.407 -6.986 -28.106 1.00 40.42 516 TYR B N 1
ATOM 1429 C CA . TYR B 1 23 ? 2.777 -6.973 -28.574 1.00 33.47 516 TYR B CA 1
ATOM 1430 C C . TYR B 1 23 ? 2.757 -6.905 -30.088 1.00 43.16 516 TYR B C 1
ATOM 1431 O O . TYR B 1 23 ? 1.822 -7.387 -30.734 1.00 45.88 516 TYR B O 1
ATOM 1440 N N . ARG B 1 24 ? 3.801 -6.315 -30.656 1.00 45.66 517 ARG B N 1
ATOM 1441 C CA . ARG B 1 24 ? 3.945 -6.294 -32.104 1.00 47.59 517 ARG B CA 1
ATOM 1442 C C . ARG B 1 24 ? 5.204 -7.054 -32.476 1.00 37.59 517 ARG B C 1
ATOM 1443 O O . ARG B 1 24 ? 6.293 -6.739 -31.991 1.00 49.25 517 ARG B O 1
ATOM 1451 N N . LEU B 1 25 ? 5.050 -8.057 -33.323 1.00 42.91 518 LEU B N 1
ATOM 1452 C CA . LEU B 1 25 ? 6.188 -8.741 -33.902 1.00 48.65 518 LEU B CA 1
ATOM 1453 C C . LEU B 1 25 ? 6.566 -8.009 -35.179 1.00 51.58 518 LEU B C 1
ATOM 1454 O O . LEU B 1 25 ? 5.704 -7.744 -36.028 1.00 51.52 518 LEU B O 1
ATOM 1459 N N . GLU B 1 26 ? 7.850 -7.681 -35.302 1.00 54.14 519 GLU B N 1
ATOM 1460 C CA . GLU B 1 26 ? 8.411 -6.980 -36.451 1.00 53.63 519 GLU B CA 1
ATOM 1461 C C . GLU B 1 26 ? 9.524 -7.878 -36.975 1.00 59.41 519 GLU B C 1
ATOM 1462 O O . GLU B 1 26 ? 10.640 -7.868 -36.448 1.00 55.35 519 GLU B O 1
ATOM 1468 N N . LEU B 1 27 ? 9.218 -8.679 -37.987 1.00 57.60 520 LEU B N 1
ATOM 1469 C CA . LEU B 1 27 ? 10.196 -9.577 -38.577 1.00 57.88 520 LEU B CA 1
ATOM 1470 C C . LEU B 1 27 ? 10.739 -8.957 -39.855 1.00 71.24 520 LEU B C 1
ATOM 1471 O O . LEU B 1 27 ? 9.970 -8.596 -40.751 1.00 72.23 520 LEU B O 1
ATOM 1476 N N . GLN B 1 28 ? 12.058 -8.829 -39.933 1.00 70.88 521 GLN B N 1
ATOM 1477 C CA . GLN B 1 28 ? 12.730 -8.368 -41.136 1.00 78.34 521 GLN B CA 1
ATOM 1478 C C . GLN B 1 28 ? 13.403 -9.542 -41.831 1.00 74.11 521 GLN B C 1
ATOM 1479 O O . GLN B 1 28 ? 14.026 -10.391 -41.181 1.00 68.55 521 GLN B O 1
ATOM 1485 N N . VAL B 1 29 ? 13.255 -9.589 -43.153 1.00 75.42 522 VAL B N 1
ATOM 1486 C CA . VAL B 1 29 ? 13.864 -10.610 -43.994 1.00 80.03 522 VAL B CA 1
ATOM 1487 C C . VAL B 1 29 ? 14.903 -9.926 -44.869 1.00 78.47 522 VAL B C 1
ATOM 1488 O O . VAL B 1 29 ? 14.634 -8.866 -45.448 1.00 68.39 522 VAL B O 1
ATOM 1492 N N . THR B 1 30 ? 16.083 -10.531 -44.967 1.00 85.47 523 THR B N 1
ATOM 1493 C CA . THR B 1 30 ? 17.150 -10.030 -45.820 1.00 86.81 523 THR B CA 1
ATOM 1494 C C . THR B 1 30 ? 17.767 -11.208 -46.558 1.00 82.65 523 THR B C 1
ATOM 1495 O O . THR B 1 30 ? 17.416 -12.365 -46.322 1.00 79.89 523 THR B O 1
ATOM 1499 N N . LYS B 1 31 ? 18.688 -10.904 -47.468 1.00 86.95 524 LYS B N 1
ATOM 1500 C CA . LYS B 1 31 ? 19.402 -11.958 -48.176 1.00 85.58 524 LYS B CA 1
ATOM 1501 C C . LYS B 1 31 ? 20.384 -12.643 -47.231 1.00 80.18 524 LYS B C 1
ATOM 1502 O O . LYS B 1 31 ? 21.239 -11.988 -46.626 1.00 80.68 524 LYS B O 1
ATOM 1504 N N . GLY B 1 32 ? 20.257 -13.962 -47.096 1.00 67.17 525 GLY B N 1
ATOM 1505 C CA . GLY B 1 32 ? 21.078 -14.693 -46.152 1.00 68.22 525 GLY B CA 1
ATOM 1506 C C . GLY B 1 32 ? 21.149 -16.191 -46.373 1.00 77.78 525 GLY B C 1
ATOM 1507 O O . GLY B 1 32 ? 21.099 -16.667 -47.511 1.00 82.64 525 GLY B O 1
ATOM 1508 N N . SER B 1 33 ? 21.263 -16.946 -45.275 1.00 79.22 526 SER B N 1
ATOM 1509 C CA . SER B 1 33 ? 21.516 -18.380 -45.329 1.00 79.48 526 SER B CA 1
ATOM 1510 C C . SER B 1 33 ? 20.626 -19.179 -44.383 1.00 87.17 526 SER B C 1
ATOM 1511 O O . SER B 1 33 ? 20.913 -20.357 -44.134 1.00 79.98 526 SER B O 1
ATOM 1514 N N . GLY B 1 34 ? 19.570 -18.578 -43.847 1.00 86.31 527 GLY B N 1
ATOM 1515 C CA . GLY B 1 34 ? 18.701 -19.251 -42.907 1.00 81.50 527 GLY B CA 1
ATOM 1516 C C . GLY B 1 34 ? 19.000 -18.987 -41.449 1.00 82.85 527 GLY B C 1
ATOM 1517 O O . GLY B 1 34 ? 18.684 -19.838 -40.608 1.00 67.68 527 GLY B O 1
ATOM 1518 N N . LYS B 1 35 ? 19.602 -17.847 -41.126 1.00 82.02 528 LYS B N 1
ATOM 1519 C CA . LYS B 1 35 ? 19.969 -17.520 -39.758 1.00 85.77 528 LYS B CA 1
ATOM 1520 C C . LYS B 1 35 ? 18.845 -16.749 -39.080 1.00 79.18 528 LYS B C 1
ATOM 1521 O O . LYS B 1 35 ? 18.239 -15.853 -39.675 1.00 75.68 528 LYS B O 1
ATOM 1523 N N . LEU B 1 36 ? 18.558 -17.120 -37.838 1.00 77.16 529 LEU B N 1
ATOM 1524 C CA . LEU B 1 36 ? 17.542 -16.460 -37.031 1.00 67.67 529 LEU B CA 1
ATOM 1525 C C . LEU B 1 36 ? 18.226 -15.637 -35.948 1.00 69.87 529 LEU B C 1
ATOM 1526 O O . LEU B 1 36 ? 18.933 -16.188 -35.098 1.00 74.06 529 LEU B O 1
ATOM 1531 N N . ALA B 1 37 ? 18.019 -14.324 -35.987 1.00 63.35 530 ALA B N 1
ATOM 1532 C CA . ALA B 1 37 ? 18.448 -13.419 -34.932 1.00 73.23 530 ALA B CA 1
ATOM 1533 C C . ALA B 1 37 ? 17.224 -12.797 -34.274 1.00 80.66 530 ALA B C 1
ATOM 1534 O O . ALA B 1 37 ? 16.181 -12.619 -34.912 1.00 72.69 530 ALA B O 1
ATOM 1536 N N . THR B 1 38 ? 17.354 -12.472 -32.990 1.00 65.62 531 THR B N 1
ATOM 1537 C CA . THR B 1 38 ? 16.224 -12.010 -32.199 1.00 62.56 531 THR B CA 1
ATOM 1538 C C . THR B 1 38 ? 16.642 -10.833 -31.330 1.00 62.02 531 THR B C 1
ATOM 1539 O O . THR B 1 38 ? 17.815 -10.664 -30.991 1.00 81.21 531 THR B O 1
ATOM 1543 N N . SER B 1 39 ? 15.651 -10.030 -30.957 1.00 59.85 532 SER B N 1
ATOM 1544 C CA . SER B 1 39 ? 15.860 -8.881 -30.089 1.00 62.23 532 SER B CA 1
ATOM 1545 C C . SER B 1 39 ? 14.535 -8.545 -29.420 1.00 61.89 532 SER B C 1
ATOM 1546 O O . SER B 1 39 ? 13.460 -8.875 -29.929 1.00 54.75 532 SER B O 1
ATOM 1549 N N . GLY B 1 40 ? 14.630 -7.898 -28.262 1.00 57.07 533 GLY B N 1
ATOM 1550 C CA . GLY B 1 40 ? 13.457 -7.596 -27.470 1.00 56.05 533 GLY B CA 1
ATOM 1551 C C . GLY B 1 40 ? 12.914 -8.759 -26.673 1.00 55.62 533 GLY B C 1
ATOM 1552 O O . GLY B 1 40 ? 11.794 -8.667 -26.156 1.00 51.09 533 GLY B O 1
ATOM 1553 N N . LEU B 1 41 ? 13.665 -9.856 -26.560 1.00 49.08 534 LEU B N 1
ATOM 1554 C CA . LEU B 1 41 ? 13.206 -11.038 -25.848 1.00 54.66 534 LEU B CA 1
ATOM 1555 C C . LEU B 1 41 ? 13.518 -10.996 -24.349 1.00 52.08 534 LEU B C 1
ATOM 1556 O O . LEU B 1 41 ? 13.570 -12.051 -23.708 1.00 59.60 534 LEU B O 1
ATOM 1561 N N . TRP B 1 42 ? 13.723 -9.801 -23.787 1.00 44.82 535 TRP B N 1
ATOM 1562 C CA . TRP B 1 42 ? 13.761 -9.576 -22.336 1.00 60.90 535 TRP B CA 1
ATOM 1563 C C . TRP B 1 42 ? 14.780 -10.453 -21.607 1.00 56.71 535 TRP B C 1
ATOM 1564 O O . TRP B 1 42 ? 14.618 -10.732 -20.415 1.00 62.59 535 TRP B O 1
ATOM 1575 N N . ASN B 1 43 ? 15.834 -10.895 -22.299 1.00 57.21 536 ASN B N 1
ATOM 1576 C CA . ASN B 1 43 ? 16.841 -11.789 -21.717 1.00 63.31 536 ASN B CA 1
ATOM 1577 C C . ASN B 1 43 ? 16.212 -13.054 -21.141 1.00 72.36 536 ASN B C 1
ATOM 1578 O O . ASN B 1 43 ? 16.699 -13.606 -20.151 1.00 77.36 536 ASN B O 1
ATOM 1583 N N . SER B 1 44 ? 15.124 -13.522 -21.745 1.00 65.47 537 SER B N 1
ATOM 1584 C CA . SER B 1 44 ? 14.379 -14.667 -21.239 1.00 66.97 537 SER B CA 1
ATOM 1585 C C . SER B 1 44 ? 14.711 -15.888 -22.086 1.00 69.54 537 SER B C 1
ATOM 1586 O O . SER B 1 44 ? 14.467 -15.892 -23.297 1.00 63.46 537 SER B O 1
ATOM 1589 N N . SER B 1 45 ? 15.262 -16.922 -21.446 1.00 73.73 538 SER B N 1
ATOM 1590 C CA . SER B 1 45 ? 15.539 -18.162 -22.164 1.00 75.79 538 SER B CA 1
ATOM 1591 C C . SER B 1 45 ? 14.259 -18.832 -22.645 1.00 69.71 538 SER B C 1
ATOM 1592 O O . SER B 1 45 ? 14.263 -19.505 -23.684 1.00 66.07 538 SER B O 1
ATOM 1594 N N . SER B 1 46 ? 13.155 -18.650 -21.914 1.00 74.80 539 SER B N 1
ATO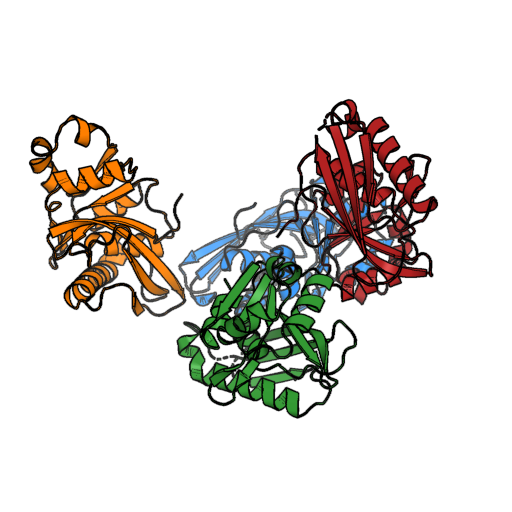M 1595 C CA . SER B 1 46 ? 11.881 -19.237 -22.323 1.00 66.61 539 SER B CA 1
ATOM 1596 C C . SER B 1 46 ? 11.364 -18.609 -23.614 1.00 70.32 539 SER B C 1
ATOM 1597 O O . SER B 1 46 ? 10.897 -19.321 -24.513 1.00 65.05 539 SER B O 1
ATOM 1600 N N . ALA B 1 47 ? 11.425 -17.277 -23.718 1.00 55.40 540 ALA B N 1
ATOM 1601 C CA . ALA B 1 47 ? 10.988 -16.610 -24.940 1.00 52.19 540 ALA B CA 1
ATOM 1602 C C . ALA B 1 47 ? 11.846 -17.021 -26.129 1.00 62.73 540 ALA B C 1
ATOM 1603 O O . ALA B 1 47 ? 11.327 -17.267 -27.227 1.00 55.43 540 ALA B O 1
ATOM 1605 N N . LYS B 1 48 ? 13.165 -17.094 -25.929 1.00 63.61 541 LYS B N 1
ATOM 1606 C CA . LYS B 1 48 ? 14.054 -17.532 -26.998 1.00 57.10 541 LYS B CA 1
ATOM 1607 C C . LYS B 1 48 ? 13.726 -18.953 -27.434 1.00 59.80 541 LYS B C 1
ATOM 1608 O O . LYS B 1 48 ? 13.688 -19.248 -28.634 1.00 57.34 541 LYS B O 1
ATOM 1610 N N . GLU B 1 49 ? 13.468 -19.846 -26.475 1.00 53.03 542 GLU B N 1
ATOM 1611 C CA . GLU B 1 49 ? 13.126 -21.221 -26.828 1.00 60.83 542 GLU B CA 1
ATOM 1612 C C . GLU B 1 49 ? 11.800 -21.285 -27.579 1.00 62.07 542 GLU B C 1
ATOM 1613 O O . GLU B 1 49 ? 11.642 -22.087 -28.505 1.00 60.23 542 GLU B O 1
ATOM 1619 N N . GLN B 1 50 ? 10.839 -20.437 -27.205 1.00 56.96 543 GLN B N 1
ATOM 1620 C CA . GL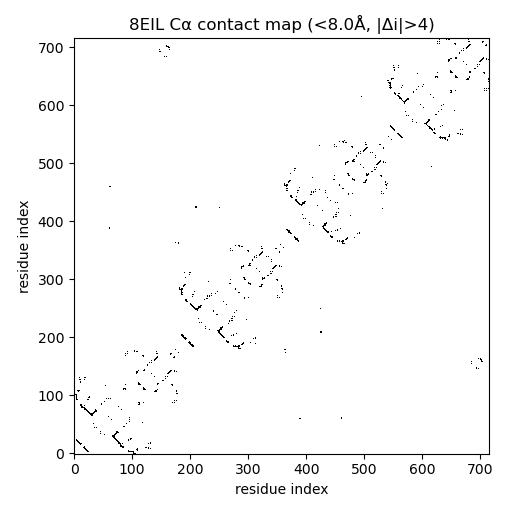N B 1 50 ? 9.562 -20.404 -27.914 1.00 63.96 543 GLN B CA 1
ATOM 1621 C C . GLN B 1 50 ? 9.748 -19.952 -29.359 1.00 57.64 543 GLN B C 1
ATOM 1622 O O . GLN B 1 50 ? 9.221 -20.572 -30.296 1.00 55.31 543 GLN B O 1
ATOM 1628 N N . VAL B 1 51 ? 10.480 -18.853 -29.556 1.00 54.52 544 VAL B N 1
ATOM 1629 C CA . VAL B 1 51 ? 10.754 -18.381 -30.911 1.00 55.82 544 VAL B CA 1
ATOM 1630 C C . VAL B 1 51 ? 11.516 -19.441 -31.699 1.00 56.69 544 VAL B C 1
ATOM 1631 O O . VAL B 1 51 ? 11.294 -19.613 -32.905 1.00 62.22 544 VAL B O 1
ATOM 1635 N N . LYS B 1 52 ? 12.388 -20.198 -31.028 1.00 60.64 545 LYS B N 1
ATOM 1636 C CA . LYS B 1 52 ? 13.138 -21.251 -31.707 1.00 62.92 545 LYS B CA 1
ATOM 1637 C C . LYS B 1 52 ? 12.231 -22.400 -32.131 1.00 57.37 545 LYS B C 1
ATOM 1638 O O . LYS B 1 52 ? 12.402 -22.957 -33.219 1.00 65.43 545 LYS B O 1
ATOM 1640 N N . ILE B 1 53 ? 11.288 -22.794 -31.271 1.00 54.40 546 ILE B N 1
ATOM 1641 C CA . ILE B 1 53 ? 10.307 -23.810 -31.651 1.00 62.91 546 ILE B CA 1
ATOM 1642 C C . ILE B 1 53 ? 9.525 -23.349 -32.871 1.00 59.37 546 ILE B C 1
ATOM 1643 O O . ILE B 1 53 ? 9.275 -24.125 -33.808 1.00 69.88 546 ILE B O 1
ATOM 1648 N N . ALA B 1 54 ? 9.133 -22.074 -32.880 1.00 59.07 547 ALA B N 1
ATOM 1649 C CA . ALA B 1 54 ? 8.415 -21.529 -34.027 1.00 65.81 547 ALA B CA 1
ATOM 1650 C C . ALA B 1 54 ? 9.260 -21.618 -35.293 1.00 68.37 547 ALA B C 1
ATOM 1651 O O . ALA B 1 54 ? 8.780 -22.059 -36.342 1.00 66.69 547 ALA B O 1
ATOM 1653 N N . PHE B 1 55 ? 10.527 -21.199 -35.208 1.00 71.00 548 PHE B N 1
ATOM 1654 C CA . PHE B 1 55 ? 11.415 -21.221 -36.371 1.00 68.41 548 PHE B CA 1
ATOM 1655 C C . PHE B 1 55 ? 11.679 -22.643 -36.854 1.00 68.76 548 PHE B C 1
ATOM 1656 O O . PHE B 1 55 ? 11.809 -22.884 -38.061 1.00 68.25 548 PHE B O 1
ATOM 1664 N N . ASP B 1 56 ? 11.778 -23.596 -35.926 1.00 66.79 549 ASP B N 1
ATOM 1665 C CA . ASP B 1 56 ? 11.986 -24.989 -36.305 1.00 65.64 549 ASP B CA 1
ATOM 1666 C C . ASP B 1 56 ? 10.780 -25.539 -37.055 1.00 72.77 549 ASP B C 1
ATOM 1667 O O . ASP B 1 56 ? 10.926 -26.164 -38.113 1.00 71.99 549 ASP B O 1
ATOM 1672 N N . TYR B 1 57 ? 9.575 -25.323 -36.516 1.00 67.59 550 TYR B N 1
ATOM 1673 C CA . TYR B 1 57 ? 8.370 -25.702 -37.249 1.00 62.91 550 TYR B CA 1
ATOM 1674 C C . TYR B 1 57 ? 8.320 -25.021 -38.613 1.00 58.74 550 TYR B C 1
ATOM 1675 O O . TYR B 1 57 ? 7.941 -25.641 -39.615 1.00 67.33 550 TYR B O 1
ATOM 1684 N N . PHE B 1 58 ? 8.699 -23.743 -38.664 1.00 58.43 551 PHE B N 1
ATOM 1685 C CA . PHE B 1 58 ? 8.763 -22.999 -39.918 1.00 64.47 551 PHE B CA 1
ATOM 1686 C C . PHE B 1 58 ? 9.636 -23.712 -40.943 1.00 74.80 551 PHE B C 1
ATOM 1687 O O . PHE B 1 58 ? 9.213 -23.959 -42.078 1.00 78.86 551 PHE B O 1
ATOM 1695 N N . LYS B 1 59 ? 10.870 -24.041 -40.555 1.00 79.51 552 LYS B N 1
ATOM 1696 C CA . LYS B 1 59 ? 11.776 -24.743 -41.460 1.00 74.94 552 LYS B CA 1
ATOM 1697 C C . LYS B 1 59 ? 11.212 -26.099 -41.872 1.00 76.65 552 LYS B C 1
ATOM 1698 O O . LYS B 1 59 ? 11.357 -26.514 -43.028 1.00 80.44 552 LYS B O 1
ATOM 1702 N N . ALA B 1 60 ? 10.562 -26.804 -40.942 1.00 73.07 553 ALA B N 1
ATOM 1703 C CA . ALA B 1 60 ? 10.103 -28.162 -41.216 1.00 66.00 553 ALA B CA 1
ATOM 1704 C C . ALA B 1 60 ? 8.884 -28.212 -42.133 1.00 81.18 553 ALA B C 1
ATOM 1705 O O . ALA B 1 60 ? 8.663 -29.239 -42.785 1.00 80.21 553 ALA B O 1
ATOM 1707 N N . ASN B 1 61 ? 8.090 -27.139 -42.200 1.00 85.37 554 ASN B N 1
ATOM 1708 C CA . ASN B 1 61 ? 6.848 -27.126 -42.968 1.00 75.25 554 ASN B CA 1
ATOM 1709 C C . ASN B 1 61 ? 6.845 -26.062 -44.063 1.00 80.97 554 ASN B C 1
ATOM 1710 O O . ASN B 1 61 ? 5.775 -25.687 -44.552 1.00 84.63 554 ASN B O 1
ATOM 1715 N N . ALA B 1 62 ? 8.022 -25.563 -44.453 1.00 83.99 555 ALA B N 1
ATOM 1716 C CA . ALA B 1 62 ? 8.108 -24.499 -45.450 1.00 84.94 555 ALA B CA 1
ATOM 1717 C C . ALA B 1 62 ? 7.583 -24.916 -46.819 1.00 89.79 555 ALA B C 1
ATOM 1718 O O . ALA B 1 62 ? 7.238 -24.045 -47.627 1.00 86.16 555 ALA B O 1
ATOM 1720 N N . SER B 1 63 ? 7.528 -26.219 -47.109 1.00 94.98 556 SER B N 1
ATOM 1721 C CA . SER B 1 63 ? 6.922 -26.658 -48.363 1.00 95.18 556 SER B CA 1
ATOM 1722 C C . SER B 1 63 ? 5.454 -26.268 -48.411 1.00 93.44 556 SER B C 1
ATOM 1723 O O . SER B 1 63 ? 4.944 -25.843 -49.454 1.00 96.14 556 SER B O 1
ATOM 1726 N N . ARG B 1 64 ? 4.764 -26.400 -47.283 1.00 86.47 557 ARG B N 1
ATOM 1727 C CA . ARG B 1 64 ? 3.386 -25.954 -47.138 1.00 90.94 557 ARG B CA 1
ATOM 1728 C C . ARG B 1 64 ? 3.249 -24.435 -47.191 1.00 88.23 557 ARG B C 1
ATOM 1729 O O . ARG B 1 64 ? 2.119 -23.943 -47.062 1.00 86.19 557 ARG B O 1
ATOM 1733 N N . ILE B 1 65 ? 4.360 -23.700 -47.336 1.00 90.97 558 ILE B N 1
ATOM 1734 C CA . ILE B 1 65 ? 4.421 -22.226 -47.293 1.00 92.52 558 ILE B CA 1
ATOM 1735 C C . ILE B 1 65 ? 3.513 -21.680 -46.195 1.00 84.14 558 ILE B C 1
ATOM 1736 O O . ILE B 1 65 ? 2.923 -20.608 -46.334 1.00 88.74 558 ILE B O 1
ATOM 1741 N N . SER B 1 69 ? 10.404 -20.442 -51.916 1.00 84.04 562 SER B N 1
ATOM 1742 C CA . SER B 1 69 ? 10.023 -21.452 -50.936 1.00 93.86 562 SER B CA 1
ATOM 1743 C C . SER B 1 69 ? 11.245 -21.965 -50.178 1.00 97.87 562 SER B C 1
ATOM 1744 O O . SER B 1 69 ? 11.319 -23.144 -49.827 1.00 96.94 562 SER B O 1
ATOM 1746 N N . LYS B 1 70 ? 12.198 -21.068 -49.922 1.00 90.42 563 LYS B N 1
ATOM 1747 C CA . LYS B 1 70 ? 13.462 -21.425 -49.286 1.00 95.59 563 LYS B CA 1
ATOM 1748 C C . LYS B 1 70 ? 13.776 -20.428 -48.177 1.00 95.60 563 LYS B C 1
ATOM 1749 O O . LYS B 1 70 ? 14.138 -19.278 -48.453 1.00 77.44 563 LYS B O 1
ATOM 1751 N N . VAL B 1 71 ? 13.636 -20.871 -46.924 1.00 96.17 564 VAL B N 1
ATOM 1752 C CA . VAL B 1 71 ? 14.106 -20.071 -45.798 1.00 91.70 564 VAL B CA 1
ATOM 1753 C C . VAL B 1 71 ? 15.627 -20.062 -45.763 1.00 95.37 564 VAL B C 1
ATOM 1754 O O . VAL B 1 71 ? 16.252 -19.052 -45.412 1.00 89.43 564 VAL B O 1
ATOM 1756 N N . MET B 1 72 ? 16.247 -21.178 -46.149 1.00 99.39 565 MET B N 1
ATOM 1757 C CA . MET B 1 72 ? 17.699 -21.274 -46.224 1.00 85.03 565 MET B CA 1
ATOM 1758 C C . MET B 1 72 ? 18.233 -20.504 -47.426 1.00 86.33 565 MET B C 1
ATOM 1759 O O . MET B 1 72 ? 19.039 -21.028 -48.202 1.00 103.15 565 MET B O 1
ATOM 1764 N N . GLU B 1 73 ? 17.780 -19.263 -47.589 1.00 82.43 566 GLU B N 1
ATOM 1765 C CA . GLU B 1 73 ? 18.256 -18.372 -48.638 1.00 80.63 566 GLU B CA 1
ATOM 1766 C C . GLU B 1 73 ? 18.096 -16.935 -48.165 1.00 82.45 566 GLU B C 1
ATOM 1767 O O . GLU B 1 73 ? 18.551 -15.994 -48.823 1.00 76.70 566 GLU B O 1
ATOM 1769 N N . HIS B 1 74 ? 17.443 -16.770 -47.016 1.00 87.15 567 HIS B N 1
ATOM 1770 C CA . HIS B 1 74 ? 17.234 -15.476 -46.389 1.00 74.76 567 HIS B CA 1
ATOM 1771 C C . HIS B 1 74 ? 17.609 -15.552 -44.916 1.00 74.37 567 HIS B C 1
ATOM 1772 O O . HIS B 1 74 ? 17.668 -16.629 -44.316 1.00 66.66 567 HIS B O 1
ATOM 1779 N N . ASP B 1 75 ? 17.855 -14.379 -44.346 1.00 73.19 568 ASP B N 1
ATOM 1780 C CA . ASP B 1 75 ? 18.137 -14.207 -42.933 1.00 76.17 568 ASP B CA 1
ATOM 1781 C C . ASP B 1 75 ? 16.965 -13.467 -42.304 1.00 79.34 568 ASP B C 1
ATOM 1782 O O . ASP B 1 75 ? 16.355 -12.593 -42.929 1.00 64.09 568 ASP B O 1
ATOM 1787 N N . PHE B 1 76 ? 16.675 -13.807 -41.051 1.00 78.82 569 PHE B N 1
ATOM 1788 C CA . PHE B 1 76 ? 15.484 -13.330 -40.364 1.00 68.46 569 PHE B CA 1
ATOM 1789 C C . PHE B 1 76 ? 15.880 -12.677 -39.054 1.00 65.69 569 PHE B C 1
ATOM 1790 O O . PHE B 1 76 ? 16.657 -13.247 -38.284 1.00 70.30 569 PHE B O 1
ATOM 1798 N N . HIS B 1 77 ? 15.330 -11.495 -38.792 1.00 64.53 570 HIS B N 1
ATOM 1799 C CA . HIS B 1 77 ? 15.507 -10.830 -37.506 1.00 70.48 570 HIS B CA 1
ATOM 1800 C C . HIS B 1 77 ? 14.131 -10.476 -36.963 1.00 75.54 570 HIS B C 1
ATOM 1801 O O . HIS B 1 77 ? 13.432 -9.631 -37.533 1.00 55.56 570 HIS B O 1
ATOM 1808 N N . LEU B 1 78 ? 13.741 -11.128 -35.873 1.00 68.83 571 LEU B N 1
ATOM 1809 C CA . LEU B 1 78 ? 12.442 -10.914 -35.248 1.00 55.54 571 LEU B CA 1
ATOM 1810 C C . LEU B 1 78 ? 12.627 -9.995 -34.047 1.00 59.32 571 LEU B C 1
ATOM 1811 O O . LEU B 1 78 ? 13.193 -10.401 -33.027 1.00 62.15 571 LEU B O 1
ATOM 1816 N N . HIS B 1 79 ? 12.164 -8.758 -34.171 1.00 58.09 572 HIS B N 1
ATOM 1817 C CA . HIS B 1 79 ? 12.076 -7.852 -33.042 1.00 59.32 572 HIS B CA 1
ATOM 1818 C C . HIS B 1 79 ? 10.680 -7.951 -32.441 1.00 56.41 572 HIS B C 1
ATOM 1819 O O . HIS B 1 79 ? 9.692 -8.165 -33.148 1.00 57.28 572 HIS B O 1
ATOM 1826 N N . VAL B 1 80 ? 10.600 -7.810 -31.123 1.00 54.88 573 VAL B N 1
ATOM 1827 C CA . VAL B 1 80 ? 9.327 -7.864 -30.415 1.00 53.18 573 VAL B CA 1
ATOM 1828 C C . VAL B 1 80 ? 9.167 -6.554 -29.664 1.00 44.74 573 VAL B C 1
ATOM 1829 O O . VAL B 1 80 ? 10.008 -6.206 -28.825 1.00 53.86 573 VAL B O 1
ATOM 1833 N N . VAL B 1 81 ? 8.089 -5.836 -29.959 1.00 51.90 574 VAL B N 1
ATOM 1834 C CA . VAL B 1 81 ? 7.796 -4.550 -29.347 1.00 50.36 574 VAL B CA 1
ATOM 1835 C C . VAL B 1 81 ? 6.751 -4.787 -28.271 1.00 49.29 574 VAL B C 1
ATOM 1836 O O . VAL B 1 81 ? 5.648 -5.277 -28.559 1.00 49.00 574 VAL B O 1
ATOM 1840 N N . GLU B 1 82 ? 7.103 -4.412 -27.043 1.00 52.16 575 GLU B N 1
ATOM 1841 C CA . GLU B 1 82 ? 6.244 -4.540 -25.870 1.00 43.76 575 GLU B CA 1
ATOM 1842 C C . GLU B 1 82 ? 5.476 -3.231 -25.746 1.00 45.29 575 GLU B C 1
ATOM 1843 O O . GLU B 1 82 ? 6.023 -2.210 -25.323 1.00 54.27 575 GLU B O 1
ATOM 1849 N N . LEU B 1 83 ? 4.198 -3.264 -26.110 1.00 50.61 576 LEU B N 1
ATOM 1850 C CA . LEU B 1 83 ? 3.434 -2.047 -26.341 1.00 45.29 576 LEU B CA 1
ATOM 1851 C C . LEU B 1 83 ? 2.720 -1.520 -25.107 1.00 39.02 576 LEU B C 1
ATOM 1852 O O . LEU B 1 83 ? 2.278 -0.367 -25.118 1.00 48.96 576 LEU B O 1
ATOM 1857 N N . GLN B 1 84 ? 2.588 -2.323 -24.049 1.00 38.99 577 GLN B N 1
ATOM 1858 C CA . GLN B 1 84 ? 1.773 -1.935 -22.903 1.00 50.26 577 GLN B CA 1
ATOM 1859 C C . GLN B 1 84 ? 2.490 -2.164 -21.574 1.00 50.41 577 GLN B C 1
ATOM 1860 O O . GLN B 1 84 ? 1.843 -2.142 -20.521 1.00 44.57 577 GLN B O 1
ATOM 1866 N N . ASN B 1 85 ? 3.809 -2.373 -21.605 1.00 53.36 578 ASN B N 1
ATOM 1867 C CA . ASN B 1 85 ? 4.626 -2.547 -20.400 1.00 56.54 578 ASN B CA 1
ATOM 1868 C C . ASN B 1 85 ? 4.102 -3.683 -19.524 1.00 64.41 578 ASN B C 1
ATOM 1869 O O . ASN B 1 85 ? 3.871 -3.521 -18.323 1.00 73.37 578 ASN B O 1
ATOM 1874 N N . THR B 1 86 ? 3.929 -4.855 -20.135 1.00 53.87 579 THR B N 1
ATOM 1875 C CA . THR B 1 86 ? 3.452 -6.027 -19.418 1.00 53.43 579 THR B CA 1
ATOM 1876 C C . THR B 1 86 ? 4.547 -7.044 -19.139 1.00 54.39 579 THR B C 1
ATOM 1877 O O . THR B 1 86 ? 4.309 -7.989 -18.380 1.00 52.40 579 THR B O 1
ATOM 1881 N N . GLY B 1 87 ? 5.736 -6.873 -19.710 1.00 55.90 580 GLY B N 1
ATOM 1882 C CA . GLY B 1 87 ? 6.808 -7.815 -19.499 1.00 58.78 580 GLY B CA 1
ATOM 1883 C C . GLY B 1 87 ? 6.919 -8.781 -20.658 1.00 53.11 580 GLY B C 1
ATOM 1884 O O . GLY B 1 87 ? 6.291 -8.602 -21.705 1.00 52.69 580 GLY B O 1
ATOM 1885 N N . PRO B 1 88 ? 7.742 -9.815 -20.500 1.00 51.23 581 PRO B N 1
ATOM 1886 C CA . PRO B 1 88 ? 7.883 -10.806 -21.571 1.00 49.74 581 PRO B CA 1
ATOM 1887 C C . PRO B 1 88 ? 6.562 -11.502 -21.865 1.00 54.68 581 PRO B C 1
ATOM 1888 O O . PRO B 1 88 ? 5.776 -11.798 -20.962 1.00 43.40 581 PRO B O 1
ATOM 1892 N N . LEU B 1 89 ? 6.323 -11.756 -23.151 1.00 47.68 582 LEU B N 1
ATOM 1893 C CA . LEU B 1 89 ? 5.143 -12.495 -23.578 1.00 38.41 582 LEU B CA 1
ATOM 1894 C C . LEU B 1 89 ? 5.399 -13.989 -23.438 1.00 39.98 582 LEU B C 1
ATOM 1895 O O . LEU B 1 89 ? 6.405 -14.504 -23.935 1.00 42.09 582 LEU B O 1
ATOM 1900 N N . SER B 1 90 ? 4.485 -14.686 -22.769 1.00 40.34 583 SER B N 1
ATOM 1901 C CA . SER B 1 90 ? 4.633 -16.114 -22.526 1.00 49.26 583 SER B CA 1
ATOM 1902 C C . SER B 1 90 ? 4.038 -16.973 -23.635 1.00 47.07 583 SER B C 1
ATOM 1903 O O . SER B 1 90 ? 4.105 -18.204 -23.548 1.00 50.71 583 SER B O 1
ATOM 1906 N N . HIS B 1 91 ? 3.476 -16.365 -24.677 1.00 45.78 584 HIS B N 1
ATOM 1907 C CA . HIS B 1 91 ? 2.841 -17.100 -25.772 1.00 46.37 584 HIS B CA 1
ATOM 1908 C C . HIS B 1 91 ? 3.341 -16.494 -27.077 1.00 40.31 584 HIS B C 1
ATOM 1909 O O . HIS B 1 91 ? 2.692 -15.627 -27.667 1.00 44.13 584 HIS B O 1
ATOM 1916 N N . LEU B 1 92 ? 4.489 -16.983 -27.540 1.00 46.55 585 LEU B N 1
ATOM 1917 C CA . LEU B 1 92 ? 5.179 -16.398 -28.675 1.00 40.35 585 LEU B CA 1
ATOM 1918 C C . LEU B 1 92 ? 5.355 -17.350 -29.844 1.00 44.56 585 LEU B C 1
ATOM 1919 O O . LEU B 1 92 ? 5.588 -16.877 -30.960 1.00 41.40 585 LEU B O 1
ATOM 1924 N N . ALA B 1 93 ? 5.232 -18.662 -29.632 1.00 39.68 586 ALA B N 1
ATOM 1925 C CA . ALA B 1 93 ? 5.546 -19.625 -30.684 1.00 50.58 586 ALA B CA 1
ATOM 1926 C C . ALA B 1 93 ? 4.649 -19.434 -31.904 1.00 51.55 586 ALA B C 1
ATOM 1927 O O . ALA B 1 93 ? 5.136 -19.229 -33.022 1.00 44.87 586 ALA B O 1
ATOM 1929 N N . LEU B 1 94 ? 3.324 -19.478 -31.709 1.00 41.24 587 LEU B N 1
ATOM 1930 C CA . LEU B 1 94 ? 2.425 -19.376 -32.860 1.00 46.32 587 LEU B CA 1
ATOM 1931 C C . LEU B 1 94 ? 2.453 -17.998 -33.514 1.00 45.16 587 LEU B C 1
ATOM 1932 O O . LEU B 1 94 ? 2.495 -17.931 -34.759 1.00 48.09 587 LEU B O 1
ATOM 1937 N N . PRO B 1 95 ? 2.393 -16.877 -32.777 1.00 45.63 588 PRO B N 1
ATOM 1938 C CA . PRO B 1 95 ? 2.557 -15.575 -33.450 1.00 39.41 588 PRO B CA 1
ATOM 1939 C C . PRO B 1 95 ? 3.867 -15.465 -34.206 1.00 45.50 588 PRO B C 1
ATOM 1940 O O . PRO B 1 95 ? 3.899 -14.883 -35.297 1.00 43.87 588 PRO B O 1
ATOM 1944 N N . SER B 1 96 ? 4.955 -16.015 -33.655 1.00 43.61 589 SER B N 1
ATOM 1945 C CA . SER B 1 96 ? 6.234 -15.974 -34.357 1.00 49.34 589 SER B CA 1
ATOM 1946 C C . SER B 1 96 ? 6.189 -16.792 -35.639 1.00 52.48 589 SER B C 1
ATOM 1947 O O . SER B 1 96 ? 6.758 -16.382 -36.652 1.00 48.71 589 SER B O 1
ATOM 1950 N N . LEU B 1 97 ? 5.549 -17.962 -35.611 1.00 47.40 590 LEU B N 1
ATOM 1951 C CA . LEU B 1 97 ? 5.408 -18.737 -36.841 1.00 49.23 590 LEU B CA 1
ATOM 1952 C C . LEU B 1 97 ? 4.635 -17.955 -37.895 1.00 57.27 590 LEU B C 1
ATOM 1953 O O . LEU B 1 97 ? 5.020 -17.927 -39.075 1.00 56.10 590 LEU B O 1
ATOM 1958 N N . VAL B 1 98 ? 3.534 -17.317 -37.489 1.00 50.69 591 VAL B N 1
ATOM 1959 C CA . VAL B 1 98 ? 2.756 -16.532 -38.444 1.00 46.62 591 VAL B CA 1
ATOM 1960 C C . VAL B 1 98 ? 3.605 -15.405 -39.018 1.00 52.43 591 VAL B C 1
ATOM 1961 O O . VAL B 1 98 ? 3.584 -15.147 -40.228 1.00 49.71 591 VAL B O 1
ATOM 1965 N N . ALA B 1 99 ? 4.386 -14.735 -38.165 1.00 52.10 592 ALA B N 1
ATOM 1966 C CA . ALA B 1 99 ? 5.235 -13.639 -38.625 1.00 52.29 592 ALA B CA 1
ATOM 1967 C C . ALA B 1 99 ? 6.329 -14.133 -39.564 1.00 59.81 592 ALA B C 1
ATOM 1968 O O . ALA B 1 99 ? 6.645 -13.470 -40.558 1.00 48.72 592 ALA B O 1
ATOM 1970 N N . PHE B 1 100 ? 6.917 -15.291 -39.261 1.00 47.98 593 PHE B N 1
ATOM 1971 C CA . PHE B 1 100 ? 7.923 -15.881 -40.137 1.00 48.19 593 PHE B CA 1
ATOM 1972 C C . PHE B 1 100 ? 7.350 -16.151 -41.520 1.00 63.19 593 PHE B C 1
ATOM 1973 O O . PHE B 1 100 ? 7.934 -15.758 -42.540 1.00 61.91 593 PHE B O 1
ATOM 1981 N N . ALA B 1 101 ? 6.201 -16.830 -41.574 1.00 58.80 594 ALA B N 1
ATOM 1982 C CA . ALA B 1 101 ? 5.618 -17.155 -42.871 1.00 53.58 594 ALA B CA 1
ATOM 1983 C C . ALA B 1 101 ? 5.189 -15.898 -43.619 1.00 55.91 594 ALA B C 1
ATOM 1984 O O . ALA B 1 101 ? 5.390 -15.797 -44.835 1.00 56.33 594 ALA B O 1
ATOM 1986 N N . SER B 1 102 ? 4.624 -14.917 -42.908 1.00 55.87 595 SER B N 1
ATOM 1987 C CA . SER B 1 102 ? 4.249 -13.662 -43.550 1.00 49.47 595 SER B CA 1
ATOM 1988 C C . SER B 1 102 ? 5.469 -12.957 -44.127 1.00 73.59 595 SER B C 1
ATOM 1989 O O . SER B 1 102 ? 5.412 -12.406 -45.234 1.00 65.58 595 SER B O 1
ATOM 1992 N N . GLY B 1 103 ? 6.572 -12.936 -43.376 1.00 66.08 596 GLY B N 1
ATOM 1993 C CA . GLY B 1 103 ? 7.795 -12.340 -43.884 1.00 63.64 596 GLY B CA 1
ATOM 1994 C C . GLY B 1 103 ? 8.308 -13.037 -45.128 1.00 66.24 596 GLY B C 1
ATOM 1995 O O . GLY B 1 103 ? 8.703 -12.385 -46.098 1.00 69.23 596 GLY B O 1
ATOM 1996 N N . LEU B 1 104 ? 8.323 -14.372 -45.112 1.00 69.21 597 LEU B N 1
ATOM 1997 C CA . LEU B 1 104 ? 8.774 -15.112 -46.287 1.00 70.25 597 LEU B CA 1
ATOM 1998 C C . LEU B 1 104 ? 7.897 -14.797 -47.492 1.00 69.59 597 LEU B C 1
ATOM 1999 O O . LEU B 1 104 ? 8.366 -14.248 -48.495 1.00 74.43 597 LEU B O 1
ATOM 2004 N N . LEU B 1 105 ? 6.608 -15.125 -47.405 1.00 71.34 598 LEU B N 1
ATOM 2005 C CA . LEU B 1 105 ? 5.717 -14.997 -48.553 1.00 67.72 598 LEU B CA 1
ATOM 2006 C C . LEU B 1 105 ? 5.460 -13.554 -48.967 1.00 63.32 598 LEU B C 1
ATOM 2007 O O . LEU B 1 105 ? 4.772 -13.336 -49.971 1.00 70.40 598 LEU B O 1
ATOM 2012 N N . GLY B 1 106 ? 5.992 -12.573 -48.242 1.00 59.00 599 GLY B N 1
ATOM 2013 C CA . GLY B 1 106 ? 5.752 -11.183 -48.580 1.00 65.63 599 GLY B CA 1
ATOM 2014 C C . GLY B 1 106 ? 4.301 -10.761 -48.520 1.00 73.29 599 GLY B C 1
ATOM 2015 O O . GLY B 1 106 ? 3.938 -9.741 -49.112 1.00 75.92 599 GLY B O 1
ATOM 2016 N N . ARG B 1 107 ? 3.459 -11.517 -47.819 1.00 66.85 600 ARG B N 1
ATOM 2017 C CA . ARG B 1 107 ? 2.051 -11.184 -47.648 1.00 67.92 600 ARG B CA 1
ATOM 2018 C C . ARG B 1 107 ? 1.817 -10.580 -46.270 1.00 68.87 600 ARG B C 1
ATOM 2019 O O . ARG B 1 107 ? 2.365 -11.053 -45.269 1.00 66.85 600 ARG B O 1
ATOM 2027 N N . SER B 1 108 ? 0.994 -9.538 -46.225 1.00 59.66 601 SER B N 1
ATOM 2028 C CA . SER B 1 108 ? 0.703 -8.863 -44.972 1.00 57.00 601 SER B CA 1
ATOM 2029 C C . SER B 1 108 ? -0.406 -9.579 -44.210 1.00 64.54 601 SER B C 1
ATOM 2030 O O . SER B 1 108 ? -1.339 -10.135 -44.797 1.00 64.41 601 SER B O 1
ATOM 2033 N N . VAL B 1 109 ? -0.292 -9.559 -42.882 1.00 61.87 602 VAL B N 1
ATOM 2034 C CA . VAL B 1 109 ? -1.359 -10.080 -42.043 1.00 59.49 602 VAL B CA 1
ATOM 2035 C C . VAL B 1 109 ? -2.573 -9.172 -42.200 1.00 55.09 602 VAL B C 1
ATOM 2036 O O . VAL B 1 109 ? -2.444 -7.971 -42.479 1.00 59.16 602 VAL B O 1
ATOM 2040 N N . GLN B 1 110 ? -3.766 -9.760 -42.076 1.00 54.44 603 GLN B N 1
ATOM 2041 C CA . GLN B 1 110 ? -5.008 -9.013 -42.242 1.00 54.79 603 GLN B CA 1
ATOM 2042 C C . GLN B 1 110 ? -4.991 -7.726 -41.427 1.00 49.43 603 GLN B C 1
ATOM 2043 O O . GLN B 1 110 ? -4.462 -7.679 -40.313 1.00 53.76 603 GLN B O 1
ATOM 2049 N N . SER B 1 111 ? -5.579 -6.678 -41.995 1.00 55.40 604 SER B N 1
ATOM 2050 C CA . SER B 1 111 ? -5.579 -5.375 -41.347 1.00 64.45 604 SER B CA 1
ATOM 2051 C C . SER B 1 111 ? -6.490 -5.388 -40.123 1.00 48.49 604 SER B C 1
ATOM 2052 O O . SER B 1 111 ? -7.593 -5.940 -40.155 1.00 52.98 604 SER B O 1
ATOM 2055 N N . GLN B 1 112 ? -5.994 -4.811 -39.027 1.00 44.78 605 GLN B N 1
ATOM 2056 C CA . GLN B 1 112 ? -6.718 -4.674 -37.766 1.00 47.69 605 GLN B CA 1
ATOM 2057 C C . GLN B 1 112 ? -6.993 -6.020 -37.108 1.00 48.06 605 GLN B C 1
ATOM 2058 O O . GLN B 1 112 ? -7.942 -6.150 -36.327 1.00 40.60 605 GLN B O 1
ATOM 2064 N N . MET B 1 113 ? -6.181 -7.028 -37.412 1.00 44.03 606 MET B N 1
ATOM 2065 C CA . MET B 1 113 ? -6.321 -8.355 -36.835 1.00 41.34 606 MET B CA 1
ATOM 2066 C C . MET B 1 113 ? -5.276 -8.581 -35.752 1.00 47.91 606 MET B C 1
ATOM 2067 O O . MET B 1 113 ? -4.130 -8.140 -35.874 1.00 52.07 606 MET B O 1
ATOM 2072 N N . VAL B 1 114 ? -5.683 -9.263 -34.686 1.00 35.30 607 VAL B N 1
ATOM 2073 C CA . VAL B 1 114 ? -4.775 -9.741 -33.653 1.00 35.61 607 VAL B CA 1
ATOM 2074 C C . VAL B 1 114 ? -4.772 -11.262 -33.708 1.00 43.10 607 VAL B C 1
ATOM 2075 O O . VAL B 1 114 ? -5.838 -11.887 -33.782 1.00 44.68 607 VAL B O 1
ATOM 2079 N N . VAL B 1 115 ? -3.582 -11.854 -33.702 1.00 40.97 608 VAL B N 1
ATOM 2080 C CA . VAL B 1 115 ? -3.443 -13.305 -33.658 1.00 38.70 608 VAL B CA 1
ATOM 2081 C C . VAL B 1 115 ? -3.271 -13.729 -32.208 1.00 40.57 608 VAL B C 1
ATOM 2082 O O . VAL B 1 115 ? -2.407 -13.203 -31.494 1.00 40.96 608 VAL B O 1
ATOM 2086 N N . LEU B 1 116 ? -4.096 -14.674 -31.766 1.00 36.94 609 LEU B N 1
ATOM 2087 C CA . LEU B 1 116 ? -4.050 -15.164 -30.399 1.00 37.66 609 LEU B CA 1
ATOM 2088 C C . LEU B 1 116 ? -3.918 -16.680 -30.407 1.00 36.61 609 LEU B C 1
ATOM 2089 O O . LEU B 1 116 ? -4.270 -17.352 -31.380 1.00 35.09 609 LEU B O 1
ATOM 2094 N N . GLY B 1 117 ? -3.425 -17.210 -29.297 1.00 34.66 610 GLY B N 1
ATOM 2095 C CA . GLY B 1 117 ? -3.208 -18.634 -29.134 1.00 31.81 610 GLY B CA 1
ATOM 2096 C C . GLY B 1 117 ? -1.725 -18.962 -29.128 1.00 44.60 610 GLY B C 1
ATOM 2097 O O . GLY B 1 117 ? -0.861 -18.087 -29.216 1.00 43.05 610 GLY B O 1
ATOM 2098 N N . ASP B 1 118 ? -1.438 -20.258 -29.038 1.00 38.75 611 ASP B N 1
ATOM 2099 C CA . ASP B 1 118 ? -0.056 -20.711 -29.017 1.00 46.19 611 ASP B CA 1
ATOM 2100 C C . ASP B 1 118 ? 0.023 -22.121 -29.589 1.00 51.10 611 ASP B C 1
ATOM 2101 O O . ASP B 1 118 ? -0.991 -22.731 -29.938 1.00 46.44 611 ASP B O 1
ATOM 2106 N N . MET B 1 119 ? 1.249 -22.630 -29.692 1.00 47.92 612 MET B N 1
ATOM 2107 C CA . MET B 1 119 ? 1.511 -23.952 -30.243 1.00 59.92 612 MET B CA 1
ATOM 2108 C C . MET B 1 119 ? 2.560 -24.656 -29.394 1.00 56.43 612 MET B C 1
ATOM 2109 O O . MET B 1 119 ? 3.521 -24.034 -28.934 1.00 50.26 612 MET B O 1
ATOM 2114 N N . SER B 1 120 ? 2.354 -25.950 -29.170 1.00 56.33 613 SER B N 1
ATOM 2115 C CA . SER B 1 120 ? 3.301 -26.765 -28.428 1.00 56.35 613 SER B CA 1
ATOM 2116 C C . SER B 1 120 ? 4.412 -27.256 -29.356 1.00 64.52 613 SER B C 1
ATOM 2117 O O . SER B 1 120 ? 4.353 -27.105 -30.580 1.00 57.17 613 SER B O 1
ATOM 2120 N N . LEU B 1 121 ? 5.459 -27.822 -28.748 1.00 78.18 614 LEU B N 1
ATOM 2121 C CA . LEU B 1 121 ? 6.558 -28.380 -29.532 1.00 76.26 614 LEU B CA 1
ATOM 2122 C C . LEU B 1 121 ? 6.050 -29.425 -30.517 1.00 69.75 614 LEU B C 1
ATOM 2123 O O . LEU B 1 121 ? 6.497 -29.474 -31.670 1.00 70.06 614 LEU B O 1
ATOM 2128 N N . GLY B 1 122 ? 5.093 -30.251 -30.090 1.00 75.42 615 GLY B N 1
ATOM 2129 C CA . GLY B 1 122 ? 4.544 -31.295 -30.940 1.00 73.47 615 GLY B CA 1
ATOM 2130 C C . GLY B 1 122 ? 3.781 -30.794 -32.151 1.00 71.58 615 GLY B C 1
ATOM 2131 O O . GLY B 1 122 ? 3.355 -31.614 -32.973 1.00 66.90 615 GLY B O 1
ATOM 2132 N N . GLY B 1 123 ? 3.585 -29.485 -32.276 1.00 70.34 616 GLY B N 1
ATOM 2133 C CA . GLY B 1 123 ? 2.918 -28.933 -33.437 1.00 66.44 616 GLY B CA 1
ATOM 2134 C C . GLY B 1 123 ? 1.415 -28.829 -33.331 1.00 72.87 616 GLY B C 1
ATOM 2135 O O . GLY B 1 123 ? 0.745 -28.680 -34.360 1.00 73.44 616 GLY B O 1
ATOM 2136 N N . SER B 1 124 ? 0.861 -28.896 -32.124 1.00 54.42 617 SER B N 1
ATOM 2137 C CA . SER B 1 124 ? -0.567 -28.730 -31.907 1.00 61.96 617 SER B CA 1
ATOM 2138 C C . SER B 1 124 ? -0.823 -27.361 -31.297 1.00 61.48 617 SER B C 1
ATOM 2139 O O . SER B 1 124 ? -0.028 -26.874 -30.487 1.00 57.25 617 SER B O 1
ATOM 2142 N N . VAL B 1 125 ? -1.929 -26.746 -31.690 1.00 60.03 618 VAL B N 1
ATOM 2143 C CA . VAL B 1 125 ? -2.275 -25.424 -31.186 1.00 45.71 618 VAL B CA 1
ATOM 2144 C C . VAL B 1 125 ? -2.990 -25.564 -29.849 1.00 52.43 618 VAL B C 1
ATOM 2145 O O . VAL B 1 125 ? -3.693 -26.547 -29.589 1.00 50.48 618 VAL B O 1
ATOM 2149 N N . THR B 1 126 ? -2.797 -24.572 -28.987 1.00 44.89 619 THR B N 1
ATOM 2150 C CA . THR B 1 126 ? -3.363 -24.572 -27.652 1.00 46.44 619 THR B CA 1
ATOM 2151 C C . THR B 1 126 ? -4.304 -23.386 -27.491 1.00 40.33 619 THR B C 1
ATOM 2152 O O . THR B 1 126 ? -4.072 -22.323 -28.074 1.00 37.73 619 THR B O 1
ATOM 2156 N N . PRO B 1 127 ? -5.380 -23.539 -26.725 1.00 41.63 620 PRO B N 1
ATOM 2157 C CA . PRO B 1 127 ? -6.359 -22.454 -26.616 1.00 38.73 620 PRO B CA 1
ATOM 2158 C C . PRO B 1 127 ? -5.739 -21.214 -25.990 1.00 40.26 620 PRO B C 1
ATOM 2159 O O . PRO B 1 127 ? -4.770 -21.292 -25.231 1.00 38.12 620 PRO B O 1
ATOM 2163 N N . VAL B 1 128 ? -6.304 -20.053 -26.335 1.00 40.36 621 VAL B N 1
ATOM 2164 C CA . VAL B 1 128 ? -5.851 -18.799 -25.745 1.00 37.14 621 VAL B CA 1
ATOM 2165 C C . VAL B 1 128 ? -5.989 -18.875 -24.235 1.00 42.25 621 VAL B C 1
ATOM 2166 O O . VAL B 1 128 ? -7.052 -19.230 -23.709 1.00 43.27 621 VAL B O 1
ATOM 2170 N N . GLU B 1 129 ? -4.915 -18.537 -23.526 1.00 37.31 622 GLU B N 1
ATOM 2171 C CA . GLU B 1 129 ? -4.962 -18.516 -22.072 1.00 37.21 622 GLU B CA 1
ATOM 2172 C C . GLU B 1 129 ? -5.625 -17.228 -21.603 1.00 36.77 622 GLU B C 1
ATOM 2173 O O . GLU B 1 129 ? -5.212 -16.131 -21.994 1.00 41.79 622 GLU B O 1
ATOM 2179 N N . SER B 1 130 ? -6.656 -17.368 -20.770 1.00 35.14 623 SER B N 1
ATOM 2180 C CA . SER B 1 130 ? -7.444 -16.240 -20.275 1.00 41.94 623 SER B CA 1
ATOM 2181 C C . SER B 1 130 ? -7.954 -15.382 -21.435 1.00 37.83 623 SER B C 1
ATOM 2182 O O . SER B 1 130 ? -7.653 -14.193 -21.553 1.00 37.18 623 SER B O 1
ATOM 2185 N N . ILE B 1 131 ? -8.745 -16.022 -22.300 1.00 41.08 624 ILE B N 1
ATOM 2186 C CA . ILE B 1 131 ? -9.169 -15.387 -23.545 1.00 33.27 624 ILE B CA 1
ATOM 2187 C C . ILE B 1 131 ? -10.069 -14.181 -23.286 1.00 37.48 624 ILE B C 1
ATOM 2188 O O . ILE B 1 131 ? -10.075 -13.229 -24.075 1.00 35.50 624 ILE B O 1
ATOM 2193 N N . ALA B 1 132 ? -10.848 -14.190 -22.201 1.00 32.69 625 ALA B N 1
ATOM 2194 C CA . ALA B 1 132 ? -11.753 -13.069 -21.949 1.00 38.38 625 ALA B CA 1
ATOM 2195 C C . ALA B 1 132 ? -10.986 -11.765 -21.733 1.00 33.39 625 ALA B C 1
ATOM 2196 O O . ALA B 1 132 ? -11.280 -10.746 -22.373 1.00 37.16 625 ALA B O 1
ATOM 2198 N N . GLU B 1 133 ? -9.978 -11.779 -20.851 1.00 38.87 626 GLU B N 1
ATOM 2199 C CA . GLU B 1 133 ? -9.186 -10.568 -20.635 1.00 44.42 626 GLU B CA 1
ATOM 2200 C C . GLU B 1 133 ? -8.366 -10.208 -21.870 1.00 43.46 626 GLU B C 1
ATOM 2201 O O . GLU B 1 133 ? -8.173 -9.021 -22.166 1.00 37.38 626 GLU B O 1
ATOM 2207 N N . CYS B 1 134 ? -7.832 -11.212 -22.572 1.00 38.94 627 CYS B N 1
ATOM 2208 C CA . CYS B 1 134 ? -7.088 -10.934 -23.798 1.00 36.40 627 CYS B CA 1
ATOM 2209 C C . CYS B 1 134 ? -7.959 -10.206 -24.817 1.00 39.18 627 CYS B C 1
ATOM 2210 O O . CYS B 1 134 ? -7.514 -9.240 -25.448 1.00 40.14 627 CYS B O 1
ATOM 2213 N N . LEU B 1 135 ? -9.207 -10.649 -24.989 1.00 36.75 628 LEU B N 1
ATOM 2214 C CA . LEU B 1 135 ? -10.096 -9.992 -25.943 1.00 32.10 628 LEU B CA 1
ATOM 2215 C C . LEU B 1 135 ? -10.558 -8.636 -25.429 1.00 40.39 628 LEU B C 1
ATOM 2216 O O . LEU B 1 135 ? -10.844 -7.736 -26.229 1.00 32.28 628 LEU B O 1
ATOM 2221 N N . GLN B 1 136 ? -10.635 -8.465 -24.106 1.00 33.42 629 GLN B N 1
ATOM 2222 C CA . GLN B 1 136 ? -10.877 -7.131 -23.561 1.00 38.35 629 GLN B CA 1
ATOM 2223 C C . GLN B 1 136 ? -9.751 -6.181 -23.954 1.00 41.35 629 GLN B C 1
ATOM 2224 O O . GLN B 1 136 ? -9.994 -5.056 -24.410 1.00 40.41 629 GLN B O 1
ATOM 2230 N N . VAL B 1 137 ? -8.504 -6.633 -23.797 1.00 37.49 630 VAL B N 1
ATOM 2231 C CA . VAL B 1 137 ? -7.358 -5.831 -24.223 1.00 39.30 630 VAL B CA 1
ATOM 2232 C C . VAL B 1 137 ? -7.430 -5.563 -25.722 1.00 44.38 630 VAL B C 1
ATOM 2233 O O . VAL B 1 137 ? -7.171 -4.444 -26.182 1.00 46.08 630 VAL B O 1
ATOM 2237 N N . ALA B 1 138 ? -7.812 -6.578 -26.504 1.00 37.00 631 ALA B N 1
ATOM 2238 C CA . ALA B 1 138 ? -7.890 -6.412 -27.954 1.00 35.85 631 ALA B CA 1
ATOM 2239 C C . ALA B 1 138 ? -8.917 -5.357 -28.341 1.00 45.05 631 ALA B C 1
ATOM 2240 O O . ALA B 1 138 ? -8.662 -4.525 -29.221 1.00 43.39 631 ALA B O 1
ATOM 2242 N N . PHE B 1 139 ? -10.081 -5.370 -27.691 1.00 42.08 632 PHE B N 1
ATOM 2243 C CA . PHE B 1 139 ? -11.083 -4.349 -27.975 1.00 44.72 632 PHE B CA 1
ATOM 2244 C C . PHE B 1 139 ? -10.590 -2.970 -27.562 1.00 42.81 632 PHE B C 1
ATOM 2245 O O . PHE B 1 139 ? -10.767 -1.996 -28.302 1.00 34.91 632 PHE B O 1
ATOM 2253 N N . ASP B 1 140 ? -9.962 -2.869 -26.385 1.00 36.87 633 ASP B N 1
ATOM 2254 C CA . ASP B 1 140 ? -9.462 -1.579 -25.923 1.00 40.45 633 ASP B CA 1
ATOM 2255 C C . ASP B 1 140 ? -8.343 -1.045 -26.806 1.00 41.81 633 ASP B C 1
ATOM 2256 O O . ASP B 1 140 ? -8.071 0.160 -26.775 1.00 51.00 633 ASP B O 1
ATOM 2261 N N . ALA B 1 141 ? -7.696 -1.908 -27.591 1.00 47.81 634 ALA B N 1
ATOM 2262 C CA . ALA B 1 141 ? -6.635 -1.509 -28.506 1.00 45.90 634 ALA B CA 1
ATOM 2263 C C . ALA B 1 141 ? -7.129 -1.297 -29.932 1.00 37.57 634 ALA B C 1
ATOM 2264 O O . ALA B 1 141 ? -6.312 -1.087 -30.833 1.00 53.72 634 ALA B O 1
ATOM 2266 N N . GLY B 1 142 ? -8.441 -1.338 -30.156 1.00 45.55 635 GLY B N 1
ATOM 2267 C CA . GLY B 1 142 ? -9.002 -1.053 -31.464 1.00 33.69 635 GLY B CA 1
ATOM 2268 C C . GLY B 1 142 ? -8.967 -2.183 -32.469 1.00 39.64 635 GLY B C 1
ATOM 2269 O O . GLY B 1 142 ? -9.243 -1.943 -33.650 1.00 45.36 635 GLY B O 1
ATOM 2270 N N . ALA B 1 143 ? -8.647 -3.405 -32.051 1.00 41.37 636 ALA B N 1
ATOM 2271 C CA . ALA B 1 143 ? -8.654 -4.527 -32.978 1.00 47.68 636 ALA B CA 1
ATOM 2272 C C . ALA B 1 143 ? -10.071 -4.803 -33.475 1.00 45.41 636 ALA B C 1
ATOM 2273 O O . ALA B 1 143 ? -11.044 -4.687 -32.725 1.00 41.50 636 ALA B O 1
ATOM 2275 N N . LYS B 1 144 ? -10.181 -5.172 -34.751 1.00 42.24 637 LYS B N 1
ATOM 2276 C CA . LYS B 1 144 ? -11.467 -5.487 -35.362 1.00 45.99 637 LYS B CA 1
ATOM 2277 C C . LYS B 1 144 ? -11.629 -6.956 -35.713 1.00 47.37 637 LYS B C 1
ATOM 2278 O O . LYS B 1 144 ? -12.761 -7.442 -35.773 1.00 38.25 637 LYS B O 1
ATOM 2284 N N . LYS B 1 145 ? -10.533 -7.663 -35.968 1.00 42.48 638 LYS B N 1
ATOM 2285 C CA . LYS B 1 145 ? -10.560 -9.086 -36.256 1.00 41.72 638 LYS B CA 1
ATOM 2286 C C . LYS B 1 145 ? -9.642 -9.817 -35.290 1.00 41.77 638 LYS B C 1
ATOM 2287 O O . LYS B 1 145 ? -8.631 -9.274 -34.837 1.00 38.68 638 LYS B O 1
ATOM 2292 N N . VAL B 1 146 ? -10.001 -11.057 -34.977 1.00 34.96 639 VAL B N 1
ATOM 2293 C CA . VAL B 1 146 ? -9.155 -11.933 -34.180 1.00 35.94 639 VAL B CA 1
ATOM 2294 C C . VAL B 1 146 ? -9.111 -13.295 -34.854 1.00 39.25 639 VAL B C 1
ATOM 2295 O O . VAL B 1 146 ? -10.108 -13.752 -35.424 1.00 41.55 639 VAL B O 1
ATOM 2299 N N . ALA B 1 147 ? -7.941 -13.922 -34.822 1.00 39.37 640 ALA B N 1
ATOM 2300 C CA . ALA B 1 147 ? -7.763 -15.301 -35.251 1.00 39.94 640 ALA B CA 1
ATOM 2301 C C . ALA B 1 147 ? -7.558 -16.141 -33.998 1.00 34.16 640 ALA B C 1
ATOM 2302 O O . ALA B 1 147 ? -6.665 -15.849 -33.196 1.00 40.44 640 ALA B O 1
ATOM 2304 N N . LEU B 1 148 ? -8.386 -17.168 -33.825 1.00 34.11 641 LEU B N 1
ATOM 2305 C CA . LEU B 1 148 ? -8.375 -17.950 -32.598 1.00 37.93 641 LEU B CA 1
ATOM 2306 C C . LEU B 1 148 ? -8.159 -19.427 -32.894 1.00 41.04 641 LEU B C 1
ATOM 2307 O O . LEU B 1 148 ? -8.584 -19.925 -33.940 1.00 38.75 641 LEU B O 1
ATOM 2312 N N . PRO B 1 149 ? -7.505 -20.154 -31.992 1.00 39.00 642 PRO B N 1
ATOM 2313 C CA . PRO B 1 149 ? -7.464 -21.613 -32.125 1.00 42.58 642 PRO B CA 1
ATOM 2314 C C . PRO B 1 149 ? -8.854 -22.206 -31.963 1.00 43.83 642 PRO B C 1
ATOM 2315 O O . PRO B 1 149 ? -9.696 -21.687 -31.224 1.00 39.94 642 PRO B O 1
ATOM 2319 N N . MET B 1 150 ? -9.089 -23.309 -32.677 1.00 37.16 643 MET B N 1
ATOM 2320 C CA . MET B 1 150 ? -10.415 -23.922 -32.691 1.00 36.12 643 MET B CA 1
ATOM 2321 C C . MET B 1 150 ? -10.876 -24.298 -31.286 1.00 33.34 643 MET B C 1
ATOM 2322 O O . MET B 1 150 ? -12.050 -24.109 -30.941 1.00 41.16 643 MET B O 1
ATOM 2327 N N . SER B 1 151 ? -9.966 -24.828 -30.459 1.00 30.01 644 SER B N 1
ATOM 2328 C CA . SER B 1 151 ? -10.336 -25.238 -29.105 1.00 37.38 644 SER B CA 1
ATOM 2329 C C . SER B 1 151 ? -10.897 -24.075 -28.295 1.00 40.71 644 SER B C 1
ATOM 2330 O O . SER B 1 151 ? -11.806 -24.268 -27.476 1.00 38.19 644 SER B O 1
ATOM 2333 N N . SER B 1 152 ? -10.383 -22.862 -28.516 1.00 33.99 645 SER B N 1
ATOM 2334 C CA . SER B 1 152 ? -10.884 -21.693 -27.802 1.00 32.08 645 SER B CA 1
ATOM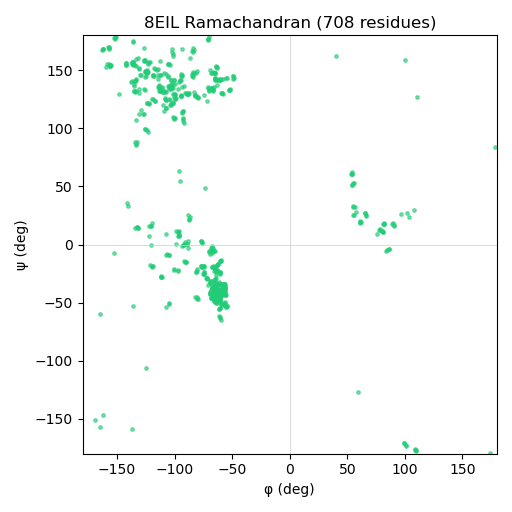 2335 C C . SER B 1 152 ? -12.364 -21.430 -28.055 1.00 35.66 645 SER B C 1
ATOM 2336 O O . SER B 1 152 ? -12.964 -20.638 -27.321 1.00 32.60 645 SER B O 1
ATOM 2339 N N . ALA B 1 153 ? -12.971 -22.063 -29.064 1.00 35.70 646 ALA B N 1
ATOM 2340 C CA . ALA B 1 153 ? -14.416 -21.935 -29.229 1.00 39.43 646 ALA B CA 1
ATOM 2341 C C . ALA B 1 153 ? -15.155 -22.382 -27.973 1.00 33.43 646 ALA B C 1
ATOM 2342 O O . ALA B 1 153 ? -16.184 -21.793 -27.613 1.00 35.04 646 ALA B O 1
ATOM 2344 N N . ALA B 1 154 ? -14.620 -23.391 -27.273 1.00 37.51 647 ALA B N 1
ATOM 2345 C CA . ALA B 1 154 ? -15.209 -23.845 -26.016 1.00 32.06 647 ALA B CA 1
ATOM 2346 C C . ALA B 1 154 ? -15.236 -22.749 -24.962 1.00 36.45 647 ALA B C 1
ATOM 2347 O O . ALA B 1 154 ? -16.050 -22.813 -24.036 1.00 30.96 647 ALA B O 1
ATOM 2349 N N . ASP B 1 155 ? -14.363 -21.753 -25.080 1.00 31.48 648 ASP B N 1
ATOM 2350 C CA . ASP B 1 155 ? -14.297 -20.641 -24.147 1.00 34.56 648 ASP B CA 1
ATOM 2351 C C . ASP B 1 155 ? -15.154 -19.456 -24.576 1.00 42.51 648 ASP B C 1
ATOM 2352 O O . ASP B 1 155 ? -15.171 -18.440 -23.870 1.00 39.76 648 ASP B O 1
ATOM 2357 N N . ILE B 1 156 ? -15.850 -19.542 -25.708 1.00 39.62 649 ILE B N 1
ATOM 2358 C CA . ILE B 1 156 ? -16.712 -18.442 -26.150 1.00 36.47 649 ILE B CA 1
ATOM 2359 C C . ILE B 1 156 ? -17.736 -18.088 -25.072 1.00 42.76 649 ILE B C 1
ATOM 2360 O O . ILE B 1 156 ? -17.961 -16.896 -24.824 1.00 34.04 649 ILE B O 1
ATOM 2365 N N . PRO B 1 157 ? -18.380 -19.054 -24.406 1.00 40.53 650 PRO B N 1
ATOM 2366 C CA . PRO B 1 157 ? -19.310 -18.682 -23.328 1.00 41.01 650 PRO B CA 1
ATOM 2367 C C . PRO B 1 157 ? -18.664 -17.972 -22.144 1.00 44.90 650 PRO B C 1
ATOM 2368 O O . PRO B 1 157 ? -19.391 -17.355 -21.360 1.00 49.32 650 PRO B O 1
ATOM 2372 N N . THR B 1 158 ? -17.340 -18.043 -21.967 1.00 42.30 651 THR B N 1
ATOM 2373 C CA . THR B 1 158 ? -16.714 -17.296 -20.878 1.00 43.17 651 THR B CA 1
ATOM 2374 C C . THR B 1 158 ? -16.563 -15.813 -21.183 1.00 39.39 651 THR B C 1
ATOM 2375 O O . THR B 1 158 ? -16.378 -15.020 -20.255 1.00 52.01 651 THR B O 1
ATOM 2379 N N . ILE B 1 159 ? -16.634 -15.424 -22.451 1.00 38.12 652 ILE B N 1
ATOM 2380 C CA . ILE B 1 159 ? -16.447 -14.036 -22.862 1.00 38.28 652 ILE B CA 1
ATOM 2381 C C . ILE B 1 159 ? -17.784 -13.306 -22.807 1.00 42.84 652 ILE B C 1
ATOM 2382 O O . ILE B 1 159 ? -18.786 -13.824 -23.322 1.00 34.64 652 ILE B O 1
ATOM 2387 N N . PRO B 1 160 ? -17.855 -12.131 -22.182 1.00 33.94 653 PRO B N 1
ATOM 2388 C CA . PRO B 1 160 ? -19.085 -11.333 -22.247 1.00 38.21 653 PRO B CA 1
ATOM 2389 C C . PRO B 1 160 ? -19.526 -11.144 -23.691 1.00 42.36 653 PRO B C 1
ATOM 2390 O O . PRO B 1 160 ? -18.721 -10.817 -24.567 1.00 39.16 653 PRO B O 1
ATOM 2394 N N . VAL B 1 161 ? -20.820 -11.365 -23.940 1.00 35.34 654 VAL B N 1
ATOM 2395 C CA . VAL B 1 161 ? -21.315 -11.383 -25.314 1.00 37.63 654 VAL B CA 1
ATOM 2396 C C . VAL B 1 161 ? -21.123 -10.022 -25.974 1.00 41.41 654 VAL B C 1
ATOM 2397 O O . VAL B 1 161 ? -20.820 -9.935 -27.172 1.00 42.74 654 VAL B O 1
ATOM 2401 N N . GLU B 1 162 ? -21.268 -8.940 -25.200 1.00 40.61 655 GLU B N 1
ATOM 2402 C CA . GLU B 1 162 ? -21.025 -7.606 -25.739 1.00 51.11 655 GLU B CA 1
ATOM 2403 C C . GLU B 1 162 ? -19.602 -7.478 -26.263 1.00 45.59 655 GLU B C 1
ATOM 2404 O O . GLU B 1 162 ? -19.370 -6.816 -27.279 1.00 41.15 655 GLU B O 1
ATOM 2410 N N . LEU B 1 163 ? -18.647 -8.132 -25.603 1.00 37.82 656 LEU B N 1
ATOM 2411 C CA . LEU B 1 163 ? -17.252 -8.039 -26.009 1.00 40.83 656 LEU B CA 1
ATOM 2412 C C . LEU B 1 163 ? -16.952 -8.960 -27.185 1.00 40.87 656 LEU B C 1
ATOM 2413 O O . LEU B 1 163 ? -16.308 -8.547 -28.157 1.00 40.84 656 LEU B O 1
ATOM 2418 N N . PHE B 1 164 ? -17.408 -10.214 -27.114 1.00 42.27 657 PHE B N 1
ATOM 2419 C CA . PHE B 1 164 ? -17.102 -11.168 -28.175 1.00 38.73 657 PHE B CA 1
ATOM 2420 C C . PHE B 1 164 ? -17.743 -10.760 -29.491 1.00 39.25 657 PHE B C 1
ATOM 2421 O O . PHE B 1 164 ? -17.151 -10.942 -30.562 1.00 41.57 657 PHE B O 1
ATOM 2429 N N . THR B 1 165 ? -18.957 -10.218 -29.441 1.00 37.75 658 THR B N 1
ATOM 2430 C CA . THR B 1 165 ? -19.643 -9.859 -30.674 1.00 39.64 658 THR B CA 1
ATOM 2431 C C . THR B 1 165 ? -19.110 -8.577 -31.301 1.00 37.62 658 THR B C 1
ATOM 2432 O O . THR B 1 165 ? -19.634 -8.149 -32.335 1.00 44.21 658 THR B O 1
ATOM 2436 N N . LYS B 1 166 ? -18.091 -7.954 -30.705 1.00 38.48 659 LYS B N 1
ATOM 2437 C CA . LYS B 1 166 ? -17.438 -6.808 -31.325 1.00 37.72 659 LYS B CA 1
ATOM 2438 C C . LYS B 1 166 ? -16.506 -7.202 -32.463 1.00 38.29 659 LYS B C 1
ATOM 2439 O O . LYS B 1 166 ? -16.175 -6.351 -33.297 1.00 41.57 659 LYS B O 1
ATOM 2445 N N . PHE B 1 167 ? -16.078 -8.458 -32.520 1.00 36.75 660 PHE B N 1
ATOM 2446 C CA . PHE B 1 167 ? -15.017 -8.880 -33.420 1.00 38.48 660 PHE B CA 1
ATOM 2447 C C . PHE B 1 167 ? -15.562 -9.647 -34.619 1.00 34.97 660 PHE B C 1
ATOM 2448 O O . PHE B 1 167 ? -16.636 -10.253 -34.574 1.00 34.77 660 PHE B O 1
ATOM 2456 N N . GLN B 1 168 ? -14.792 -9.608 -35.703 1.00 32.59 661 GLN B N 1
ATOM 2457 C CA . GLN B 1 168 ? -14.907 -10.580 -36.784 1.00 37.63 661 GLN B CA 1
ATOM 2458 C C . GLN B 1 168 ? -13.901 -11.689 -36.488 1.00 46.14 661 GLN B C 1
ATOM 2459 O O . GLN B 1 168 ? -12.686 -11.456 -36.503 1.00 33.54 661 GLN B O 1
ATOM 2465 N N . THR B 1 169 ? -14.399 -12.887 -36.202 1.00 38.35 662 THR B N 1
ATOM 2466 C CA . THR B 1 169 ? -13.588 -13.946 -35.618 1.00 36.41 662 THR B CA 1
ATOM 2467 C C . THR B 1 169 ? -13.410 -15.091 -36.603 1.00 37.85 662 THR B C 1
ATOM 2468 O O . THR B 1 169 ? -14.385 -15.565 -37.194 1.00 37.60 662 THR B O 1
ATOM 2472 N N . SER B 1 170 ? -12.172 -15.554 -36.746 1.00 31.20 663 SER B N 1
ATOM 2473 C CA . SER B 1 170 ? -11.865 -16.752 -37.507 1.00 37.94 663 SER B CA 1
ATOM 2474 C C . SER B 1 170 ? -11.143 -17.741 -36.602 1.00 36.17 663 SER B C 1
ATOM 2475 O O . SER B 1 170 ? -10.536 -17.365 -35.595 1.00 38.48 663 SER B O 1
ATOM 2478 N N . PHE B 1 171 ? -11.205 -19.016 -36.974 1.00 32.42 664 PHE B N 1
ATOM 2479 C CA . PHE B 1 171 ? -10.624 -20.088 -36.181 1.00 35.03 664 PHE B CA 1
ATOM 2480 C C . PHE B 1 171 ? -9.658 -20.894 -37.035 1.00 42.60 664 PHE B C 1
ATOM 2481 O O . PHE B 1 171 ? -9.881 -21.074 -38.237 1.00 41.89 664 PHE B O 1
ATOM 2489 N N . TYR B 1 172 ? -8.580 -21.366 -36.409 1.00 39.76 665 TYR B N 1
ATOM 2490 C CA . TY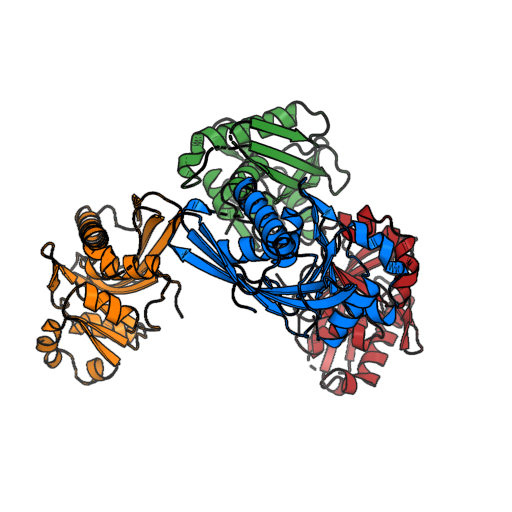R B 1 172 ? -7.588 -22.204 -37.066 1.00 44.33 665 TYR B CA 1
ATOM 2491 C C . TYR B 1 172 ? -7.399 -23.506 -36.297 1.00 48.44 665 TYR B C 1
ATOM 2492 O O . TYR B 1 172 ? -7.541 -23.549 -35.071 1.00 45.25 665 TYR B O 1
ATOM 2501 N N . ALA B 1 173 ? -7.090 -24.575 -37.034 1.00 46.00 666 ALA B N 1
ATOM 2502 C CA . ALA B 1 173 ? -6.983 -25.909 -36.455 1.00 52.77 666 ALA B CA 1
ATOM 2503 C C . ALA B 1 173 ? -5.552 -26.356 -36.189 1.00 48.55 666 ALA B C 1
ATOM 2504 O O . ALA B 1 173 ? -5.347 -27.249 -35.358 1.00 49.25 666 ALA B O 1
ATOM 2506 N N . ASP B 1 174 ? -4.568 -25.769 -36.860 1.00 45.60 667 ASP B N 1
ATOM 2507 C CA . ASP B 1 174 ? -3.178 -26.180 -36.709 1.00 50.49 667 ASP B CA 1
ATOM 2508 C C . ASP B 1 174 ? -2.295 -25.008 -37.120 1.00 46.89 667 ASP B C 1
ATOM 2509 O O . ASP B 1 174 ? -2.788 -24.015 -37.673 1.00 46.55 667 ASP B O 1
ATOM 2514 N N . PRO B 1 175 ? -0.983 -25.084 -36.856 1.00 52.39 668 PRO B N 1
ATOM 2515 C CA . PRO B 1 175 ? -0.122 -23.915 -37.123 1.00 44.19 668 PRO B CA 1
ATOM 2516 C C . PRO B 1 175 ? -0.160 -23.406 -38.558 1.00 43.76 668 PRO B C 1
ATOM 2517 O O . PRO B 1 175 ? -0.190 -22.185 -38.778 1.00 52.35 668 PRO B O 1
ATOM 2521 N N . VAL B 1 176 ? -0.172 -24.304 -39.546 1.00 50.45 669 VAL B N 1
ATOM 2522 C CA . VAL B 1 176 ? -0.254 -23.878 -40.943 1.00 58.17 669 VAL B CA 1
ATOM 2523 C C . VAL B 1 176 ? -1.583 -23.177 -41.201 1.00 46.39 669 VAL B C 1
ATOM 2524 O O . VAL B 1 176 ? -1.644 -22.114 -41.840 1.00 46.05 669 VAL B O 1
ATOM 2528 N N . ASP B 1 177 ? -2.672 -23.783 -40.724 1.00 46.24 670 ASP B N 1
ATOM 2529 C CA . ASP B 1 177 ? -3.978 -23.142 -40.794 1.00 49.81 670 ASP B CA 1
ATOM 2530 C C . ASP B 1 177 ? -3.959 -21.777 -40.120 1.00 48.24 670 ASP B C 1
ATOM 2531 O O . ASP B 1 177 ? -4.621 -20.842 -40.583 1.00 47.06 670 ASP B O 1
ATOM 2536 N N . ALA B 1 178 ? -3.200 -21.640 -39.027 1.00 44.04 671 ALA B N 1
ATOM 2537 C CA . ALA B 1 178 ? -3.090 -20.341 -38.369 1.00 40.55 671 ALA B CA 1
ATOM 2538 C C . ALA B 1 178 ? -2.433 -19.322 -39.285 1.00 41.56 671 ALA B C 1
ATOM 2539 O O . ALA B 1 178 ? -2.873 -18.168 -39.360 1.00 48.24 671 ALA B O 1
ATOM 2541 N N . VAL B 1 179 ? -1.372 -19.731 -39.985 1.00 49.52 672 VAL B N 1
ATOM 2542 C CA . VAL B 1 179 ? -0.740 -18.846 -40.962 1.00 45.33 672 VAL B CA 1
ATOM 2543 C C . VAL B 1 179 ? -1.760 -18.382 -41.993 1.00 43.62 672 VAL B C 1
ATOM 2544 O O . VAL B 1 179 ? -1.875 -17.185 -42.297 1.00 41.37 672 VAL B O 1
ATOM 2548 N N . PHE B 1 180 ? -2.508 -19.331 -42.553 1.00 48.65 673 PHE B N 1
ATOM 2549 C CA . PHE B 1 180 ? -3.438 -18.982 -43.622 1.00 57.36 673 PHE B CA 1
ATOM 2550 C C . PHE B 1 180 ? -4.559 -18.080 -43.115 1.00 58.10 673 PHE B C 1
ATOM 2551 O O . PHE B 1 180 ? -4.981 -17.151 -43.816 1.00 49.94 673 PHE B O 1
ATOM 2559 N N . LYS B 1 181 ? -5.040 -18.320 -41.895 1.00 56.02 674 LYS B N 1
ATOM 2560 C CA . LYS B 1 181 ? -6.070 -17.457 -41.326 1.00 54.52 674 LYS B CA 1
ATOM 2561 C C . LYS B 1 181 ? -5.531 -16.060 -41.048 1.00 52.01 674 LYS B C 1
ATOM 2562 O O . LYS B 1 181 ? -6.237 -15.065 -41.247 1.00 51.18 674 LYS B O 1
ATOM 2568 N N . GLY B 1 182 ? -4.279 -15.962 -40.593 1.00 50.25 675 GLY B N 1
ATOM 2569 C CA . GLY B 1 182 ? -3.704 -14.657 -40.324 1.00 57.12 675 GLY B CA 1
ATOM 2570 C C . GLY B 1 182 ? -3.448 -13.850 -41.578 1.00 56.09 675 GLY B C 1
ATOM 2571 O O . GLY B 1 182 ? -3.567 -12.620 -41.563 1.00 59.89 675 GLY B O 1
ATOM 2572 N N . LEU B 1 183 ? -3.113 -14.522 -42.682 1.00 56.60 676 LEU B N 1
ATOM 2573 C CA . LEU B 1 183 ? -2.895 -13.814 -43.938 1.00 52.94 676 LEU B CA 1
ATOM 2574 C C . LEU B 1 183 ? -4.197 -13.481 -44.657 1.00 66.33 676 LEU B C 1
ATOM 2575 O O . LEU B 1 183 ? -4.212 -12.571 -45.496 1.00 63.61 676 LEU B O 1
ATOM 2580 N N . GLY B 1 184 ? -5.281 -14.183 -44.346 1.00 68.69 677 GLY B N 1
ATOM 2581 C CA . GLY B 1 184 ? -6.565 -13.932 -44.962 1.00 63.80 677 GLY B CA 1
ATOM 2582 C C . GLY B 1 184 ? -6.975 -14.936 -46.012 1.00 73.29 677 GLY B C 1
ATOM 2583 O O . GLY B 1 184 ? -7.790 -14.599 -46.880 1.00 77.50 677 GLY B O 1
ATOM 2584 N N . VAL B 1 185 ? -6.443 -16.151 -45.959 1.00 69.72 678 VAL B N 1
ATOM 2585 C CA . VAL B 1 185 ? -6.771 -17.198 -46.913 1.00 70.34 678 VAL B CA 1
ATOM 2586 C C . VAL B 1 185 ? -7.645 -18.255 -46.244 1.00 76.30 678 VAL B C 1
ATOM 2587 O O . VAL B 1 185 ? -8.860 -18.285 -46.441 1.00 85.81 678 VAL B O 1
ATOM 2591 N N . SER C 1 2 ? 14.320 11.156 -56.528 1.00 95.94 495 SER C N 1
ATOM 2592 C CA . SER C 1 2 ? 14.659 11.620 -55.187 1.00 93.38 495 SER C CA 1
ATOM 2593 C C . SER C 1 2 ? 15.959 10.987 -54.695 1.00 85.01 495 SER C C 1
ATOM 2594 O O . SER C 1 2 ? 16.853 11.679 -54.209 1.00 79.47 495 SER C O 1
ATOM 2596 N N . HIS C 1 3 ? 16.063 9.670 -54.830 1.00 89.25 496 HIS C N 1
ATOM 2597 C CA . HIS C 1 3 ? 17.222 8.936 -54.346 1.00 85.08 496 HIS C CA 1
ATOM 2598 C C . HIS C 1 3 ? 18.334 8.911 -55.394 1.00 91.71 496 HIS C C 1
ATOM 2599 O O . HIS C 1 3 ? 18.112 9.150 -56.584 1.00 95.62 496 HIS C O 1
ATOM 2606 N N . MET C 1 4 ? 19.545 8.632 -54.924 1.00 88.10 497 MET C N 1
ATOM 2607 C CA . MET C 1 4 ? 20.735 8.518 -55.755 1.00 79.94 497 MET C CA 1
ATOM 2608 C C . MET C 1 4 ? 21.093 7.050 -55.972 1.00 77.59 497 MET C C 1
ATOM 2609 O O . MET C 1 4 ? 20.536 6.148 -55.345 1.00 67.90 497 MET C O 1
ATOM 2614 N N . LYS C 1 5 ? 22.008 6.819 -56.908 1.00 78.15 498 LYS C N 1
ATOM 2615 C CA . LYS C 1 5 ? 22.511 5.474 -57.141 1.00 73.64 498 LYS C CA 1
ATOM 2616 C C . LYS C 1 5 ? 23.188 4.945 -55.878 1.00 76.64 498 LYS C C 1
ATOM 2617 O O . LYS C 1 5 ? 23.836 5.712 -55.154 1.00 73.76 498 LYS C O 1
ATOM 2623 N N . PRO C 1 6 ? 23.032 3.659 -55.562 1.00 65.12 499 PRO C N 1
ATOM 2624 C CA . PRO C 1 6 ? 23.714 3.096 -54.390 1.00 71.19 499 PRO C CA 1
ATOM 2625 C C . PRO C 1 6 ? 25.218 3.324 -54.458 1.00 71.49 499 PRO C C 1
ATOM 2626 O O . PRO C 1 6 ? 25.827 3.268 -55.528 1.00 72.87 499 PRO C O 1
ATOM 2630 N N . GLY C 1 7 ? 25.814 3.584 -53.296 1.00 71.50 500 GLY C N 1
ATOM 2631 C CA . GLY C 1 7 ? 27.203 3.983 -53.219 1.00 64.06 500 GLY C CA 1
ATOM 2632 C C . GLY C 1 7 ? 27.456 5.468 -53.387 1.00 62.87 500 GLY C C 1
ATOM 2633 O O . GLY C 1 7 ? 28.610 5.898 -53.259 1.00 72.34 500 GLY C O 1
ATOM 2634 N N . PHE C 1 8 ? 26.422 6.261 -53.668 1.00 58.65 501 PHE C N 1
ATOM 2635 C CA . PHE C 1 8 ? 26.525 7.712 -53.798 1.00 73.58 501 PHE C CA 1
ATOM 2636 C C . PHE C 1 8 ? 25.991 8.384 -52.539 1.00 74.27 501 PHE C C 1
ATOM 2637 O O . PHE C 1 8 ? 24.932 8.006 -52.028 1.00 65.86 501 PHE C O 1
ATOM 2645 N N . LEU C 1 9 ? 26.717 9.386 -52.044 1.00 66.47 502 LEU C N 1
ATOM 2646 C CA . LEU C 1 9 ? 26.218 10.129 -50.891 1.00 64.93 502 LEU C CA 1
ATOM 2647 C C . LEU C 1 9 ? 26.829 11.520 -50.831 1.00 62.58 502 LEU C C 1
ATOM 2648 O O . LEU C 1 9 ? 27.938 11.753 -51.314 1.00 67.08 502 LEU C O 1
ATOM 2653 N N . TYR C 1 10 ? 26.094 12.432 -50.202 1.00 57.79 503 TYR C N 1
ATOM 2654 C CA . TYR C 1 10 ? 26.568 13.784 -49.940 1.00 66.04 503 TYR C CA 1
ATOM 2655 C C . TYR C 1 10 ? 27.165 13.872 -48.540 1.00 63.56 503 TYR C C 1
ATOM 2656 O O . TYR C 1 10 ? 26.659 13.262 -47.592 1.00 59.65 503 TYR C O 1
ATOM 2665 N N . THR C 1 11 ? 28.250 14.633 -48.416 1.00 62.91 504 THR C N 1
ATOM 2666 C CA . THR C 1 11 ? 28.858 14.915 -47.127 1.00 62.37 504 THR C CA 1
ATOM 2667 C C . THR C 1 11 ? 29.242 16.385 -47.068 1.00 62.61 504 THR C C 1
ATOM 2668 O O . THR C 1 11 ? 29.388 17.053 -48.093 1.00 63.33 504 THR C O 1
ATOM 2672 N N . ILE C 1 12 ? 29.355 16.900 -45.849 1.00 65.54 505 ILE C N 1
ATOM 2673 C CA . ILE C 1 12 ? 29.799 18.268 -45.618 1.00 54.97 505 ILE C CA 1
ATOM 2674 C C . ILE C 1 12 ? 30.814 18.245 -44.490 1.00 55.28 505 ILE C C 1
ATOM 2675 O O . ILE C 1 12 ? 30.585 17.613 -43.454 1.00 58.71 505 ILE C O 1
ATOM 2680 N N . GLY C 1 13 ? 31.936 18.919 -44.696 1.00 60.44 506 GLY C N 1
ATOM 2681 C CA . GLY C 1 13 ? 32.958 18.911 -43.668 1.00 57.80 506 GLY C CA 1
ATOM 2682 C C . GLY C 1 13 ? 33.935 20.041 -43.874 1.00 58.25 506 GLY C C 1
ATOM 2683 O O . GLY C 1 13 ? 33.957 20.693 -44.918 1.00 62.73 506 GLY C O 1
ATOM 2684 N N . LEU C 1 14 ? 34.754 20.262 -42.853 1.00 65.82 507 LEU C N 1
ATOM 2685 C CA . LEU C 1 14 ? 35.785 21.283 -42.940 1.00 68.18 507 LEU C CA 1
ATOM 2686 C C . LEU C 1 14 ? 36.828 20.882 -43.973 1.00 65.71 507 LEU C C 1
ATOM 2687 O O . LEU C 1 14 ? 37.291 19.737 -43.993 1.00 66.24 507 LEU C O 1
ATOM 2692 N N . SER C 1 15 ? 37.196 21.826 -44.834 1.00 66.44 508 SER C N 1
ATOM 2693 C CA . SER C 1 15 ? 38.265 21.589 -45.789 1.00 77.84 508 SER C CA 1
ATOM 2694 C C . SER C 1 15 ? 39.610 21.530 -45.066 1.00 77.05 508 SER C C 1
ATOM 2695 O O . SER C 1 15 ? 39.710 21.738 -43.854 1.00 76.69 508 SER C O 1
ATOM 2698 N N . ASN C 1 16 ? 40.667 21.238 -45.828 1.00 82.35 509 ASN C N 1
ATOM 2699 C CA . ASN C 1 16 ? 42.009 21.304 -45.261 1.00 80.39 509 ASN C CA 1
ATOM 2700 C C . ASN C 1 16 ? 42.375 22.725 -44.861 1.00 77.89 509 ASN C C 1
ATOM 2701 O O . ASN C 1 16 ? 43.268 22.913 -44.028 1.00 85.64 509 ASN C O 1
ATOM 2703 N N . LYS C 1 17 ? 41.696 23.723 -45.426 1.00 80.28 510 LYS C N 1
ATOM 2704 C CA . LYS C 1 17 ? 41.910 25.124 -45.095 1.00 85.65 510 LYS C CA 1
ATOM 2705 C C . LYS C 1 17 ? 40.906 25.646 -44.073 1.00 84.94 510 LYS C C 1
ATOM 2706 O O . LYS C 1 17 ? 40.832 26.860 -43.857 1.00 80.15 510 LYS C O 1
ATOM 2708 N N . GLY C 1 18 ? 40.133 24.763 -43.446 1.00 89.67 511 GLY C N 1
ATOM 2709 C CA . GLY C 1 18 ? 39.215 25.175 -42.403 1.00 80.27 511 GLY C CA 1
ATOM 2710 C C . GLY C 1 18 ? 37.897 25.740 -42.876 1.00 78.83 511 GLY C C 1
ATOM 2711 O O . GLY C 1 18 ? 37.213 26.412 -42.098 1.00 81.55 511 GLY C O 1
ATOM 2712 N N . MET C 1 19 ? 37.518 25.498 -44.130 1.00 72.26 512 MET C N 1
ATOM 2713 C CA . MET C 1 19 ? 36.254 25.992 -44.653 1.00 75.61 512 MET C CA 1
ATOM 2714 C C . MET C 1 19 ? 35.285 24.837 -44.844 1.00 73.32 512 MET C C 1
ATOM 2715 O O . MET C 1 19 ? 35.660 23.810 -45.426 1.00 62.20 512 MET C O 1
ATOM 2717 N N . PRO C 1 20 ? 34.049 24.953 -44.361 1.00 70.28 513 PRO C N 1
ATOM 2718 C CA . PRO C 1 20 ? 33.069 23.883 -44.587 1.00 61.98 513 PRO C CA 1
ATOM 2719 C C . PRO C 1 20 ? 32.684 23.805 -46.058 1.00 67.36 513 PRO C C 1
ATOM 2720 O O . PRO C 1 20 ? 32.408 24.822 -46.699 1.00 62.78 513 PRO C O 1
ATOM 2724 N N . GLY C 1 21 ? 32.660 22.585 -46.587 1.00 63.11 514 GLY C N 1
ATOM 2725 C CA . GLY C 1 21 ? 32.350 22.373 -47.983 1.00 61.29 514 GLY C CA 1
ATOM 2726 C C . GLY C 1 21 ? 31.524 21.117 -48.178 1.00 69.90 514 GLY C C 1
ATOM 2727 O O . GLY C 1 21 ? 31.537 20.193 -47.354 1.00 63.53 514 GLY C O 1
ATOM 2728 N N . LEU C 1 22 ? 30.798 21.110 -49.296 1.00 68.26 515 LEU C N 1
ATOM 2729 C CA . LEU C 1 22 ? 29.942 20.004 -49.703 1.00 65.50 515 LEU C CA 1
ATOM 2730 C C . LEU C 1 22 ? 30.648 19.160 -50.759 1.00 63.67 515 LEU C C 1
ATOM 2731 O O . LEU C 1 22 ? 31.153 19.692 -51.752 1.00 72.79 515 LEU C O 1
ATOM 2736 N N . TYR C 1 23 ? 30.684 17.850 -50.535 1.00 64.87 516 TYR C N 1
ATOM 2737 C CA . TYR C 1 23 ? 31.362 16.900 -51.402 1.00 64.60 516 TYR C CA 1
ATOM 2738 C C . TYR C 1 23 ? 30.440 15.718 -51.660 1.00 73.02 516 TYR C C 1
ATOM 2739 O O . TYR C 1 23 ? 29.543 15.432 -50.864 1.00 70.94 516 TYR C O 1
ATOM 2748 N N . ARG C 1 24 ? 30.632 15.048 -52.794 1.00 71.88 517 ARG C N 1
ATOM 2749 C CA . ARG C 1 24 ? 29.869 13.843 -53.102 1.00 64.79 517 ARG C CA 1
ATOM 2750 C C . ARG C 1 24 ? 30.790 12.645 -53.280 1.00 67.33 517 ARG C C 1
ATOM 2751 O O . ARG C 1 24 ? 31.704 12.674 -54.107 1.00 75.74 517 ARG C O 1
ATOM 2759 N N . LEU C 1 25 ? 30.535 11.587 -52.517 1.00 68.57 518 LEU C N 1
ATOM 2760 C CA . LEU C 1 25 ? 31.222 10.316 -52.696 1.00 64.58 518 LEU C CA 1
ATOM 2761 C C . LEU C 1 25 ? 30.441 9.454 -53.679 1.00 66.47 518 LEU C C 1
ATOM 2762 O O . LEU C 1 25 ? 29.224 9.287 -53.539 1.00 68.07 518 LEU C O 1
ATOM 2767 N N . GLU C 1 26 ? 31.147 8.921 -54.676 1.00 78.20 519 GLU C N 1
ATOM 2768 C CA . GLU C 1 26 ? 30.566 8.080 -55.723 1.00 73.64 519 GLU C CA 1
ATOM 2769 C C . GLU C 1 26 ? 31.344 6.767 -55.770 1.00 78.44 519 GLU C C 1
ATOM 2770 O O . GLU C 1 26 ? 32.428 6.705 -56.358 1.00 84.47 519 GLU C O 1
ATOM 2776 N N . LEU C 1 27 ? 30.801 5.723 -55.152 1.00 74.64 520 LEU C N 1
ATOM 2777 C CA . LEU C 1 27 ? 31.442 4.415 -55.124 1.00 74.53 520 LEU C CA 1
ATOM 2778 C C . LEU C 1 27 ? 30.837 3.512 -56.192 1.00 87.62 520 LEU C C 1
ATOM 2779 O O . LEU C 1 27 ? 29.615 3.329 -56.238 1.00 90.41 520 LEU C O 1
ATOM 2784 N N . GLN C 1 28 ? 31.693 2.955 -57.043 1.00 92.48 521 GLN C N 1
ATOM 2785 C CA . GLN C 1 28 ? 31.297 1.960 -58.029 1.00 87.14 521 GLN C CA 1
ATOM 2786 C C . GLN C 1 28 ? 31.760 0.585 -57.563 1.00 84.94 521 GLN C C 1
ATOM 2787 O O . GLN C 1 28 ? 32.884 0.430 -57.077 1.00 83.16 521 GLN C O 1
ATOM 2789 N N . VAL C 1 29 ? 30.887 -0.409 -57.702 1.00 86.08 522 VAL C N 1
ATOM 2790 C CA . VAL C 1 29 ? 31.187 -1.781 -57.307 1.00 98.38 522 VAL C CA 1
ATOM 2791 C C . VAL C 1 29 ? 31.232 -2.662 -58.551 1.00 100.04 522 VAL C C 1
ATOM 2792 O O . VAL C 1 29 ? 30.413 -2.514 -59.467 1.00 96.36 522 VAL C O 1
ATOM 2796 N N . THR C 1 30 ? 32.233 -3.534 -58.607 1.00 102.28 523 THR C N 1
ATOM 2797 C CA . THR C 1 30 ? 32.370 -4.516 -59.681 1.00 97.32 523 THR C CA 1
ATOM 2798 C C . THR C 1 30 ? 32.768 -5.841 -59.036 1.00 97.25 523 THR C C 1
ATOM 2799 O O . THR C 1 30 ? 32.552 -6.063 -57.839 1.00 91.16 523 THR C O 1
ATOM 2803 N N . LYS C 1 31 ? 33.354 -6.737 -59.827 1.00 97.34 524 LYS C N 1
ATOM 2804 C CA . LYS C 1 31 ? 33.731 -8.066 -59.345 1.00 90.11 524 LYS C CA 1
ATOM 2805 C C . LYS C 1 31 ? 34.777 -7.999 -58.234 1.00 91.62 524 LYS C C 1
ATOM 2806 O O . LYS C 1 31 ? 35.964 -8.224 -58.468 1.00 81.01 524 LYS C O 1
ATOM 2808 N N . GLY C 1 34 ? 38.690 -8.276 -53.384 1.00 86.84 527 GLY C N 1
ATOM 2809 C CA . GLY C 1 34 ? 38.559 -7.139 -52.490 1.00 88.04 527 GLY C CA 1
ATOM 2810 C C . GLY C 1 34 ? 39.566 -6.031 -52.741 1.00 85.51 527 GLY C C 1
ATOM 2811 O O . GLY C 1 34 ? 40.379 -5.724 -51.872 1.00 94.93 527 GLY C O 1
ATOM 2812 N N . LYS C 1 35 ? 39.510 -5.415 -53.921 1.00 94.21 528 LYS C N 1
ATOM 2813 C CA . LYS C 1 35 ? 40.469 -4.393 -54.325 1.00 103.72 528 LYS C CA 1
ATOM 2814 C C . LYS C 1 35 ? 39.830 -3.009 -54.251 1.00 103.55 528 LYS C C 1
ATOM 2815 O O . LYS C 1 35 ? 38.710 -2.811 -54.731 1.00 100.91 528 LYS C O 1
ATOM 2817 N N . LEU C 1 36 ? 40.550 -2.055 -53.657 1.00 101.62 529 LEU C N 1
ATOM 2818 C CA . LEU C 1 36 ? 40.110 -0.667 -53.532 1.00 101.20 529 LEU C CA 1
ATOM 2819 C C . LEU C 1 36 ? 40.956 0.220 -54.433 1.00 99.16 529 LEU C C 1
ATOM 2820 O O . LEU C 1 36 ? 42.182 0.262 -54.292 1.00 105.07 529 LEU C O 1
ATOM 2825 N N . ALA C 1 37 ? 40.310 0.898 -55.374 1.00 88.27 530 ALA C N 1
ATOM 2826 C CA . ALA C 1 37 ? 40.946 1.962 -56.132 1.00 97.56 530 ALA C CA 1
ATOM 2827 C C . ALA C 1 37 ? 40.226 3.274 -55.838 1.00 100.99 530 ALA C C 1
ATOM 2828 O O . ALA C 1 37 ? 39.027 3.284 -55.542 1.00 96.89 530 ALA C O 1
ATOM 2830 N N . THR C 1 38 ? 40.960 4.384 -55.932 1.00 103.02 531 THR C N 1
ATOM 2831 C CA . THR C 1 38 ? 40.450 5.687 -55.522 1.00 102.58 531 THR C CA 1
ATOM 2832 C C . THR C 1 38 ? 40.804 6.750 -56.555 1.00 97.86 531 THR C C 1
ATOM 2833 O O . THR C 1 38 ? 41.771 6.610 -57.309 1.00 102.24 531 THR C O 1
ATOM 2835 N N . SER C 1 39 ? 40.003 7.817 -56.581 1.00 94.96 532 SER C N 1
ATOM 2836 C CA . SER C 1 39 ? 40.217 8.939 -57.489 1.00 97.48 532 SER C CA 1
ATOM 2837 C C . SER C 1 39 ? 39.517 10.179 -56.947 1.00 99.13 532 SER C C 1
ATOM 2838 O O . SER C 1 39 ? 38.552 10.081 -56.184 1.00 94.46 532 SER C O 1
ATOM 2841 N N . GLY C 1 40 ? 40.017 11.347 -57.354 1.00 92.19 533 GLY C N 1
ATOM 2842 C CA . GLY C 1 40 ? 39.486 12.612 -56.888 1.00 83.32 533 GLY C CA 1
ATOM 2843 C C . GLY C 1 40 ? 39.913 13.028 -55.499 1.00 95.59 533 GLY C C 1
ATOM 2844 O O . GLY C 1 40 ? 39.336 13.974 -54.949 1.00 87.45 533 GLY C O 1
ATOM 2845 N N . LEU C 1 41 ? 40.908 12.360 -54.915 1.00 95.48 534 LEU C N 1
ATOM 2846 C CA . LEU C 1 41 ? 41.368 12.645 -53.563 1.00 95.15 534 LEU C CA 1
ATOM 2847 C C . LEU C 1 41 ? 42.423 13.751 -53.512 1.00 94.27 534 LEU C C 1
ATOM 2848 O O . LEU C 1 41 ? 43.202 13.805 -52.553 1.00 92.04 534 LEU C O 1
ATOM 2850 N N . TRP C 1 42 ? 42.455 14.632 -54.517 1.00 91.03 535 TRP C N 1
ATOM 2851 C CA . TRP C 1 42 ? 43.278 15.847 -54.510 1.00 96.42 535 TRP C CA 1
ATOM 2852 C C . TRP C 1 42 ? 44.765 15.549 -54.315 1.00 107.02 535 TRP C C 1
ATOM 2853 O O . TRP C 1 42 ? 45.507 16.384 -53.791 1.00 94.40 535 TRP C O 1
ATOM 2864 N N . ASN C 1 43 ? 45.206 14.360 -54.741 1.00 114.20 536 ASN C N 1
ATOM 2865 C CA . ASN C 1 43 ? 46.602 13.925 -54.609 1.00 114.11 536 ASN C CA 1
ATOM 2866 C C . ASN C 1 43 ? 47.093 14.008 -53.165 1.00 110.06 536 ASN C C 1
ATOM 2867 O O . ASN C 1 43 ? 48.268 14.284 -52.908 1.00 111.10 536 ASN C O 1
ATOM 2869 N N . SER C 1 44 ? 46.197 13.770 -52.211 1.00 109.42 537 SER C N 1
ATOM 2870 C CA . SER C 1 44 ? 46.504 13.894 -50.792 1.00 105.23 537 SER C CA 1
ATOM 2871 C C . SER C 1 44 ? 46.697 12.506 -50.192 1.00 109.69 537 SER C C 1
ATOM 2872 O O . SER C 1 44 ? 45.787 11.671 -50.246 1.00 108.92 537 SER C O 1
ATOM 2875 N N . SER C 1 45 ? 47.884 12.260 -49.629 1.00 111.72 538 SER C N 1
ATOM 2876 C CA . SER C 1 45 ? 48.126 10.997 -48.938 1.00 116.15 538 SER C CA 1
ATOM 2877 C C . SER C 1 45 ? 47.237 10.851 -47.707 1.00 121.37 538 SER C C 1
ATOM 2878 O O . SER C 1 45 ? 46.886 9.727 -47.324 1.00 116.07 538 SER C O 1
ATOM 2880 N N . SER C 1 46 ? 46.857 11.970 -47.081 1.00 120.27 539 SER C N 1
ATOM 2881 C CA . SER C 1 46 ? 45.988 11.918 -45.908 1.00 114.16 539 SER C CA 1
ATOM 2882 C C . SER C 1 46 ? 44.603 11.391 -46.272 1.00 111.03 539 SER C C 1
ATOM 2883 O O . SER C 1 46 ? 44.035 10.555 -45.556 1.00 107.52 539 SER C O 1
ATOM 2886 N N . ALA C 1 47 ? 44.037 11.882 -47.377 1.00 101.63 540 ALA C N 1
ATOM 2887 C CA . ALA C 1 47 ? 42.740 11.390 -47.830 1.00 101.06 540 ALA C CA 1
ATOM 2888 C C . ALA C 1 47 ? 42.810 9.909 -48.182 1.00 103.22 540 ALA C C 1
ATOM 2889 O O . ALA C 1 47 ? 41.876 9.146 -47.898 1.00 94.26 540 ALA C O 1
ATOM 2891 N N . LYS C 1 48 ? 43.902 9.493 -48.832 1.00 104.53 541 LYS C N 1
ATOM 2892 C CA . LYS C 1 48 ? 44.085 8.082 -49.154 1.00 98.66 541 LYS C CA 1
ATOM 2893 C C . LYS C 1 48 ? 44.127 7.234 -47.890 1.00 99.87 541 LYS C C 1
ATOM 2894 O O . LYS C 1 48 ? 43.519 6.159 -47.836 1.00 99.85 541 LYS C O 1
ATOM 2896 N N . GLU C 1 49 ? 44.835 7.704 -46.860 1.00 103.44 542 GLU C N 1
ATOM 2897 C CA . GLU C 1 49 ? 44.896 6.964 -45.602 1.00 101.42 542 GLU C CA 1
ATOM 2898 C C . GLU C 1 49 ? 43.531 6.905 -44.926 1.00 100.31 542 GLU C C 1
ATOM 2899 O O . GLU C 1 49 ? 43.176 5.889 -44.314 1.00 94.40 542 GLU C O 1
ATOM 2901 N N . GLN C 1 50 ? 42.748 7.981 -45.032 1.00 101.07 543 GLN C N 1
ATOM 2902 C CA . GLN C 1 50 ? 41.405 7.979 -44.457 1.00 97.88 543 GLN C CA 1
ATOM 2903 C C . GLN C 1 50 ? 40.514 6.950 -45.147 1.00 91.95 543 GLN C C 1
ATOM 2904 O O . GLN C 1 50 ? 39.856 6.132 -44.487 1.00 87.29 543 GLN C O 1
ATOM 2910 N N . VAL C 1 51 ? 40.478 6.983 -46.483 1.00 94.40 544 VAL C N 1
ATOM 2911 C CA . VAL C 1 51 ? 39.690 6.009 -47.238 1.00 92.88 544 VAL C CA 1
ATOM 2912 C C . VAL C 1 51 ? 40.182 4.593 -46.968 1.00 93.80 544 VAL C C 1
ATOM 2913 O O . VAL C 1 51 ? 39.388 3.645 -46.938 1.00 92.44 544 VAL C O 1
ATOM 2917 N N . LYS C 1 52 ? 41.489 4.425 -46.751 1.00 92.53 545 LYS C N 1
ATOM 2918 C CA . LYS C 1 52 ? 42.022 3.098 -46.466 1.00 97.87 545 LYS C CA 1
ATOM 2919 C C . LYS C 1 52 ? 41.565 2.599 -45.102 1.00 98.60 545 LYS C C 1
ATOM 2920 O O . LYS C 1 52 ? 41.203 1.428 -44.959 1.00 95.32 545 LYS C O 1
ATOM 2922 N N . ILE C 1 53 ? 41.583 3.467 -44.088 1.00 101.30 546 ILE C N 1
ATOM 2923 C CA . ILE C 1 53 ? 41.060 3.088 -42.776 1.00 91.76 546 ILE C CA 1
ATOM 2924 C C . ILE C 1 53 ? 39.591 2.701 -42.882 1.00 92.04 546 ILE C C 1
ATOM 2925 O O . ILE C 1 53 ? 39.144 1.707 -42.288 1.00 89.09 546 ILE C O 1
ATOM 2927 N N . ALA C 1 54 ? 38.819 3.476 -43.650 1.00 93.43 547 ALA C N 1
ATOM 2928 C CA . ALA C 1 54 ? 37.404 3.169 -43.835 1.00 88.37 547 ALA C CA 1
ATOM 2929 C C . ALA C 1 54 ? 37.214 1.805 -44.490 1.00 91.31 547 ALA C C 1
ATOM 2930 O O . ALA C 1 54 ? 36.419 0.983 -44.023 1.00 78.50 547 ALA C O 1
ATOM 2932 N N . PHE C 1 55 ? 37.945 1.549 -45.578 1.00 93.97 548 PHE C N 1
ATOM 2933 C CA . PHE C 1 55 ? 37.822 0.280 -46.289 1.00 90.53 548 PHE C CA 1
ATOM 2934 C C . PHE C 1 55 ? 38.276 -0.893 -45.432 1.00 82.86 548 PHE C C 1
ATOM 2935 O O . PHE C 1 55 ? 37.711 -1.989 -45.516 1.00 86.06 548 PHE C O 1
ATOM 2943 N N . ASP C 1 56 ? 39.308 -0.689 -44.614 1.00 82.02 549 ASP C N 1
ATOM 2944 C CA . ASP C 1 56 ? 39.776 -1.750 -43.731 1.00 89.14 549 ASP C CA 1
ATOM 2945 C C . ASP C 1 56 ? 38.723 -2.095 -42.685 1.00 82.25 549 ASP C C 1
ATOM 2946 O O . ASP C 1 56 ? 38.440 -3.276 -42.447 1.00 68.58 549 ASP C O 1
ATOM 2951 N N . TYR C 1 57 ? 38.143 -1.078 -42.035 1.00 82.87 550 TYR C N 1
ATOM 2952 C CA . TYR C 1 57 ? 37.026 -1.331 -41.125 1.00 78.57 550 TYR C CA 1
ATOM 2953 C C . TYR C 1 57 ? 35.878 -2.033 -41.848 1.00 76.40 550 TYR C C 1
ATOM 2954 O O . TYR C 1 57 ? 35.244 -2.941 -41.294 1.00 73.81 550 TYR C O 1
ATOM 2963 N N . PHE C 1 58 ? 35.592 -1.606 -43.082 1.00 71.65 551 PHE C N 1
ATOM 2964 C CA . PHE C 1 58 ? 34.565 -2.235 -43.907 1.00 78.74 551 PHE C CA 1
ATOM 2965 C C . PHE C 1 58 ? 34.818 -3.729 -44.066 1.00 76.82 551 PHE C C 1
ATOM 2966 O O . PHE C 1 58 ? 33.935 -4.555 -43.812 1.00 74.45 551 PHE C O 1
ATOM 2974 N N . LYS C 1 59 ? 36.021 -4.089 -44.512 1.00 72.54 552 LYS C N 1
ATOM 2975 C CA . LYS C 1 59 ? 36.362 -5.496 -44.689 1.00 77.21 552 LYS C CA 1
ATOM 2976 C C . LYS C 1 59 ? 36.300 -6.254 -43.369 1.00 74.69 552 LYS C C 1
ATOM 2977 O O . LYS C 1 59 ? 35.838 -7.400 -43.323 1.00 77.56 552 LYS C O 1
ATOM 2979 N N . ALA C 1 60 ? 36.748 -5.625 -42.280 1.00 72.80 553 ALA C N 1
ATOM 2980 C CA . ALA C 1 60 ? 36.840 -6.332 -41.007 1.00 75.43 553 ALA C CA 1
ATOM 2981 C C . ALA C 1 60 ? 35.476 -6.546 -40.363 1.00 85.66 553 ALA C C 1
ATOM 2982 O O . ALA C 1 60 ? 35.310 -7.486 -39.577 1.00 86.36 553 ALA C O 1
ATOM 2984 N N . ASN C 1 61 ? 34.492 -5.698 -40.672 1.00 91.19 554 ASN C N 1
ATOM 2985 C CA . ASN C 1 61 ? 33.181 -5.796 -40.038 1.00 87.98 554 ASN C CA 1
ATOM 2986 C C . ASN C 1 61 ? 32.057 -6.023 -41.050 1.00 96.29 554 ASN C C 1
ATOM 2987 O O . ASN C 1 61 ? 30.883 -5.838 -40.714 1.00 93.75 554 ASN C O 1
ATOM 2992 N N . ALA C 1 62 ? 32.390 -6.430 -42.281 1.00 94.83 555 ALA C N 1
ATOM 2993 C CA . ALA C 1 62 ? 31.365 -6.632 -43.303 1.00 95.21 555 ALA C CA 1
ATOM 2994 C C . ALA C 1 62 ? 30.385 -7.743 -42.957 1.00 93.50 555 ALA C C 1
ATOM 2995 O O . ALA C 1 62 ? 29.266 -7.745 -43.484 1.00 90.85 555 ALA C O 1
ATOM 2997 N N . SER C 1 63 ? 30.771 -8.689 -42.098 1.00 94.47 556 SER C N 1
ATOM 2998 C CA . SER C 1 63 ? 29.807 -9.688 -41.648 1.00 95.11 556 SER C CA 1
ATOM 2999 C C . SER C 1 63 ? 28.689 -9.026 -40.854 1.00 103.62 556 SER C C 1
ATOM 3000 O O . SER C 1 63 ? 27.513 -9.379 -41.005 1.00 94.27 556 SER C O 1
ATOM 3002 N N . ARG C 1 64 ? 29.042 -8.067 -39.995 1.00 106.99 557 ARG C N 1
ATOM 3003 C CA . ARG C 1 64 ? 28.060 -7.268 -39.274 1.00 105.50 557 ARG C CA 1
ATOM 3004 C C . ARG C 1 64 ? 27.309 -6.295 -40.177 1.00 106.47 557 ARG C C 1
ATOM 3005 O O . ARG C 1 64 ? 26.386 -5.627 -39.699 1.00 101.41 557 ARG C O 1
ATOM 3007 N N . ILE C 1 65 ? 27.684 -6.183 -41.451 1.00 104.99 558 ILE C N 1
ATOM 3008 C CA . ILE C 1 65 ? 27.116 -5.196 -42.361 1.00 97.60 558 ILE C CA 1
ATOM 3009 C C . ILE C 1 65 ? 26.143 -5.833 -43.348 1.00 96.64 558 ILE C C 1
ATOM 3010 O O . ILE C 1 65 ? 25.013 -5.369 -43.504 1.00 93.69 558 ILE C O 1
ATOM 3012 N N . SER C 1 66 ? 26.568 -6.894 -44.030 1.00 103.70 559 SER C N 1
ATOM 3013 C CA . SER C 1 66 ? 25.755 -7.519 -45.062 1.00 103.90 559 SER C CA 1
ATOM 3014 C C . SER C 1 66 ? 25.594 -9.010 -44.808 1.00 107.41 559 SER C C 1
ATOM 3015 O O . SER C 1 66 ? 26.278 -9.609 -43.973 1.00 103.36 559 SER C O 1
ATOM 3018 N N . GLY C 1 67 ? 24.680 -9.606 -45.566 1.00 108.58 560 GLY C N 1
ATOM 3019 C CA . GLY C 1 67 ? 24.414 -11.026 -45.527 1.00 101.98 560 GLY C CA 1
ATOM 3020 C C . GLY C 1 67 ? 24.895 -11.808 -46.729 1.00 97.82 560 GLY C C 1
ATOM 3021 O O . GLY C 1 67 ? 24.555 -12.991 -46.848 1.00 95.04 560 GLY C O 1
ATOM 3022 N N . GLY C 1 68 ? 25.669 -11.198 -47.626 1.00 102.61 561 GLY C N 1
ATOM 3023 C CA . GLY C 1 68 ? 26.194 -11.931 -48.763 1.00 98.70 561 GLY C CA 1
ATOM 3024 C C . GLY C 1 68 ? 27.032 -11.126 -49.737 1.00 99.81 561 GLY C C 1
ATOM 3025 O O . GLY C 1 68 ? 26.503 -10.649 -50.745 1.00 106.40 561 GLY C O 1
ATOM 3026 N N . SER C 1 69 ? 28.329 -10.961 -49.435 1.00 91.70 562 SER C N 1
ATOM 3027 C CA . SER C 1 69 ? 29.338 -10.407 -50.345 1.00 98.65 562 SER C CA 1
ATOM 3028 C C . SER C 1 69 ? 30.674 -10.217 -49.638 1.00 94.45 562 SER C C 1
ATOM 3029 O O . SER C 1 69 ? 30.797 -10.501 -48.442 1.00 97.33 562 SER C O 1
ATOM 3031 N N . LYS C 1 70 ? 31.666 -9.710 -50.368 1.00 75.90 563 LYS C N 1
ATOM 3032 C CA . LYS C 1 70 ? 32.997 -9.465 -49.820 1.00 81.62 563 LYS C CA 1
ATOM 3033 C C . LYS C 1 70 ? 33.816 -8.550 -50.727 1.00 87.09 563 LYS C C 1
ATOM 3034 O O . LYS C 1 70 ? 35.030 -8.715 -50.856 1.00 81.80 563 LYS C O 1
ATOM 3036 N N . HIS C 1 74 ? 34.873 -8.951 -54.182 1.00 82.10 567 HIS C N 1
ATOM 3037 C CA . HIS C 1 74 ? 34.214 -7.821 -54.829 1.00 86.81 567 HIS C CA 1
ATOM 3038 C C . HIS C 1 74 ? 35.195 -6.675 -55.044 1.00 82.22 567 HIS C C 1
ATOM 3039 O O . HIS C 1 74 ? 36.219 -6.597 -54.375 1.00 82.86 567 HIS C O 1
ATOM 3046 N N . ASP C 1 75 ? 34.882 -5.779 -55.975 1.00 89.17 568 ASP C N 1
ATOM 3047 C CA . ASP C 1 75 ? 35.724 -4.625 -56.256 1.00 99.08 568 ASP C CA 1
ATOM 3048 C C . ASP C 1 75 ? 35.012 -3.328 -55.892 1.00 99.12 568 ASP C C 1
ATOM 3049 O O . ASP C 1 75 ? 33.801 -3.196 -56.094 1.00 94.41 568 ASP C O 1
ATOM 3054 N N . PHE C 1 76 ? 35.773 -2.367 -55.365 1.00 97.74 569 PHE C N 1
ATOM 3055 C CA . PHE C 1 76 ? 35.230 -1.099 -54.892 1.00 89.12 569 PHE C CA 1
ATOM 3056 C C . PHE C 1 76 ? 36.068 0.034 -55.472 1.00 87.34 569 PHE C C 1
ATOM 3057 O O . PHE C 1 76 ? 37.299 0.001 -55.384 1.00 92.15 569 PHE C O 1
ATOM 3065 N N . HIS C 1 77 ? 35.405 1.032 -56.066 1.00 82.26 570 HIS C N 1
ATOM 3066 C CA . HIS C 1 77 ? 36.063 2.242 -56.560 1.00 93.48 570 HIS C CA 1
ATOM 3067 C C . HIS C 1 77 ? 35.315 3.482 -56.074 1.00 97.56 570 HIS C C 1
ATOM 3068 O O . HIS C 1 77 ? 34.194 3.748 -56.523 1.00 93.14 570 HIS C O 1
ATOM 3075 N N . LEU C 1 78 ? 35.946 4.258 -55.186 1.00 97.99 571 LEU C N 1
ATOM 3076 C CA . LEU C 1 78 ? 35.338 5.447 -54.589 1.00 96.08 571 LEU C CA 1
ATOM 3077 C C . LEU C 1 78 ? 35.863 6.710 -55.271 1.00 81.12 571 LEU C C 1
ATOM 3078 O O . LEU C 1 78 ? 37.025 7.085 -55.090 1.00 91.64 571 LEU C O 1
ATOM 3080 N N . HIS C 1 79 ? 35.007 7.369 -56.045 1.00 76.26 572 HIS C N 1
ATOM 3081 C CA . HIS C 1 79 ? 35.312 8.684 -56.589 1.00 79.24 572 HIS C CA 1
ATOM 3082 C C . HIS C 1 79 ? 34.752 9.769 -55.673 1.00 85.34 572 HIS C C 1
ATOM 3083 O O . HIS C 1 79 ? 33.692 9.601 -55.063 1.00 78.87 572 HIS C O 1
ATOM 3090 N N . VAL C 1 80 ? 35.472 10.888 -55.578 1.00 79.91 573 VAL C N 1
ATOM 3091 C CA . VAL C 1 80 ? 35.083 12.014 -54.728 1.00 80.06 573 VAL C CA 1
ATOM 3092 C C . VAL C 1 80 ? 34.992 13.280 -55.575 1.00 69.68 573 VAL C C 1
ATOM 3093 O O . VAL C 1 80 ? 35.974 13.682 -56.211 1.00 75.15 573 VAL C O 1
ATOM 3097 N N . VAL C 1 81 ? 33.814 13.906 -55.577 1.00 75.98 574 VAL C N 1
ATOM 3098 C CA . VAL C 1 81 ? 33.535 15.122 -56.334 1.00 70.23 574 VAL C CA 1
ATOM 3099 C C . VAL C 1 81 ? 33.506 16.312 -55.382 1.00 71.82 574 VAL C C 1
ATOM 3100 O O . VAL C 1 81 ? 32.762 16.305 -54.390 1.00 69.36 574 VAL C O 1
ATOM 3104 N N . GLU C 1 82 ? 34.318 17.328 -55.680 1.00 67.27 575 GLU C N 1
ATOM 3105 C CA . GLU C 1 82 ? 34.382 18.564 -54.902 1.00 65.63 575 GLU C CA 1
ATOM 3106 C C . GLU C 1 82 ? 33.428 19.586 -55.516 1.00 65.49 575 GLU C C 1
ATOM 3107 O O . GLU C 1 82 ? 33.687 20.111 -56.604 1.00 76.34 575 GLU C O 1
ATOM 3113 N N . LEU C 1 83 ? 32.324 19.865 -54.824 1.00 70.15 576 LEU C N 1
ATOM 3114 C CA . LEU C 1 83 ? 31.211 20.607 -55.406 1.00 60.31 576 LEU C CA 1
ATOM 3115 C C . LEU C 1 83 ? 31.282 22.120 -55.216 1.00 68.87 576 LEU C C 1
ATOM 3116 O O . LEU C 1 83 ? 30.554 22.840 -55.908 1.00 66.01 576 LEU C O 1
ATOM 3121 N N . GLN C 1 84 ? 32.129 22.637 -54.319 1.00 68.58 577 GLN C N 1
ATOM 3122 C CA . GLN C 1 84 ? 32.060 24.057 -53.983 1.00 72.63 577 GLN C CA 1
ATOM 3123 C C . GLN C 1 84 ? 33.406 24.774 -54.008 1.00 81.94 577 GLN C C 1
ATOM 3124 O O . GLN C 1 84 ? 33.495 25.897 -53.495 1.00 63.03 577 GLN C O 1
ATOM 3130 N N . ASN C 1 85 ? 34.442 24.171 -54.591 1.00 84.65 578 ASN C N 1
ATOM 3131 C CA . ASN C 1 85 ? 35.763 24.793 -54.698 1.00 79.76 578 ASN C CA 1
ATOM 3132 C C . ASN C 1 85 ? 36.265 25.237 -53.325 1.00 82.71 578 ASN C C 1
ATOM 3133 O O . ASN C 1 85 ? 36.665 26.385 -53.118 1.00 84.50 578 ASN C O 1
ATOM 3135 N N . THR C 1 86 ? 36.222 24.309 -52.370 1.00 79.88 579 THR C N 1
ATOM 3136 C CA . THR C 1 86 ? 36.676 24.568 -51.012 1.00 86.29 579 THR C CA 1
ATOM 3137 C C . THR C 1 86 ? 37.999 23.895 -50.686 1.00 82.50 579 THR C C 1
ATOM 3138 O O . THR C 1 86 ? 38.567 24.167 -49.623 1.00 82.03 579 THR C O 1
ATOM 3142 N N . GLY C 1 87 ? 38.504 23.038 -51.567 1.00 77.24 580 GLY C N 1
ATOM 3143 C CA . GLY C 1 87 ? 39.743 22.341 -51.334 1.00 82.51 580 GLY C CA 1
ATOM 3144 C C . GLY C 1 87 ? 39.507 20.922 -50.868 1.00 77.42 580 GLY C C 1
ATOM 3145 O O . GLY C 1 87 ? 38.376 20.425 -50.863 1.00 82.23 580 GLY C O 1
ATOM 3146 N N . PRO C 1 88 ? 40.579 20.233 -50.482 1.00 83.02 581 PRO C N 1
ATOM 3147 C CA . PRO C 1 88 ? 40.432 18.850 -50.012 1.00 83.23 581 PRO C CA 1
ATOM 3148 C C . PRO C 1 88 ? 39.606 18.769 -48.736 1.00 82.88 581 PRO C C 1
ATOM 3149 O O . PRO C 1 88 ? 39.722 19.610 -47.842 1.00 74.15 581 PRO C O 1
ATOM 3153 N N . LEU C 1 89 ? 38.770 17.736 -48.657 1.00 80.10 582 LEU C N 1
ATOM 3154 C CA . LEU C 1 89 ? 37.996 17.469 -47.452 1.00 74.17 582 LEU C CA 1
ATOM 3155 C C . LEU C 1 89 ? 38.854 16.706 -46.450 1.00 80.55 582 LEU C C 1
ATOM 3156 O O . LEU C 1 89 ? 39.453 15.679 -46.786 1.00 80.60 582 LEU C O 1
ATOM 3161 N N . SER C 1 90 ? 38.912 17.212 -45.221 1.00 75.97 583 SER C N 1
ATOM 3162 C CA . SER C 1 90 ? 39.739 16.630 -44.172 1.00 77.20 583 SER C CA 1
ATOM 3163 C C . SER C 1 90 ? 39.015 15.582 -43.333 1.00 78.74 583 SER C C 1
ATOM 3164 O O . SER C 1 90 ? 39.607 15.068 -42.378 1.00 75.86 583 SER C O 1
ATOM 3167 N N . HIS C 1 91 ? 37.757 15.263 -43.648 1.00 76.43 584 HIS C N 1
ATOM 3168 C CA . HIS C 1 91 ? 36.948 14.315 -42.873 1.00 82.23 584 HIS C CA 1
ATOM 3169 C C . HIS C 1 91 ? 36.248 13.356 -43.840 1.00 80.81 584 HIS C C 1
ATOM 3170 O O . HIS C 1 91 ? 35.116 13.609 -44.263 1.00 69.17 584 HIS C O 1
ATOM 3177 N N . LEU C 1 92 ? 36.923 12.252 -44.188 1.00 77.56 585 LEU C N 1
ATOM 3178 C CA . LEU C 1 92 ? 36.455 11.357 -45.240 1.00 74.77 585 LEU C CA 1
ATOM 3179 C C . LEU C 1 92 ? 36.215 9.911 -44.817 1.00 68.14 585 LEU C C 1
ATOM 3180 O O . LEU C 1 92 ? 35.529 9.188 -45.545 1.00 74.86 585 LEU C O 1
ATOM 3185 N N . ALA C 1 93 ? 36.756 9.465 -43.685 1.00 69.89 586 ALA C N 1
ATOM 3186 C CA . ALA C 1 93 ? 36.699 8.047 -43.332 1.00 74.58 586 ALA C CA 1
ATOM 3187 C C . ALA C 1 93 ? 35.263 7.550 -43.192 1.00 82.83 586 ALA C C 1
ATOM 3188 O O . ALA C 1 93 ? 34.871 6.562 -43.826 1.00 80.31 586 ALA C O 1
ATOM 3190 N N . LEU C 1 94 ? 34.466 8.214 -42.354 1.00 72.68 587 LEU C N 1
ATOM 3191 C CA . LEU C 1 94 ? 33.107 7.729 -42.112 1.00 68.39 587 LEU C CA 1
ATOM 3192 C C . LEU C 1 94 ? 32.232 7.828 -43.356 1.00 65.52 587 LEU C C 1
ATOM 3193 O O . LEU C 1 94 ? 31.499 6.859 -43.648 1.00 62.62 587 LEU C O 1
ATOM 3198 N N . PRO C 1 95 ? 32.227 8.937 -44.115 1.00 62.05 588 PRO C N 1
ATOM 3199 C CA . PRO C 1 95 ? 31.490 8.916 -45.388 1.00 67.89 588 PRO C CA 1
ATOM 3200 C C . PRO C 1 95 ? 31.947 7.803 -46.314 1.00 73.34 588 PRO C C 1
ATOM 3201 O O . PRO C 1 95 ? 31.114 7.194 -46.997 1.00 73.01 588 PRO C O 1
ATOM 3205 N N . SER C 1 96 ? 33.252 7.514 -46.352 1.00 74.08 589 SER C N 1
ATOM 3206 C CA . SER C 1 96 ? 33.745 6.451 -47.223 1.00 69.80 589 SER C CA 1
ATOM 3207 C C . SER C 1 96 ? 33.225 5.087 -46.793 1.00 63.31 589 SER C C 1
ATOM 3208 O O . SER C 1 96 ? 32.827 4.278 -47.638 1.00 73.12 589 SER C O 1
ATOM 3211 N N . LEU C 1 97 ? 33.219 4.810 -45.489 1.00 59.37 590 LEU C N 1
ATOM 3212 C CA . LEU C 1 97 ? 32.668 3.544 -45.015 1.00 64.72 590 LEU C CA 1
ATOM 3213 C C . LEU C 1 97 ? 31.195 3.416 -45.379 1.00 69.05 590 LEU C C 1
ATOM 3214 O O . LEU C 1 97 ? 30.740 2.360 -45.849 1.00 71.77 590 LEU C O 1
ATOM 3219 N N . VAL C 1 98 ? 30.427 4.486 -45.158 1.00 67.29 591 VAL C N 1
ATOM 3220 C CA . VAL C 1 98 ? 29.004 4.432 -45.483 1.00 73.13 591 VAL C CA 1
ATOM 3221 C C . VAL C 1 98 ? 28.810 4.201 -46.980 1.00 73.07 591 VAL C C 1
ATOM 3222 O O . VAL C 1 98 ? 27.952 3.413 -47.393 1.00 73.30 591 VAL C O 1
ATOM 3226 N N . ALA C 1 99 ? 29.621 4.859 -47.815 1.00 63.92 592 ALA C N 1
ATOM 3227 C CA . ALA C 1 99 ? 29.502 4.675 -49.259 1.00 70.59 592 ALA C CA 1
ATOM 3228 C C . ALA C 1 99 ? 29.868 3.255 -49.678 1.00 76.39 592 ALA C C 1
ATOM 3229 O O . ALA C 1 99 ? 29.223 2.683 -50.564 1.00 74.35 592 ALA C O 1
ATOM 3231 N N . PHE C 1 100 ? 30.909 2.680 -49.065 1.00 76.12 593 PHE C N 1
ATOM 3232 C CA . PHE C 1 100 ? 31.292 1.302 -49.365 1.00 79.37 593 PHE C CA 1
ATOM 3233 C C . PHE C 1 100 ? 30.145 0.351 -49.072 1.00 79.01 593 PHE C C 1
ATOM 3234 O O . PHE C 1 100 ? 29.778 -0.480 -49.913 1.00 79.32 593 PHE C O 1
ATOM 3242 N N . ALA C 1 101 ? 29.565 0.462 -47.874 1.00 76.57 594 ALA C N 1
ATOM 3243 C CA . ALA C 1 101 ? 28.468 -0.428 -47.514 1.00 80.30 594 ALA C CA 1
ATOM 3244 C C . ALA C 1 101 ? 27.252 -0.197 -48.406 1.00 76.68 594 ALA C C 1
ATOM 3245 O O . ALA C 1 101 ? 26.527 -1.143 -48.736 1.00 79.23 594 ALA C O 1
ATOM 3247 N N . SER C 1 102 ? 26.998 1.060 -48.784 1.00 71.41 595 SER C N 1
ATOM 3248 C CA . SER C 1 102 ? 25.896 1.359 -49.697 1.00 73.14 595 SER C CA 1
ATOM 3249 C C . SER C 1 102 ? 26.103 0.694 -51.051 1.00 77.01 595 SER C C 1
ATOM 3250 O O . SER C 1 102 ? 25.183 0.086 -51.610 1.00 76.78 595 SER C O 1
ATOM 3253 N N . GLY C 1 103 ? 27.315 0.797 -51.591 1.00 69.55 596 GLY C N 1
ATOM 3254 C CA . GLY C 1 103 ? 27.611 0.126 -52.841 1.00 78.94 596 GLY C CA 1
ATOM 3255 C C . GLY C 1 103 ? 27.438 -1.375 -52.730 1.00 77.69 596 GLY C C 1
ATOM 3256 O O . GLY C 1 103 ? 26.846 -2.013 -53.610 1.00 78.39 596 GLY C O 1
ATOM 3257 N N . LEU C 1 104 ? 27.943 -1.954 -51.639 1.00 76.42 597 LEU C N 1
ATOM 3258 C CA . LEU C 1 104 ? 27.828 -3.392 -51.429 1.00 80.75 597 LEU C CA 1
ATOM 3259 C C . LEU C 1 104 ? 26.373 -3.830 -51.380 1.00 83.74 597 LEU C C 1
ATOM 3260 O O . LEU C 1 104 ? 25.896 -4.566 -52.253 1.00 93.35 597 LEU C O 1
ATOM 3265 N N . LEU C 1 105 ? 25.651 -3.363 -50.359 1.00 82.16 598 LEU C N 1
ATOM 3266 C CA . LEU C 1 105 ? 24.293 -3.778 -50.042 1.00 83.45 598 LEU C CA 1
ATOM 3267 C C . LEU C 1 105 ? 23.276 -3.354 -51.093 1.00 73.43 598 LEU C C 1
ATOM 3268 O O . LEU C 1 105 ? 22.102 -3.712 -50.959 1.00 68.39 598 LEU C O 1
ATOM 3270 N N . GLY C 1 106 ? 23.692 -2.623 -52.125 1.00 75.40 599 GLY C N 1
ATOM 3271 C CA . GLY C 1 106 ? 22.789 -2.190 -53.170 1.00 63.45 599 GLY C CA 1
ATOM 3272 C C . GLY C 1 106 ? 21.663 -1.302 -52.703 1.00 81.32 599 GLY C C 1
ATOM 3273 O O . GLY C 1 106 ? 20.665 -1.155 -53.414 1.00 74.95 599 GLY C O 1
ATOM 3274 N N . ARG C 1 107 ? 21.790 -0.700 -51.525 1.00 84.04 600 ARG C N 1
ATOM 3275 C CA . ARG C 1 107 ? 20.790 0.225 -51.015 1.00 62.05 600 ARG C CA 1
ATOM 3276 C C . ARG C 1 107 ? 21.276 1.657 -51.178 1.00 69.29 600 ARG C C 1
ATOM 3277 O O . ARG C 1 107 ? 22.442 1.964 -50.915 1.00 77.06 600 ARG C O 1
ATOM 3285 N N . SER C 1 108 ? 20.374 2.527 -51.618 1.00 66.30 601 SER C N 1
ATOM 3286 C CA . SER C 1 108 ? 20.701 3.927 -51.830 1.00 69.73 601 SER C CA 1
ATOM 3287 C C . SER C 1 108 ? 20.563 4.719 -50.535 1.00 75.35 601 SER C C 1
ATOM 3288 O O . SER C 1 108 ? 19.712 4.429 -49.688 1.00 71.85 601 SER C O 1
ATOM 3291 N N . VAL C 1 109 ? 21.419 5.731 -50.387 1.00 70.09 602 VAL C N 1
ATOM 3292 C CA . VAL C 1 109 ? 21.329 6.633 -49.247 1.00 69.82 602 VAL C CA 1
ATOM 3293 C C . VAL C 1 109 ? 20.046 7.456 -49.340 1.00 71.87 602 VAL C C 1
ATOM 3294 O O . VAL C 1 109 ? 19.547 7.753 -50.436 1.00 72.20 602 VAL C O 1
ATOM 3298 N N . GLN C 1 110 ? 19.488 7.795 -48.173 1.00 72.49 603 GLN C N 1
ATOM 3299 C CA . GLN C 1 110 ? 18.258 8.574 -48.086 1.00 69.93 603 GLN C CA 1
ATOM 3300 C C . GLN C 1 110 ? 18.329 9.817 -48.965 1.00 64.15 603 GLN C C 1
ATOM 3301 O O . GLN C 1 110 ? 19.383 10.441 -49.116 1.00 57.57 603 GLN C O 1
ATOM 3307 N N . SER C 1 111 ? 17.186 10.180 -49.541 1.00 65.81 604 SER C N 1
ATOM 3308 C CA . SER C 1 111 ? 17.139 11.295 -50.476 1.00 62.49 604 SER C CA 1
ATOM 3309 C C . SER C 1 111 ? 17.359 12.620 -49.755 1.00 63.64 604 SER C C 1
ATOM 3310 O O . SER C 1 111 ? 16.752 12.881 -48.711 1.00 70.07 604 SER C O 1
ATOM 3312 N N . GLN C 1 112 ? 18.243 13.448 -50.317 1.00 58.92 605 GLN C N 1
ATOM 3313 C CA . GLN C 1 112 ? 18.527 14.796 -49.825 1.00 61.01 605 GLN C CA 1
ATOM 3314 C C . GLN C 1 112 ? 19.176 14.796 -48.441 1.00 61.82 605 GLN C C 1
ATOM 3315 O O . GLN C 1 112 ? 19.049 15.767 -47.690 1.00 47.91 605 GLN C O 1
ATOM 3321 N N . MET C 1 113 ? 19.884 13.726 -48.088 1.00 55.34 606 MET C N 1
ATOM 3322 C CA . MET C 1 113 ? 20.568 13.639 -46.805 1.00 58.85 606 MET C CA 1
ATOM 3323 C C . MET C 1 113 ? 22.053 13.930 -46.982 1.00 53.85 606 MET C C 1
ATOM 3324 O O . MET C 1 113 ? 22.666 13.519 -47.972 1.00 62.81 606 MET C O 1
ATOM 3329 N N . VAL C 1 114 ? 22.625 14.638 -46.012 1.00 53.96 607 VAL C N 1
ATOM 3330 C CA . VAL C 1 114 ? 24.060 14.876 -45.939 1.00 52.14 607 VAL C CA 1
ATOM 3331 C C . VAL C 1 114 ? 24.600 14.110 -44.742 1.00 57.22 607 VAL C C 1
ATOM 3332 O O . VAL C 1 114 ? 24.044 14.193 -43.639 1.00 53.86 607 VAL C O 1
ATOM 3336 N N . VAL C 1 115 ? 25.676 13.365 -44.959 1.00 51.17 608 VAL C N 1
ATOM 3337 C CA . VAL C 1 115 ? 26.342 12.633 -43.891 1.00 50.39 608 VAL C CA 1
ATOM 3338 C C . VAL C 1 115 ? 27.474 13.493 -43.351 1.00 56.96 608 VAL C C 1
ATOM 3339 O O . VAL C 1 115 ? 28.315 13.982 -44.116 1.00 61.32 608 VAL C O 1
ATOM 3343 N N . LEU C 1 116 ? 27.494 13.681 -42.033 1.00 54.38 609 LEU C N 1
ATOM 3344 C CA . LEU C 1 116 ? 28.505 14.483 -41.365 1.00 48.50 609 LEU C CA 1
ATOM 3345 C C . LEU C 1 116 ? 29.163 13.653 -40.276 1.00 41.50 609 LEU C C 1
ATOM 3346 O O . LEU C 1 116 ? 28.608 12.658 -39.801 1.00 46.58 609 LEU C O 1
ATOM 3351 N N . GLY C 1 117 ? 30.355 14.073 -39.885 1.00 48.71 610 GLY C N 1
ATOM 3352 C CA . GLY C 1 117 ? 31.119 13.382 -38.867 1.00 39.75 610 GLY C CA 1
ATOM 3353 C C . GLY C 1 117 ? 32.325 12.676 -39.461 1.00 56.33 610 GLY C C 1
ATOM 3354 O O . GLY C 1 117 ? 32.634 12.786 -40.650 1.00 54.49 610 GLY C O 1
ATOM 3355 N N . ASP C 1 118 ? 33.017 11.949 -38.588 1.00 58.65 611 ASP C N 1
ATOM 3356 C CA . ASP C 1 118 ? 34.189 11.190 -38.985 1.00 60.57 611 ASP C CA 1
ATOM 3357 C C . ASP C 1 118 ? 34.333 9.991 -38.062 1.00 56.35 611 ASP C C 1
ATOM 3358 O O . ASP C 1 118 ? 33.551 9.799 -37.129 1.00 63.15 611 ASP C O 1
ATOM 3363 N N . MET C 1 119 ? 35.358 9.189 -38.324 1.00 61.21 612 MET C N 1
ATOM 3364 C CA . MET C 1 119 ? 35.591 7.951 -37.597 1.00 73.33 612 MET C CA 1
ATOM 3365 C C . MET C 1 119 ? 37.065 7.854 -37.236 1.00 76.60 612 MET C C 1
ATOM 3366 O O . MET C 1 119 ? 37.934 8.174 -38.053 1.00 67.05 612 MET C O 1
ATOM 3371 N N . SER C 1 120 ? 37.344 7.414 -36.010 1.00 70.93 613 SER C N 1
ATOM 3372 C CA . SER C 1 120 ? 38.725 7.279 -35.577 1.00 75.96 613 SER C CA 1
ATOM 3373 C C . SER C 1 120 ? 39.308 5.941 -36.021 1.00 85.77 613 SER C C 1
ATOM 3374 O O . SER C 1 120 ? 38.591 5.025 -36.436 1.00 87.51 613 SER C O 1
ATOM 3377 N N . LEU C 1 121 ? 40.639 5.844 -35.934 1.00 86.06 614 LEU C N 1
ATOM 3378 C CA . LEU C 1 121 ? 41.320 4.600 -36.281 1.00 92.20 614 LEU C CA 1
ATOM 3379 C C . LEU C 1 121 ? 40.804 3.436 -35.443 1.00 86.86 614 LEU C C 1
ATOM 3380 O O . LEU C 1 121 ? 40.624 2.324 -35.955 1.00 92.66 614 LEU C O 1
ATOM 3382 N N . GLY C 1 122 ? 40.557 3.673 -34.155 1.00 88.03 615 GLY C N 1
ATOM 3383 C CA . GLY C 1 122 ? 40.060 2.650 -33.252 1.00 88.84 615 GLY C CA 1
ATOM 3384 C C . GLY C 1 122 ? 38.662 2.146 -33.540 1.00 96.49 615 GLY C C 1
ATOM 3385 O O . GLY C 1 122 ? 38.212 1.212 -32.869 1.00 103.75 615 GLY C O 1
ATOM 3386 N N . GLY C 1 123 ? 37.965 2.730 -34.512 1.00 93.07 616 GLY C N 1
ATOM 3387 C CA . GLY C 1 123 ? 36.631 2.292 -34.867 1.00 94.14 616 GLY C CA 1
ATOM 3388 C C . GLY C 1 123 ? 35.510 2.980 -34.124 1.00 93.09 616 GLY C C 1
ATOM 3389 O O . GLY C 1 123 ? 34.384 2.467 -34.116 1.00 93.33 616 GLY C O 1
ATOM 3390 N N . SER C 1 124 ? 35.778 4.121 -33.495 1.00 86.68 617 SER C N 1
ATOM 3391 C CA . SER C 1 124 ? 34.764 4.923 -32.829 1.00 81.41 617 SER C CA 1
ATOM 3392 C C . SER C 1 124 ? 34.496 6.186 -33.638 1.00 78.64 617 SER C C 1
ATOM 3393 O O . SER C 1 124 ? 35.398 6.736 -34.278 1.00 73.12 617 SER C O 1
ATOM 3396 N N . VAL C 1 125 ? 33.247 6.643 -33.603 1.00 72.59 618 VAL C N 1
ATOM 3397 C CA . VAL C 1 125 ? 32.856 7.822 -34.366 1.00 66.35 618 VAL C CA 1
ATOM 3398 C C . VAL C 1 125 ? 33.253 9.078 -33.600 1.00 60.54 618 VAL C C 1
ATOM 3399 O O . VAL C 1 125 ? 33.260 9.107 -32.364 1.00 57.39 618 VAL C O 1
ATOM 3403 N N . THR C 1 126 ? 33.596 10.128 -34.345 1.00 56.03 619 THR C N 1
ATOM 3404 C CA . THR C 1 126 ? 34.065 11.377 -33.772 1.00 55.96 619 THR C CA 1
ATOM 3405 C C . THR C 1 126 ? 33.133 12.525 -34.148 1.00 59.81 619 THR C C 1
ATOM 3406 O O . THR C 1 126 ? 32.587 12.550 -35.256 1.00 47.06 619 THR C O 1
ATOM 3410 N N . PRO C 1 127 ? 32.940 13.492 -33.250 1.00 53.46 620 PRO C N 1
ATOM 3411 C CA . PRO C 1 127 ? 31.960 14.556 -33.506 1.00 43.93 620 PRO C CA 1
ATOM 3412 C C . PRO C 1 127 ? 32.328 15.415 -34.706 1.00 49.16 620 PRO C C 1
ATOM 3413 O O . PRO C 1 127 ? 33.498 15.549 -35.074 1.00 52.22 620 PRO C O 1
ATOM 3417 N N . VAL C 1 128 ? 31.294 15.986 -35.328 1.00 44.31 621 VAL C N 1
ATOM 3418 C CA . VAL C 1 128 ? 31.491 16.923 -36.427 1.00 39.35 621 VAL C CA 1
ATOM 3419 C C . VAL C 1 128 ? 32.313 18.109 -35.951 1.00 40.71 621 VAL C C 1
ATOM 3420 O O . VAL C 1 128 ? 32.005 18.731 -34.926 1.00 42.19 621 VAL C O 1
ATOM 3424 N N . GLU C 1 129 ? 33.353 18.443 -36.709 1.00 34.78 622 GLU C N 1
ATOM 3425 C CA . GLU C 1 129 ? 34.170 19.608 -36.406 1.00 42.66 622 GLU C CA 1
ATOM 3426 C C . GLU C 1 129 ? 33.479 20.872 -36.905 1.00 52.82 622 GLU C C 1
ATOM 3427 O O . GLU C 1 129 ? 33.098 20.956 -38.077 1.00 50.21 622 GLU C O 1
ATOM 3433 N N . SER C 1 130 ? 33.320 21.852 -36.015 1.00 41.16 623 SER C N 1
ATOM 3434 C CA . SER C 1 130 ? 32.625 23.101 -36.329 1.00 51.52 623 SER C CA 1
ATOM 3435 C C . SER C 1 130 ? 31.231 22.814 -36.891 1.00 51.37 623 SER C C 1
ATOM 3436 O O . SER C 1 130 ? 30.906 23.146 -38.033 1.00 45.14 623 SER C O 1
ATOM 3439 N N . ILE C 1 131 ? 30.405 22.175 -36.055 1.00 41.51 624 ILE C N 1
ATOM 3440 C CA . ILE C 1 131 ? 29.113 21.670 -36.516 1.00 39.54 624 ILE C CA 1
ATOM 3441 C C . ILE C 1 131 ? 28.187 22.803 -36.945 1.00 38.86 624 ILE C C 1
ATOM 3442 O O . ILE C 1 131 ? 27.393 22.642 -37.882 1.00 35.27 624 ILE C O 1
ATOM 3447 N N . ALA C 1 132 ? 28.275 23.965 -36.291 1.00 35.26 625 ALA C N 1
ATOM 3448 C CA . ALA C 1 132 ? 27.397 25.079 -36.645 1.00 42.13 625 ALA C CA 1
ATOM 3449 C C . ALA C 1 132 ? 27.664 25.567 -38.066 1.00 45.31 625 ALA C C 1
ATOM 3450 O O . ALA C 1 132 ? 26.729 25.764 -38.851 1.00 44.66 625 ALA C O 1
ATOM 3452 N N . GLU C 1 133 ? 28.939 25.767 -38.418 1.00 49.04 626 GLU C N 1
ATOM 3453 C CA . GLU C 1 133 ? 29.271 26.222 -39.768 1.00 57.26 626 GLU C CA 1
ATOM 3454 C C . GLU C 1 133 ? 28.891 25.179 -40.815 1.00 53.61 626 GLU C C 1
ATOM 3455 O O . GLU C 1 133 ? 28.366 25.519 -41.886 1.00 48.53 626 GLU C O 1
ATOM 3457 N N . CYS C 1 134 ? 29.151 23.903 -40.522 1.00 39.69 627 CYS C N 1
ATOM 3458 C CA . CYS C 1 134 ? 28.766 22.842 -41.445 1.00 44.92 627 CYS C CA 1
ATOM 3459 C C . CYS C 1 134 ? 27.262 22.835 -41.682 1.00 52.60 627 CYS C C 1
ATOM 3460 O O . CYS C 1 134 ? 26.808 22.698 -42.824 1.00 49.19 627 CYS C O 1
ATOM 3463 N N . LEU C 1 135 ? 26.468 22.996 -40.620 1.00 43.14 628 LEU C N 1
ATOM 3464 C CA . LEU C 1 135 ? 25.020 22.982 -40.792 1.00 45.73 628 LEU C CA 1
ATOM 3465 C C . LEU C 1 135 ? 24.530 24.242 -41.494 1.00 51.03 628 LEU C C 1
ATOM 3466 O O . LEU C 1 135 ? 23.522 24.199 -42.207 1.00 50.58 628 LEU C O 1
ATOM 3471 N N . GLN C 1 136 ? 25.237 25.361 -41.328 1.00 49.54 629 GLN C N 1
ATOM 3472 C CA . GLN C 1 136 ? 24.929 26.553 -42.113 1.00 51.47 629 GLN C CA 1
ATOM 3473 C C . GLN C 1 136 ? 25.124 26.287 -43.602 1.00 55.02 629 GLN C C 1
ATOM 3474 O O . GLN C 1 136 ? 24.281 26.655 -44.431 1.00 46.09 629 GLN C O 1
ATOM 3480 N N . VAL C 1 137 ? 26.246 25.658 -43.959 1.00 48.90 630 VAL C N 1
ATOM 3481 C CA . VAL C 1 137 ? 26.483 25.294 -45.356 1.00 48.50 630 VAL C CA 1
ATOM 3482 C C . VAL C 1 137 ? 25.410 24.327 -45.848 1.00 59.44 630 VAL C C 1
ATOM 3483 O O . VAL C 1 137 ? 24.910 24.448 -46.975 1.00 54.38 630 VAL C O 1
ATOM 3487 N N . ALA C 1 138 ? 25.030 23.360 -45.007 1.00 58.08 631 ALA C N 1
ATOM 3488 C CA . ALA C 1 138 ? 24.002 22.397 -45.392 1.00 47.70 631 ALA C CA 1
ATOM 3489 C C . ALA C 1 138 ? 22.674 23.090 -45.661 1.00 53.93 631 ALA C C 1
ATOM 3490 O O . ALA C 1 138 ? 21.961 22.744 -46.611 1.00 53.69 631 ALA C O 1
ATOM 3492 N N . PHE C 1 139 ? 22.321 24.069 -44.827 1.00 46.11 632 PHE C N 1
ATOM 3493 C CA . PHE C 1 139 ? 21.098 24.828 -45.055 1.00 46.36 632 PHE C CA 1
ATOM 3494 C C . PHE C 1 139 ? 21.186 25.633 -46.345 1.00 55.36 632 PHE C C 1
ATOM 3495 O O . PHE C 1 139 ? 20.229 25.675 -47.127 1.00 49.35 632 PHE C O 1
ATOM 3503 N N . ASP C 1 140 ? 22.329 26.283 -46.583 1.00 64.09 633 ASP C N 1
ATOM 3504 C CA . ASP C 1 140 ? 22.497 27.081 -47.794 1.00 62.87 633 ASP C CA 1
ATOM 3505 C C . ASP C 1 140 ? 22.536 26.232 -49.060 1.00 63.12 633 ASP C C 1
ATOM 3506 O O . ASP C 1 140 ? 22.313 26.765 -50.153 1.00 73.08 633 ASP C O 1
ATOM 3511 N N . ALA C 1 141 ? 22.811 24.934 -48.940 1.00 60.42 634 ALA C N 1
ATOM 3512 C CA . ALA C 1 141 ? 22.844 24.036 -50.086 1.00 53.47 634 ALA C CA 1
ATOM 3513 C C . ALA C 1 141 ? 21.534 23.280 -50.285 1.00 61.52 634 ALA C C 1
ATOM 3514 O O . ALA C 1 141 ? 21.473 22.383 -51.132 1.00 61.75 634 ALA C O 1
ATOM 3516 N N . GLY C 1 142 ? 20.491 23.616 -49.530 1.00 61.14 635 GLY C N 1
ATOM 3517 C CA . GLY C 1 142 ? 19.197 22.993 -49.720 1.00 48.21 635 GLY C CA 1
ATOM 3518 C C . GLY C 1 142 ? 19.039 21.623 -49.102 1.00 54.74 635 GLY C C 1
ATOM 3519 O O . GLY C 1 142 ? 18.064 20.929 -49.419 1.00 54.11 635 GLY C O 1
ATOM 3520 N N . ALA C 1 143 ? 19.970 21.198 -48.251 1.00 48.98 636 ALA C N 1
ATOM 3521 C CA . ALA C 1 143 ? 19.841 19.903 -47.597 1.00 48.83 636 ALA C CA 1
ATOM 3522 C C . ALA C 1 143 ? 18.635 19.890 -46.666 1.00 51.60 636 ALA C C 1
ATOM 3523 O O . ALA C 1 143 ? 18.333 20.884 -45.999 1.00 40.74 636 ALA C O 1
ATOM 3525 N N . LYS C 1 144 ? 17.951 18.746 -46.615 1.00 45.38 637 LYS C N 1
ATOM 3526 C CA . LYS C 1 144 ? 16.785 18.571 -45.761 1.00 53.83 637 LYS C CA 1
ATOM 3527 C C . LYS C 1 144 ? 17.021 17.619 -44.601 1.00 53.52 637 LYS C C 1
ATOM 3528 O O . LYS C 1 144 ? 16.382 17.769 -43.558 1.00 48.43 637 LYS C O 1
ATOM 3533 N N . LYS C 1 145 ? 17.932 16.662 -44.751 1.00 47.95 638 LYS C N 1
ATOM 3534 C CA . LYS C 1 145 ? 18.269 15.726 -43.693 1.00 40.35 638 LYS C CA 1
ATOM 3535 C C . LYS C 1 145 ? 19.763 15.784 -43.411 1.00 55.70 638 LYS C C 1
ATOM 3536 O O . LYS C 1 145 ? 20.568 16.085 -44.296 1.00 50.47 638 LYS C O 1
ATOM 3542 N N . VAL C 1 146 ? 20.125 15.514 -42.160 1.00 48.36 639 VAL C N 1
ATOM 3543 C CA . VAL C 1 146 ? 21.517 15.358 -41.762 1.00 49.54 639 VAL C CA 1
ATOM 3544 C C . VAL C 1 146 ? 21.619 14.123 -40.881 1.00 46.32 639 VAL C C 1
ATOM 3545 O O . VAL C 1 146 ? 20.725 13.848 -40.072 1.00 44.03 639 VAL C O 1
ATOM 3549 N N . ALA C 1 147 ? 22.695 13.365 -41.063 1.00 42.12 640 ALA C N 1
ATOM 3550 C CA . ALA C 1 147 ? 23.052 12.259 -40.188 1.00 43.68 640 ALA C CA 1
ATOM 3551 C C . ALA C 1 147 ? 24.271 12.674 -39.376 1.00 42.58 640 ALA C C 1
ATOM 3552 O O . ALA C 1 147 ? 25.283 13.093 -39.946 1.00 41.18 640 ALA C O 1
ATOM 3554 N N . LEU C 1 148 ? 24.166 12.577 -38.054 1.00 41.01 641 LEU C N 1
ATOM 3555 C CA . LEU C 1 148 ? 25.217 13.069 -37.181 1.00 43.08 641 LEU C CA 1
ATOM 3556 C C . LEU C 1 148 ? 25.715 11.956 -36.268 1.00 42.49 641 LEU C C 1
ATOM 3557 O O . LEU C 1 148 ? 24.945 11.067 -35.893 1.00 42.52 641 LEU C O 1
ATOM 3562 N N . PRO C 1 149 ? 26.992 11.971 -35.891 1.00 38.82 642 PRO C N 1
ATOM 3563 C CA . PRO C 1 149 ? 27.447 11.040 -34.856 1.00 40.16 642 PRO C CA 1
ATOM 3564 C C . PRO C 1 149 ? 26.770 11.368 -33.536 1.00 38.57 642 PRO C C 1
ATOM 3565 O O . PRO C 1 149 ? 26.461 12.528 -33.253 1.00 40.06 642 PRO C O 1
ATOM 3569 N N . MET C 1 150 ? 26.520 10.328 -32.732 1.00 34.08 643 MET C N 1
ATOM 3570 C CA . MET C 1 150 ? 25.797 10.539 -31.479 1.00 41.53 643 MET C CA 1
ATOM 3571 C C . MET C 1 150 ? 26.505 11.559 -30.599 1.00 40.29 643 MET C C 1
ATOM 3572 O O . MET C 1 150 ? 25.853 12.397 -29.965 1.00 46.79 643 MET C O 1
ATOM 3577 N N . SER C 1 151 ? 27.841 11.511 -30.557 1.00 47.13 644 SER C N 1
ATOM 3578 C CA . SER C 1 151 ? 28.592 12.436 -29.711 1.00 54.53 644 SER C CA 1
ATOM 3579 C C . SER C 1 151 ? 28.284 13.886 -30.063 1.00 51.95 644 SER C C 1
ATOM 3580 O O . SER C 1 151 ? 28.195 14.743 -29.174 1.00 55.07 644 SER C O 1
ATOM 3583 N N . SER C 1 152 ? 28.080 14.173 -31.352 1.00 47.54 645 SER C N 1
ATOM 3584 C CA . SER C 1 152 ? 27.778 15.532 -31.784 1.00 42.03 645 SER C CA 1
ATOM 3585 C C . SER C 1 152 ? 26.502 16.085 -31.162 1.00 42.53 645 SER C C 1
ATOM 3586 O O . SER C 1 152 ? 26.276 17.297 -31.238 1.00 42.71 645 SER C O 1
ATOM 3589 N N . ALA C 1 153 ? 25.663 15.238 -30.558 1.00 35.95 646 ALA C N 1
ATOM 3590 C CA . ALA C 1 153 ? 24.506 15.755 -29.835 1.00 44.93 646 ALA C CA 1
ATOM 3591 C C . ALA C 1 153 ? 24.929 16.722 -28.735 1.00 38.36 646 ALA C C 1
ATOM 3592 O O . ALA C 1 153 ? 24.237 17.717 -28.479 1.00 35.93 646 ALA C O 1
ATOM 3594 N N . ALA C 1 154 ? 26.077 16.464 -28.102 1.00 31.39 647 ALA C N 1
ATOM 3595 C CA . ALA C 1 154 ? 26.593 17.378 -27.092 1.00 35.73 647 ALA C CA 1
ATOM 3596 C C . ALA C 1 154 ? 26.860 18.765 -27.654 1.00 35.43 647 ALA C C 1
ATOM 3597 O O . ALA C 1 154 ? 26.863 19.740 -26.895 1.00 40.18 647 ALA C O 1
ATOM 3599 N N . ASP C 1 155 ? 27.092 18.878 -28.959 1.00 37.27 648 ASP C N 1
ATOM 3600 C CA . ASP C 1 155 ? 27.338 20.168 -29.586 1.00 35.77 648 ASP C CA 1
ATOM 3601 C C . ASP C 1 155 ? 26.074 20.808 -30.144 1.00 39.88 648 ASP C C 1
ATOM 3602 O O . ASP C 1 155 ? 26.147 21.923 -30.673 1.00 39.28 648 ASP C O 1
ATOM 3607 N N . ILE C 1 156 ? 24.918 20.143 -30.026 1.00 33.40 649 ILE C N 1
ATOM 3608 C CA . ILE C 1 156 ? 23.669 20.740 -30.513 1.00 35.45 649 ILE C CA 1
ATOM 3609 C C . ILE C 1 156 ? 23.404 22.107 -29.891 1.00 43.17 649 ILE C C 1
ATOM 3610 O O . ILE C 1 156 ? 22.990 23.020 -30.622 1.00 38.71 649 ILE C O 1
ATOM 3615 N N . PRO C 1 157 ? 23.607 22.330 -28.584 1.00 43.29 650 PRO C N 1
ATOM 3616 C CA . PRO C 1 157 ? 23.392 23.684 -28.041 1.00 46.96 650 PRO C CA 1
ATOM 3617 C C . PRO C 1 157 ? 24.311 24.750 -28.621 1.00 48.36 650 PRO C C 1
ATOM 3618 O O . PRO C 1 157 ? 24.005 25.939 -28.477 1.00 47.32 650 PRO C O 1
ATOM 3622 N N . THR C 1 158 ? 25.419 24.381 -29.271 1.00 44.28 651 THR C N 1
ATOM 3623 C CA . THR C 1 158 ? 26.253 25.389 -29.918 1.00 46.72 651 THR C CA 1
ATOM 3624 C C . THR C 1 158 ? 25.648 25.898 -31.218 1.00 51.68 651 THR C C 1
ATOM 3625 O O . THR C 1 158 ? 26.049 26.963 -31.698 1.00 49.87 651 THR C O 1
ATOM 3629 N N . ILE C 1 159 ? 24.707 25.163 -31.800 1.00 44.18 652 ILE C N 1
ATOM 3630 C CA . ILE C 1 159 ? 24.089 25.562 -33.059 1.00 42.64 652 ILE C CA 1
ATOM 3631 C C . ILE C 1 159 ? 22.891 26.446 -32.743 1.00 37.87 652 ILE C C 1
ATOM 3632 O O . ILE C 1 159 ? 22.061 26.071 -31.902 1.00 40.34 652 ILE C O 1
ATOM 3637 N N . PRO C 1 160 ? 22.766 27.617 -33.362 1.00 44.15 653 PRO C N 1
ATOM 3638 C CA . PRO C 1 160 ? 21.538 28.402 -33.198 1.00 36.78 653 PRO C CA 1
ATOM 3639 C C . PRO C 1 160 ? 20.324 27.544 -33.515 1.00 40.74 653 PRO C C 1
ATOM 3640 O O . PRO C 1 160 ? 20.299 26.827 -34.519 1.00 33.47 653 PRO C O 1
ATOM 3644 N N . VAL C 1 161 ? 19.316 27.608 -32.635 1.00 37.87 654 VAL C N 1
ATOM 3645 C CA . VAL C 1 161 ? 18.156 26.725 -32.747 1.00 39.91 654 VAL C CA 1
ATOM 3646 C C . VAL C 1 161 ? 17.435 26.976 -34.065 1.00 35.23 654 VAL C C 1
ATOM 3647 O O . VAL C 1 161 ? 16.874 26.051 -34.672 1.00 34.65 654 VAL C O 1
ATOM 3651 N N . GLU C 1 162 ? 17.465 28.224 -34.541 1.00 38.52 655 GLU C N 1
ATOM 3652 C CA . GLU C 1 162 ? 16.884 28.583 -35.830 1.00 45.66 655 GLU C CA 1
ATOM 3653 C C . GLU C 1 162 ? 17.490 27.758 -36.961 1.00 43.18 655 GLU C C 1
ATOM 3654 O O . GLU C 1 162 ? 16.796 27.404 -37.922 1.00 47.64 655 GLU C O 1
ATOM 3660 N N . LEU C 1 163 ? 18.795 27.467 -36.881 1.00 39.52 656 LEU C N 1
ATOM 3661 C CA . LEU C 1 163 ? 19.446 26.684 -37.929 1.00 40.27 656 LEU C CA 1
ATOM 3662 C C . LEU C 1 163 ? 19.227 25.192 -37.719 1.00 43.79 656 LEU C C 1
ATOM 3663 O O . LEU C 1 163 ? 18.889 24.468 -38.664 1.00 40.59 656 LEU C O 1
ATOM 3668 N N . PHE C 1 164 ? 19.402 24.721 -36.479 1.00 35.09 657 PHE C N 1
ATOM 3669 C CA . PHE C 1 164 ? 19.330 23.288 -36.210 1.00 40.02 657 PHE C CA 1
ATOM 3670 C C . PHE C 1 164 ? 17.942 22.727 -36.492 1.00 38.78 657 PHE C C 1
ATOM 3671 O O . PHE C 1 164 ? 17.811 21.621 -37.032 1.00 34.94 657 PHE C O 1
ATOM 3679 N N . THR C 1 165 ? 16.892 23.470 -36.147 1.00 31.66 658 THR C N 1
ATOM 3680 C CA . THR C 1 165 ? 15.551 22.942 -36.353 1.00 30.89 658 THR C CA 1
ATOM 3681 C C . THR C 1 165 ? 15.100 23.003 -37.807 1.00 38.11 658 THR C C 1
ATOM 3682 O O . THR C 1 165 ? 13.955 22.639 -38.095 1.00 38.54 658 THR C O 1
ATOM 3686 N N . LYS C 1 166 ? 15.958 23.450 -38.728 1.00 43.66 659 LYS C N 1
ATOM 3687 C CA . LYS C 1 166 ? 15.619 23.397 -40.146 1.00 42.18 659 LYS C CA 1
ATOM 3688 C C . LYS C 1 166 ? 15.712 21.988 -40.713 1.00 46.84 659 LYS C C 1
ATOM 3689 O O . LYS C 1 166 ? 15.151 21.728 -41.783 1.00 42.82 659 LYS C O 1
ATOM 3695 N N . PHE C 1 167 ? 16.414 21.085 -40.036 1.00 36.78 660 PHE C N 1
ATOM 3696 C CA . PHE C 1 167 ? 16.739 19.772 -40.573 1.00 36.84 660 PHE C CA 1
ATOM 3697 C C . PHE C 1 167 ? 15.896 18.672 -39.934 1.00 40.36 660 PHE C C 1
ATOM 3698 O O . PHE C 1 167 ? 15.381 18.805 -38.820 1.00 35.00 660 PHE C O 1
ATOM 3706 N N . GLN C 1 168 ? 15.750 17.579 -40.677 1.00 37.35 661 GLN C N 1
ATOM 3707 C CA . GLN C 1 168 ? 15.347 16.293 -40.124 1.00 40.21 661 GLN C CA 1
ATOM 3708 C C . GLN C 1 168 ? 16.617 15.520 -39.788 1.00 42.04 661 GLN C C 1
ATOM 3709 O O . GLN C 1 168 ? 17.390 15.171 -40.686 1.00 39.33 661 GLN C O 1
ATOM 3715 N N . THR C 1 169 ? 16.837 15.259 -38.504 1.00 32.67 662 THR C N 1
ATOM 3716 C CA . THR C 1 169 ? 18.133 14.823 -38.002 1.00 31.04 662 THR C CA 1
ATOM 3717 C C . THR C 1 169 ? 18.092 13.376 -37.527 1.00 37.74 662 THR C C 1
ATOM 3718 O O . THR C 1 169 ? 17.152 12.961 -36.841 1.00 35.53 662 THR C O 1
ATOM 3722 N N . SER C 1 170 ? 19.110 12.609 -37.913 1.00 36.16 663 SER C N 1
ATOM 3723 C CA . SER C 1 170 ? 19.330 11.260 -37.416 1.00 38.54 663 SER C CA 1
ATOM 3724 C C . SER C 1 170 ? 20.717 11.162 -36.793 1.00 39.32 663 SER C C 1
ATOM 3725 O O . SER C 1 170 ? 21.618 11.947 -37.106 1.00 38.42 663 SER C O 1
ATOM 3728 N N . PHE C 1 171 ? 20.876 10.195 -35.890 1.00 38.25 664 PHE C N 1
ATOM 3729 C CA . PHE C 1 171 ? 22.129 9.986 -35.177 1.00 41.53 664 PHE C CA 1
ATOM 3730 C C . PHE C 1 171 ? 22.550 8.526 -35.263 1.00 48.28 664 PHE C C 1
ATOM 3731 O O . PHE C 1 171 ? 21.710 7.622 -35.270 1.00 48.36 664 PHE C O 1
ATOM 3739 N N . TYR C 1 172 ? 23.862 8.300 -35.313 1.00 40.83 665 TYR C N 1
ATOM 3740 C CA . TYR C 1 172 ? 24.421 6.956 -35.303 1.00 53.65 665 TYR C CA 1
ATOM 3741 C C . TYR C 1 172 ? 25.425 6.803 -34.168 1.00 57.64 665 TYR C C 1
ATOM 3742 O O . TYR C 1 172 ? 26.111 7.757 -33.786 1.00 57.97 665 TYR C O 1
ATOM 3751 N N . ALA C 1 173 ? 25.516 5.577 -33.644 1.00 52.84 666 ALA C N 1
ATOM 3752 C CA . ALA C 1 173 ? 26.336 5.279 -32.478 1.00 53.35 666 ALA C CA 1
ATOM 3753 C C . ALA C 1 173 ? 27.704 4.721 -32.836 1.00 51.57 666 ALA C C 1
ATOM 3754 O O . ALA C 1 173 ? 28.639 4.846 -32.038 1.00 67.59 666 ALA C O 1
ATOM 3756 N N . ASP C 1 174 ? 27.838 4.139 -34.019 1.00 54.98 667 ASP C N 1
ATOM 3757 C CA . ASP C 1 174 ? 29.080 3.526 -34.464 1.00 67.47 667 ASP C CA 1
ATOM 3758 C C . ASP C 1 174 ? 29.040 3.466 -35.985 1.00 60.01 667 ASP C C 1
ATOM 3759 O O . ASP C 1 174 ? 27.998 3.749 -36.592 1.00 68.56 667 ASP C O 1
ATOM 3764 N N . PRO C 1 175 ? 30.162 3.136 -36.635 1.00 69.22 668 PRO C N 1
ATOM 3765 C CA . PRO C 1 175 ? 30.174 3.161 -38.112 1.00 67.70 668 PRO C CA 1
ATOM 3766 C C . PRO C 1 175 ? 29.111 2.281 -38.758 1.00 69.37 668 PRO C C 1
ATOM 3767 O O . PRO C 1 175 ? 28.516 2.670 -39.775 1.00 71.02 668 PRO C O 1
ATOM 3771 N N . VAL C 1 176 ? 28.857 1.097 -38.198 1.00 64.34 669 VAL C N 1
ATOM 3772 C CA . VAL C 1 176 ? 27.814 0.226 -38.737 1.00 69.90 669 VAL C CA 1
ATOM 3773 C C . VAL C 1 176 ? 26.453 0.902 -38.609 1.00 63.93 669 VAL C C 1
ATOM 3774 O O . VAL C 1 176 ? 25.658 0.951 -39.564 1.00 65.07 669 VAL C O 1
ATOM 3778 N N . ASP C 1 177 ? 26.168 1.434 -37.417 1.00 65.33 670 ASP C N 1
ATOM 3779 C CA . ASP C 1 177 ? 24.968 2.236 -37.231 1.00 59.82 670 ASP C CA 1
ATOM 3780 C C . ASP C 1 177 ? 24.929 3.407 -38.198 1.00 57.72 670 ASP C C 1
ATOM 3781 O O . ASP C 1 177 ? 23.847 3.811 -38.622 1.00 59.94 670 ASP C O 1
ATOM 3786 N N . ALA C 1 178 ? 26.089 3.979 -38.539 1.00 55.00 671 ALA C N 1
ATOM 3787 C CA . ALA C 1 178 ? 26.114 5.064 -39.516 1.00 53.57 671 ALA C CA 1
ATOM 3788 C C . ALA C 1 178 ? 25.634 4.585 -40.875 1.00 58.62 671 ALA C C 1
ATOM 3789 O O . ALA C 1 178 ? 24.854 5.271 -41.547 1.00 52.14 671 ALA C O 1
ATOM 3791 N N . VAL C 1 179 ? 26.085 3.402 -41.292 1.00 67.45 672 VAL C N 1
ATOM 3792 C CA . VAL C 1 179 ? 25.613 2.823 -42.547 1.00 70.47 672 VAL C CA 1
ATOM 3793 C C . VAL C 1 179 ? 24.096 2.680 -42.529 1.00 68.40 672 VAL C C 1
ATOM 3794 O O . VAL C 1 179 ? 23.390 3.146 -43.437 1.00 55.65 672 VAL C O 1
ATOM 3798 N N . PHE C 1 180 ? 23.574 2.044 -41.481 1.00 61.06 673 PHE C N 1
ATOM 3799 C CA . PHE C 1 180 ? 22.138 1.781 -41.446 1.00 58.44 673 PHE C CA 1
ATOM 3800 C C . PHE C 1 180 ? 21.324 3.065 -41.305 1.00 61.81 673 PHE C C 1
ATOM 3801 O O . PHE C 1 180 ? 20.222 3.160 -41.857 1.00 54.33 673 PHE C O 1
ATOM 3809 N N . LYS C 1 181 ? 21.836 4.057 -40.572 1.00 63.87 674 LYS C N 1
ATOM 3810 C CA . LYS C 1 181 ? 21.149 5.340 -40.472 1.00 60.71 674 LYS C CA 1
ATOM 3811 C C . LYS C 1 181 ? 21.142 6.063 -41.812 1.00 55.25 674 LYS C C 1
ATOM 3812 O O . LYS C 1 181 ? 20.153 6.713 -42.168 1.00 54.25 674 LYS C O 1
ATOM 3818 N N . GLY C 1 182 ? 22.235 5.961 -42.571 1.00 48.63 675 GLY C N 1
ATOM 3819 C CA . GLY C 1 182 ? 22.270 6.583 -43.880 1.00 60.01 675 GLY C CA 1
ATOM 3820 C C . GLY C 1 182 ? 21.345 5.910 -44.872 1.00 66.49 675 GLY C C 1
ATOM 3821 O O . GLY C 1 182 ? 20.811 6.567 -45.770 1.00 61.66 675 GLY C O 1
ATOM 3822 N N . LEU C 1 183 ? 21.141 4.596 -44.729 1.00 59.95 676 LEU C N 1
ATOM 3823 C CA . LEU C 1 183 ? 20.227 3.895 -45.624 1.00 69.39 676 LEU C CA 1
ATOM 3824 C C . LEU C 1 183 ? 18.764 4.049 -45.224 1.00 70.10 676 LEU C C 1
ATOM 3825 O O . LEU C 1 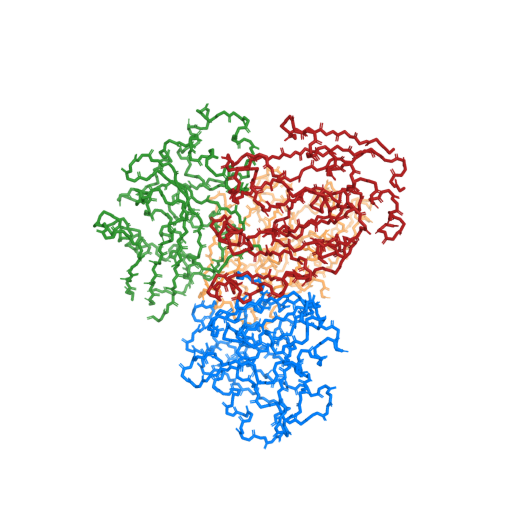183 ? 17.886 3.921 -46.084 1.00 69.10 676 LEU C O 1
ATOM 3830 N N . GLY C 1 184 ? 18.479 4.327 -43.956 1.00 70.06 677 GLY C N 1
ATOM 3831 C CA . GLY C 1 184 ? 17.110 4.523 -43.515 1.00 71.28 677 GLY C CA 1
ATOM 3832 C C . GLY C 1 184 ? 16.539 3.314 -42.800 1.00 74.20 677 GLY C C 1
ATOM 3833 O O . GLY C 1 184 ? 16.629 2.191 -43.297 1.00 73.38 677 GLY C O 1
ATOM 3834 N N . SER D 1 2 ? 11.427 13.390 -52.332 1.00 87.14 495 SER D N 1
ATOM 3835 C CA . SER D 1 2 ? 11.200 14.337 -51.244 1.00 95.51 495 SER D CA 1
ATOM 3836 C C . SER D 1 2 ? 10.761 15.703 -51.774 1.00 90.44 495 SER D C 1
ATOM 3837 O O . SER D 1 2 ? 11.572 16.466 -52.296 1.00 79.78 495 SER D O 1
ATOM 3839 N N . HIS D 1 3 ? 9.477 16.011 -51.620 1.00 93.44 496 HIS D N 1
ATOM 3840 C CA . HIS D 1 3 ? 8.902 17.226 -52.176 1.00 84.86 496 HIS D CA 1
ATOM 3841 C C . HIS D 1 3 ? 8.917 18.369 -51.160 1.00 89.33 496 HIS D C 1
ATOM 3842 O O . HIS D 1 3 ? 9.171 18.183 -49.968 1.00 93.71 496 HIS D O 1
ATOM 3849 N N . MET D 1 4 ? 8.646 19.569 -51.660 1.00 84.44 497 MET D N 1
ATOM 3850 C CA . MET D 1 4 ? 8.549 20.772 -50.849 1.00 79.71 497 MET D CA 1
ATOM 3851 C C . MET D 1 4 ? 7.083 21.129 -50.628 1.00 82.34 497 MET D C 1
ATOM 3852 O O . MET D 1 4 ? 6.181 20.597 -51.279 1.00 75.08 497 MET D O 1
ATOM 3857 N N . LYS D 1 5 ? 6.851 22.027 -49.676 1.00 80.03 498 LYS D N 1
ATOM 3858 C CA . LYS D 1 5 ? 5.502 22.509 -49.429 1.00 75.70 498 LYS D CA 1
ATOM 3859 C C . LYS D 1 5 ? 4.964 23.194 -50.684 1.00 79.43 498 LYS D C 1
ATOM 3860 O O . LYS D 1 5 ? 5.721 23.864 -51.397 1.00 79.34 498 LYS D O 1
ATOM 3862 N N . PRO D 1 6 ? 3.681 23.020 -51.005 1.00 69.31 499 PRO D N 1
ATOM 3863 C CA . PRO D 1 6 ? 3.116 23.691 -52.182 1.00 72.08 499 PRO D CA 1
ATOM 3864 C C . PRO D 1 6 ? 3.343 25.195 -52.127 1.00 70.92 499 PRO D C 1
ATOM 3865 O O . PRO D 1 6 ? 3.283 25.815 -51.064 1.00 78.65 499 PRO D O 1
ATOM 3869 N N . GLY D 1 7 ? 3.604 25.782 -53.293 1.00 76.35 500 GLY D N 1
ATOM 3870 C CA . GLY D 1 7 ? 4.015 27.165 -53.375 1.00 69.75 500 GLY D CA 1
ATOM 3871 C C . GLY D 1 7 ? 5.504 27.398 -53.224 1.00 63.88 500 GLY D C 1
ATOM 3872 O O . GLY D 1 7 ? 5.950 28.544 -53.361 1.00 73.03 500 GLY D O 1
ATOM 3873 N N . PHE D 1 8 ? 6.287 26.352 -52.956 1.00 66.25 501 PHE D N 1
ATOM 3874 C CA . PHE D 1 8 ? 7.740 26.444 -52.848 1.00 74.53 501 PHE D CA 1
ATOM 3875 C C . PHE D 1 8 ? 8.372 25.930 -54.134 1.00 75.00 501 PHE D C 1
ATOM 3876 O O . PHE D 1 8 ? 7.975 24.877 -54.644 1.00 65.23 501 PHE D O 1
ATOM 3884 N N . LEU D 1 9 ? 9.356 26.665 -54.651 1.00 65.41 502 LEU D N 1
ATOM 3885 C CA . LEU D 1 9 ? 10.086 26.172 -55.814 1.00 65.53 502 LEU D CA 1
ATOM 3886 C C . LEU D 1 9 ? 11.465 26.808 -55.892 1.00 64.58 502 LEU D C 1
ATOM 3887 O O . LEU D 1 9 ? 11.683 27.923 -55.415 1.00 68.54 502 LEU D O 1
ATOM 3892 N N . TYR D 1 10 ? 12.386 26.085 -56.523 1.00 63.28 503 TYR D N 1
ATOM 3893 C CA . TYR D 1 10 ? 13.732 26.577 -56.780 1.00 59.99 503 TYR D CA 1
ATOM 3894 C C . TYR D 1 10 ? 13.818 27.195 -58.170 1.00 63.42 503 TYR D C 1
ATOM 3895 O O . TYR D 1 10 ? 13.222 26.693 -59.128 1.00 57.30 503 TYR D O 1
ATOM 3904 N N . THR D 1 11 ? 14.567 28.289 -58.275 1.00 62.17 504 THR D N 1
ATOM 3905 C CA . THR D 1 11 ? 14.849 28.902 -59.560 1.00 55.66 504 THR D CA 1
ATOM 3906 C C . THR D 1 11 ? 16.320 29.287 -59.601 1.00 59.31 504 THR D C 1
ATOM 3907 O O . THR D 1 11 ? 16.971 29.441 -58.566 1.00 59.00 504 THR D O 1
ATOM 3911 N N . ILE D 1 12 ? 16.856 29.385 -60.812 1.00 59.69 505 ILE D N 1
ATOM 3912 C CA . ILE D 1 12 ? 18.234 29.808 -61.026 1.00 49.45 505 ILE D CA 1
ATOM 3913 C C . ILE D 1 12 ? 18.244 30.806 -62.167 1.00 50.22 505 ILE D C 1
ATOM 3914 O O . ILE D 1 12 ? 17.635 30.566 -63.215 1.00 56.13 505 ILE D O 1
ATOM 3919 N N . GLY D 1 13 ? 18.931 31.923 -61.965 1.00 57.98 506 GLY D N 1
ATOM 3920 C CA . GLY D 1 13 ? 18.952 32.934 -63.006 1.00 54.15 506 GLY D CA 1
ATOM 3921 C C . GLY D 1 13 ? 20.088 33.902 -62.795 1.00 58.20 506 GLY D C 1
ATOM 3922 O O . GLY D 1 13 ? 20.726 33.926 -61.742 1.00 57.44 506 GLY D O 1
ATOM 3923 N N . LEU D 1 14 ? 20.330 34.714 -63.819 1.00 60.68 507 LEU D N 1
ATOM 3924 C CA . LEU D 1 14 ? 21.362 35.736 -63.726 1.00 64.47 507 LEU D CA 1
ATOM 3925 C C . LEU D 1 14 ? 20.963 36.789 -62.701 1.00 62.23 507 LEU D C 1
ATOM 3926 O O . LEU D 1 14 ? 19.836 37.292 -62.717 1.00 65.79 507 LEU D O 1
ATOM 3931 N N . SER D 1 15 ? 21.896 37.130 -61.817 1.00 67.70 508 SER D N 1
ATOM 3932 C CA . SER D 1 15 ? 21.669 38.197 -60.856 1.00 79.15 508 SER D CA 1
ATOM 3933 C C . SER D 1 15 ? 21.674 39.554 -61.559 1.00 75.55 508 SER D C 1
ATOM 3934 O O . SER D 1 15 ? 21.907 39.665 -62.766 1.00 72.02 508 SER D O 1
ATOM 3937 N N . ASN D 1 16 ? 21.405 40.606 -60.782 1.00 81.72 509 ASN D N 1
ATOM 3938 C CA . ASN D 1 16 ? 21.511 41.960 -61.313 1.00 76.18 509 ASN D CA 1
ATOM 3939 C C . ASN D 1 16 ? 22.942 42.307 -61.696 1.00 75.14 509 ASN D C 1
ATOM 3940 O O . ASN D 1 16 ? 23.153 43.215 -62.507 1.00 81.34 509 ASN D O 1
ATOM 3942 N N . LYS D 1 17 ? 23.924 41.598 -61.141 1.00 79.54 510 LYS D N 1
ATOM 3943 C CA . LYS D 1 17 ? 25.329 41.798 -61.466 1.00 83.79 510 LYS D CA 1
ATOM 3944 C C . LYS D 1 17 ? 25.826 40.811 -62.515 1.00 85.52 510 LYS D C 1
ATOM 3945 O O . LYS D 1 17 ? 27.036 40.723 -62.746 1.00 76.18 510 LYS D O 1
ATOM 3947 N N . GLY D 1 18 ? 24.921 40.075 -63.155 1.00 84.98 511 GLY D N 1
ATOM 3948 C CA . GLY D 1 18 ? 25.297 39.168 -64.219 1.00 79.36 511 GLY D CA 1
ATOM 3949 C C . GLY D 1 18 ? 25.825 37.827 -63.769 1.00 80.45 511 GLY D C 1
ATOM 3950 O O . GLY D 1 18 ? 26.461 37.129 -64.565 1.00 84.71 511 GLY D O 1
ATOM 3951 N N . MET D 1 19 ? 25.583 37.441 -62.516 1.00 77.59 512 MET D N 1
ATOM 3952 C CA . MET D 1 19 ? 26.045 36.161 -62.004 1.00 75.76 512 MET D CA 1
ATOM 3953 C C . MET D 1 19 ? 24.869 35.221 -61.803 1.00 73.81 512 MET D C 1
ATOM 3954 O O . MET D 1 19 ? 23.859 35.616 -61.205 1.00 64.36 512 MET D O 1
ATOM 3956 N N . PRO D 1 20 ? 24.948 33.987 -62.294 1.00 67.21 513 PRO D N 1
ATOM 3957 C CA . PRO D 1 20 ? 23.861 33.032 -62.051 1.00 62.25 513 PRO D CA 1
ATOM 3958 C C . PRO D 1 20 ? 23.801 32.632 -60.583 1.00 70.20 513 PRO D C 1
ATOM 3959 O O . PRO D 1 20 ? 24.821 32.342 -59.953 1.00 59.32 513 PRO D O 1
ATOM 3963 N N . GLY D 1 21 ? 22.585 32.621 -60.042 1.00 62.15 514 GLY D N 1
ATOM 3964 C CA . GLY D 1 21 ? 22.379 32.284 -58.651 1.00 61.20 514 GLY D CA 1
ATOM 3965 C C . GLY D 1 21 ? 21.111 31.476 -58.466 1.00 67.93 514 GLY D C 1
ATOM 3966 O O . GLY D 1 21 ? 20.177 31.530 -59.279 1.00 62.73 514 GLY D O 1
ATOM 3967 N N . LEU D 1 22 ? 21.103 30.718 -57.369 1.00 65.25 515 LEU D N 1
ATOM 3968 C CA . LEU D 1 22 ? 19.990 29.864 -56.974 1.00 67.88 515 LEU D CA 1
ATOM 3969 C C . LEU D 1 22 ? 19.169 30.538 -55.878 1.00 59.99 515 LEU D C 1
ATOM 3970 O O . LEU D 1 22 ? 19.721 30.996 -54.873 1.00 69.91 515 LEU D O 1
ATOM 3975 N N . TYR D 1 23 ? 17.856 30.597 -56.081 1.00 63.19 516 TYR D N 1
ATOM 3976 C CA . TYR D 1 23 ? 16.928 31.249 -55.170 1.00 64.39 516 TYR D CA 1
ATOM 3977 C C . TYR D 1 23 ? 15.725 30.346 -54.939 1.00 76.12 516 TYR D C 1
ATOM 3978 O O . TYR D 1 23 ? 15.408 29.489 -55.769 1.00 68.83 516 TYR D O 1
ATOM 3987 N N . ARG D 1 24 ? 15.065 30.522 -53.795 1.00 73.36 517 ARG D N 1
ATOM 3988 C CA . ARG D 1 24 ? 13.845 29.777 -53.499 1.00 68.43 517 ARG D CA 1
ATOM 3989 C C . ARG D 1 24 ? 12.658 30.713 -53.317 1.00 70.04 517 ARG D C 1
ATOM 3990 O O . ARG D 1 24 ? 12.699 31.623 -52.485 1.00 73.76 517 ARG D O 1
ATOM 3998 N N . LEU D 1 25 ? 11.601 30.477 -54.089 1.00 71.07 518 LEU D N 1
ATOM 3999 C CA . LEU D 1 25 ? 10.332 31.171 -53.924 1.00 69.36 518 LEU D CA 1
ATOM 4000 C C . LEU D 1 25 ? 9.445 30.386 -52.965 1.00 73.11 518 LEU D C 1
ATOM 4001 O O . LEU D 1 25 ? 9.269 29.173 -53.124 1.00 74.92 518 LEU D O 1
ATOM 4006 N N . GLU D 1 26 ? 8.893 31.084 -51.972 1.00 81.64 519 GLU D N 1
ATOM 4007 C CA . GLU D 1 26 ? 8.029 30.500 -50.947 1.00 77.71 519 GLU D CA 1
ATOM 4008 C C . GLU D 1 26 ? 6.719 31.286 -50.923 1.00 76.00 519 GLU D C 1
ATOM 4009 O O . GLU D 1 26 ? 6.666 32.392 -50.378 1.00 79.14 519 GLU D O 1
ATOM 4015 N N . LEU D 1 27 ? 5.679 30.755 -51.559 1.00 73.49 520 LEU D N 1
ATOM 4016 C CA . LEU D 1 27 ? 4.374 31.404 -51.587 1.00 69.73 520 LEU D CA 1
ATOM 4017 C C . LEU D 1 27 ? 3.427 30.771 -50.576 1.00 86.56 520 LEU D C 1
ATOM 4018 O O . LEU D 1 27 ? 3.233 29.551 -50.578 1.00 92.04 520 LEU D O 1
ATOM 4023 N N . GLN D 1 28 ? 2.839 31.604 -49.722 1.00 91.53 521 GLN D N 1
ATOM 4024 C CA . GLN D 1 28 ? 1.792 31.184 -48.800 1.00 87.97 521 GLN D CA 1
ATOM 4025 C C . GLN D 1 28 ? 0.444 31.675 -49.318 1.00 84.58 521 GLN D C 1
ATOM 4026 O O . GLN D 1 28 ? 0.315 32.825 -49.750 1.00 83.86 521 GLN D O 1
ATOM 4028 N N . VAL D 1 29 ? -0.558 30.799 -49.270 1.00 86.92 522 VAL D N 1
ATOM 4029 C CA . VAL D 1 29 ? -1.906 31.098 -49.745 1.00 94.88 522 VAL D CA 1
ATOM 4030 C C . VAL D 1 29 ? -2.869 31.112 -48.566 1.00 97.21 522 VAL D C 1
ATOM 4031 O O . VAL D 1 29 ? -2.807 30.241 -47.691 1.00 89.45 522 VAL D O 1
ATOM 4033 N N . THR D 1 30 ? -3.760 32.100 -48.551 1.00 97.18 523 THR D N 1
ATOM 4034 C CA . THR D 1 30 ? -4.794 32.204 -47.523 1.00 91.33 523 THR D CA 1
ATOM 4035 C C . THR D 1 30 ? -6.139 32.551 -48.146 1.00 90.63 523 THR D C 1
ATOM 4036 O O . THR D 1 30 ? -6.347 32.333 -49.338 1.00 87.59 523 THR D O 1
ATOM 4040 N N . GLY D 1 34 ? -7.991 38.643 -53.128 1.00 94.05 527 GLY D N 1
ATOM 4041 C CA . GLY D 1 34 ? -6.946 38.678 -54.135 1.00 92.00 527 GLY D CA 1
ATOM 4042 C C . GLY D 1 34 ? -5.837 39.663 -53.823 1.00 90.74 527 GLY D C 1
ATOM 4043 O O . GLY D 1 34 ? -5.521 40.526 -54.640 1.00 93.97 527 GLY D O 1
ATOM 4044 N N . LYS D 1 35 ? -5.236 39.534 -52.643 1.00 101.34 528 LYS D N 1
ATOM 4045 C CA . LYS D 1 35 ? -4.215 40.466 -52.181 1.00 102.37 528 LYS D CA 1
ATOM 4046 C C . LYS D 1 35 ? -2.826 39.907 -52.464 1.00 98.79 528 LYS D C 1
ATOM 4047 O O . LYS D 1 35 ? -2.554 38.735 -52.185 1.00 97.75 528 LYS D O 1
ATOM 4049 N N . LEU D 1 36 ? -1.953 40.747 -53.014 1.00 96.55 529 LEU D N 1
ATOM 4050 C CA . LEU D 1 36 ? -0.569 40.376 -53.285 1.00 99.09 529 LEU D CA 1
ATOM 4051 C C . LEU D 1 36 ? 0.331 41.131 -52.315 1.00 98.37 529 LEU D C 1
ATOM 4052 O O . LEU D 1 36 ? 0.401 42.365 -52.354 1.00 97.68 529 LEU D O 1
ATOM 4057 N N . ALA D 1 37 ? 1.008 40.391 -51.444 1.00 86.94 530 ALA D N 1
ATOM 4058 C CA . ALA D 1 37 ? 2.035 40.935 -50.572 1.00 94.67 530 ALA D CA 1
ATOM 4059 C C . ALA D 1 37 ? 3.365 40.269 -50.895 1.00 97.21 530 ALA D C 1
ATOM 4060 O O . ALA D 1 37 ? 3.403 39.125 -51.359 1.00 94.11 530 ALA D O 1
ATOM 4062 N N . THR D 1 38 ? 4.458 40.989 -50.653 1.00 95.30 531 THR D N 1
ATOM 4063 C CA . THR D 1 38 ? 5.777 40.511 -51.039 1.00 94.93 531 THR D CA 1
ATOM 4064 C C . THR D 1 38 ? 6.768 40.748 -49.910 1.00 92.50 531 THR D C 1
ATOM 4065 O O . THR D 1 38 ? 6.591 41.643 -49.080 1.00 98.54 531 THR D O 1
ATOM 4067 N N . SER D 1 39 ? 7.815 39.926 -49.892 1.00 91.13 532 SER D N 1
ATOM 4068 C CA . SER D 1 39 ? 8.884 40.039 -48.911 1.00 94.39 532 SER D CA 1
ATOM 4069 C C . SER D 1 39 ? 10.118 39.336 -49.456 1.00 94.89 532 SER D C 1
ATOM 4070 O O . SER D 1 39 ? 10.014 38.411 -50.266 1.00 90.01 532 SER D O 1
ATOM 4073 N N . GLY D 1 40 ? 11.285 39.786 -49.004 1.00 93.26 533 GLY D N 1
ATOM 4074 C CA . GLY D 1 40 ? 12.542 39.249 -49.482 1.00 86.42 533 GLY D CA 1
ATOM 4075 C C . GLY D 1 40 ? 12.945 39.712 -50.861 1.00 97.05 533 GLY D C 1
ATOM 4076 O O . GLY D 1 40 ? 13.918 39.187 -51.416 1.00 92.69 533 GLY D O 1
ATOM 4077 N N . LEU D 1 41 ? 12.233 40.687 -51.430 1.00 99.38 534 LEU D N 1
ATOM 4078 C CA . LEU D 1 41 ? 12.506 41.211 -52.762 1.00 93.89 534 LEU D CA 1
ATOM 4079 C C . LEU D 1 41 ? 13.513 42.354 -52.742 1.00 100.02 534 LEU D C 1
ATOM 4080 O O . LEU D 1 41 ? 13.518 43.185 -53.661 1.00 99.34 534 LEU D O 1
ATOM 4082 N N . TRP D 1 42 ? 14.370 42.405 -51.723 1.00 100.83 535 TRP D N 1
ATOM 4083 C CA . TRP D 1 42 ? 15.468 43.376 -51.619 1.00 105.79 535 TRP D CA 1
ATOM 4084 C C . TRP D 1 42 ? 14.833 44.765 -51.642 1.00 118.01 535 TRP D C 1
ATOM 4085 O O . TRP D 1 42 ? 13.928 45.031 -50.834 1.00 118.33 535 TRP D O 1
ATOM 4096 N N . ASN D 1 43 ? 15.259 45.673 -52.520 1.00 114.56 536 ASN D N 1
ATOM 4097 C CA . ASN D 1 43 ? 14.689 47.013 -52.577 1.00 116.15 536 ASN D CA 1
ATOM 4098 C C . ASN D 1 43 ? 14.548 47.477 -54.019 1.00 116.76 536 ASN D C 1
ATOM 4099 O O . ASN D 1 43 ? 14.681 48.672 -54.309 1.00 124.39 536 ASN D O 1
ATOM 4101 N N . SER D 1 44 ? 14.272 46.550 -54.931 1.00 113.35 537 SER D N 1
ATOM 4102 C CA . SER D 1 44 ? 14.233 46.833 -56.360 1.00 120.10 537 SER D CA 1
ATOM 4103 C C . SER D 1 44 ? 12.790 46.947 -56.833 1.00 116.02 537 SER D C 1
ATOM 4104 O O . SER D 1 44 ? 12.003 46.006 -56.678 1.00 111.80 537 SER D O 1
ATOM 4107 N N . SER D 1 45 ? 12.446 48.108 -57.398 1.00 119.83 538 SER D N 1
ATOM 4108 C CA . SER D 1 45 ? 11.134 48.280 -58.011 1.00 120.34 538 SER D CA 1
ATOM 4109 C C . SER D 1 45 ? 10.957 47.349 -59.203 1.00 124.64 538 SER D C 1
ATOM 4110 O O . SER D 1 45 ? 9.825 46.992 -59.551 1.00 120.73 538 SER D O 1
ATOM 4112 N N . SER D 1 46 ? 12.061 46.954 -59.843 1.00 123.48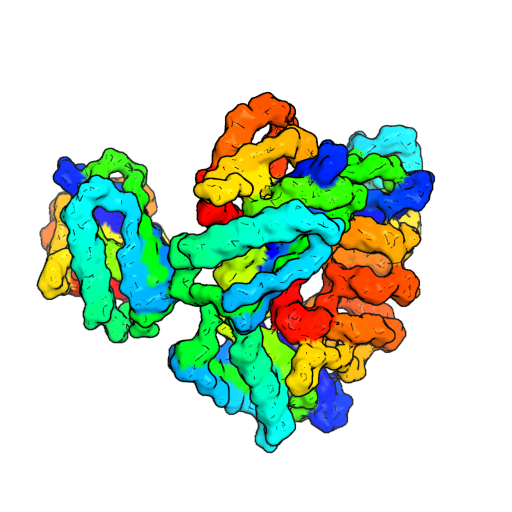 539 SER D N 1
ATOM 4113 C CA . SER D 1 46 ? 11.981 46.061 -60.995 1.00 114.99 539 SER D CA 1
ATOM 4114 C C . SER D 1 46 ? 11.425 44.696 -60.602 1.00 113.80 539 SER D C 1
ATOM 4115 O O . SER D 1 46 ? 10.538 44.160 -61.275 1.00 110.96 539 SER D O 1
ATOM 4117 N N . ALA D 1 47 ? 11.920 44.126 -59.498 1.00 107.78 540 ALA D N 1
ATOM 4118 C CA . ALA D 1 47 ? 11.422 42.827 -59.046 1.00 104.21 540 ALA D CA 1
ATOM 4119 C C . ALA D 1 47 ? 9.941 42.889 -58.690 1.00 104.71 540 ALA D C 1
ATOM 4120 O O . ALA D 1 47 ? 9.179 41.961 -58.998 1.00 93.89 540 ALA D O 1
ATOM 4122 N N . LYS D 1 48 ? 9.520 43.970 -58.027 1.00 108.72 541 LYS D N 1
ATOM 4123 C CA . LYS D 1 48 ? 8.112 44.135 -57.681 1.00 103.86 541 LYS D CA 1
ATOM 4124 C C . LYS D 1 48 ? 7.238 44.154 -58.928 1.00 102.89 541 LYS D C 1
ATOM 4125 O O . LYS D 1 48 ? 6.157 43.555 -58.946 1.00 102.26 541 LYS D O 1
ATOM 4127 N N . GLU D 1 49 ? 7.687 44.841 -59.982 1.00 105.41 542 GLU D N 1
ATOM 4128 C CA . GLU D 1 49 ? 6.920 44.880 -61.223 1.00 102.47 542 GLU D CA 1
ATOM 4129 C C . GLU D 1 49 ? 6.833 43.499 -61.866 1.00 100.73 542 GLU D C 1
ATOM 4130 O O . GLU D 1 49 ? 5.801 43.144 -62.447 1.00 96.58 542 GLU D O 1
ATOM 4132 N N . GLN D 1 50 ? 7.902 42.704 -61.771 1.00 99.79 543 GLN D N 1
ATOM 4133 C CA . GLN D 1 50 ? 7.863 41.346 -62.307 1.00 99.04 543 GLN D CA 1
ATOM 4134 C C . GLN D 1 50 ? 6.852 40.488 -61.556 1.00 96.63 543 GLN D C 1
ATOM 4135 O O . GLN D 1 50 ? 6.024 39.802 -62.169 1.00 92.20 543 GLN D O 1
ATOM 4141 N N . VAL D 1 51 ? 6.920 40.499 -60.221 1.00 93.85 544 VAL D N 1
ATOM 4142 C CA . VAL D 1 51 ? 5.954 39.740 -59.429 1.00 93.83 544 VAL D CA 1
ATOM 4143 C C . VAL D 1 51 ? 4.537 40.231 -59.690 1.00 92.69 544 VAL D C 1
ATOM 4144 O O . VAL D 1 51 ? 3.586 39.441 -59.684 1.00 93.01 544 VAL D O 1
ATOM 4148 N N . LYS D 1 52 ? 4.371 41.531 -59.941 1.00 92.83 545 LYS D N 1
ATOM 4149 C CA . LYS D 1 52 ? 3.044 42.061 -60.226 1.00 97.17 545 LYS D CA 1
ATOM 4150 C C . LYS D 1 52 ? 2.530 41.572 -61.574 1.00 99.15 545 LYS D C 1
ATOM 4151 O O . LYS D 1 52 ? 1.353 41.226 -61.702 1.00 98.49 545 LYS D O 1
ATOM 4153 N N . ILE D 1 53 ? 3.392 41.557 -62.595 1.00 102.23 546 ILE D N 1
ATOM 4154 C CA . ILE D 1 53 ? 3.012 41.001 -63.892 1.00 91.10 546 ILE D CA 1
ATOM 4155 C C . ILE D 1 53 ? 2.621 39.536 -63.746 1.00 93.71 546 ILE D C 1
ATOM 4156 O O . ILE D 1 53 ? 1.644 39.070 -64.350 1.00 91.41 546 ILE D O 1
ATOM 4158 N N . ALA D 1 54 ? 3.386 38.787 -62.948 1.00 96.04 547 ALA D N 1
ATOM 4159 C CA . ALA D 1 54 ? 3.065 37.384 -62.704 1.00 90.57 547 ALA D CA 1
ATOM 4160 C C . ALA D 1 54 ? 1.698 37.243 -62.047 1.00 93.80 547 ALA D C 1
ATOM 4161 O O . ALA D 1 54 ? 0.876 36.420 -62.464 1.00 85.14 547 ALA D O 1
ATOM 4163 N N . PHE D 1 55 ? 1.444 38.040 -61.007 1.00 95.32 548 PHE D N 1
ATOM 4164 C CA . PHE D 1 55 ? 0.169 37.980 -60.300 1.00 95.21 548 PHE D CA 1
ATOM 4165 C C . PHE D 1 55 ? -0.987 38.382 -61.206 1.00 82.01 548 PHE D C 1
ATOM 4166 O O . PHE D 1 55 ? -2.081 37.814 -61.123 1.00 83.94 548 PHE D O 1
ATOM 4174 N N . ASP D 1 56 ? -0.756 39.356 -62.086 1.00 83.72 549 ASP D N 1
ATOM 4175 C CA . ASP D 1 56 ? -1.789 39.779 -63.023 1.00 94.29 549 ASP D CA 1
ATOM 4176 C C . ASP D 1 56 ? -2.120 38.670 -64.014 1.00 87.15 549 ASP D C 1
ATOM 4177 O O . ASP D 1 56 ? -3.297 38.388 -64.266 1.00 73.99 549 ASP D O 1
ATOM 4182 N N . TYR D 1 57 ? -1.095 38.047 -64.609 1.00 88.97 550 TYR D N 1
ATOM 4183 C CA . TYR D 1 57 ? -1.340 36.890 -65.468 1.00 83.51 550 TYR D CA 1
ATOM 4184 C C . TYR D 1 57 ? -2.066 35.785 -64.707 1.00 77.12 550 TYR D C 1
ATOM 4185 O O . TYR D 1 57 ? -2.974 35.140 -65.247 1.00 74.92 550 TYR D O 1
ATOM 4194 N N . PHE D 1 58 ? -1.666 35.549 -63.456 1.00 72.71 551 PHE D N 1
ATOM 4195 C CA . PHE D 1 58 ? -2.325 34.564 -62.604 1.00 82.97 551 PHE D CA 1
ATOM 4196 C C . PHE D 1 58 ? -3.818 34.841 -62.491 1.00 82.48 551 PHE D C 1
ATOM 4197 O O . PHE D 1 58 ? -4.649 33.962 -62.740 1.00 80.31 551 PHE D O 1
ATOM 4205 N N . LYS D 1 59 ? -4.171 36.065 -62.094 1.00 74.99 552 LYS D N 1
ATOM 4206 C CA . LYS D 1 59 ? -5.578 36.429 -61.957 1.00 79.02 552 LYS D CA 1
ATOM 4207 C C . LYS D 1 59 ? -6.312 36.333 -63.290 1.00 81.41 552 LYS D C 1
ATOM 4208 O O . LYS D 1 59 ? -7.459 35.877 -63.345 1.00 80.89 552 LYS D O 1
ATOM 4210 N N . ALA D 1 60 ? -5.660 36.745 -64.380 1.00 75.87 553 ALA D N 1
ATOM 4211 C CA . ALA D 1 60 ? -6.341 36.813 -65.668 1.00 79.45 553 ALA D CA 1
ATOM 4212 C C . ALA D 1 60 ? -6.551 35.438 -66.286 1.00 86.77 553 ALA D C 1
ATOM 4213 O O . ALA D 1 60 ? -7.475 35.262 -67.089 1.00 83.83 553 ALA D O 1
ATOM 4215 N N . ASN D 1 61 ? -5.718 34.455 -65.938 1.00 91.26 554 ASN D N 1
ATOM 4216 C CA . ASN D 1 61 ? -5.810 33.132 -66.546 1.00 87.01 554 ASN D CA 1
ATOM 4217 C C . ASN D 1 61 ? -6.070 32.033 -65.518 1.00 94.67 554 ASN D C 1
ATOM 4218 O O . ASN D 1 61 ? -5.891 30.850 -65.828 1.00 96.57 554 ASN D O 1
ATOM 4223 N N . ALA D 1 62 ? -6.497 32.391 -64.300 1.00 90.09 555 ALA D N 1
ATOM 4224 C CA . ALA D 1 62 ? -6.733 31.379 -63.274 1.00 92.40 555 ALA D CA 1
ATOM 4225 C C . ALA D 1 62 ? -7.853 30.413 -63.633 1.00 91.75 555 ALA D C 1
ATOM 4226 O O . ALA D 1 62 ? -7.879 29.296 -63.106 1.00 88.57 555 ALA D O 1
ATOM 4228 N N . SER D 1 63 ? -8.782 30.809 -64.507 1.00 91.87 556 SER D N 1
ATOM 4229 C CA . SER D 1 63 ? -9.790 29.859 -64.965 1.00 93.70 556 SER D CA 1
ATOM 4230 C C . SER D 1 63 ? -9.145 28.732 -65.760 1.00 97.51 556 SER D C 1
ATOM 4231 O O . SER D 1 63 ? -9.510 27.560 -65.606 1.00 84.43 556 SER D O 1
ATOM 4233 N N . ARG D 1 64 ? -8.184 29.071 -66.625 1.00 103.16 557 ARG D N 1
ATOM 4234 C CA . ARG D 1 64 ? -7.412 28.074 -67.356 1.00 99.38 557 ARG D CA 1
ATOM 4235 C C . ARG D 1 64 ? -6.447 27.299 -66.464 1.00 98.96 557 ARG D C 1
ATOM 4236 O O . ARG D 1 64 ? -5.814 26.353 -66.946 1.00 95.16 557 ARG D O 1
ATOM 4238 N N . ILE D 1 65 ? -6.312 27.676 -65.194 1.00 98.77 558 ILE D N 1
ATOM 4239 C CA . ILE D 1 65 ? -5.345 27.075 -64.284 1.00 92.68 558 ILE D CA 1
ATOM 4240 C C . ILE D 1 65 ? -6.023 26.131 -63.294 1.00 95.24 558 ILE D C 1
ATOM 4241 O O . ILE D 1 65 ? -5.602 24.985 -63.128 1.00 92.91 558 ILE D O 1
ATOM 4246 N N . SER D 1 66 ? -7.078 26.597 -62.630 1.00 98.81 559 SER D N 1
ATOM 4247 C CA . SER D 1 66 ? -7.776 25.794 -61.628 1.00 100.28 559 SER D CA 1
ATOM 4248 C C . SER D 1 66 ? -9.266 25.689 -61.945 1.00 99.29 559 SER D C 1
ATOM 4249 O O . SER D 1 66 ? -9.830 26.550 -62.622 1.00 97.36 559 SER D O 1
ATOM 4252 N N . LYS D 1 70 ? -11.581 30.602 -56.255 1.00 77.37 563 LYS D N 1
ATOM 4253 C CA . LYS D 1 70 ? -10.450 30.847 -57.143 1.00 83.33 563 LYS D CA 1
ATOM 4254 C C . LYS D 1 70 ? -9.560 31.964 -56.619 1.00 79.63 563 LYS D C 1
ATOM 4255 O O . LYS D 1 70 ? -9.564 32.265 -55.424 1.00 84.60 563 LYS D O 1
ATOM 4257 N N . VAL D 1 71 ? -8.809 32.588 -57.532 1.00 87.84 564 VAL D N 1
ATOM 4258 C CA . VAL D 1 71 ? -7.812 33.578 -57.132 1.00 91.76 564 VAL D CA 1
ATOM 4259 C C . VAL D 1 71 ? -8.474 34.759 -56.434 1.00 89.45 564 VAL D C 1
ATOM 4260 O O . VAL D 1 71 ? -7.909 35.339 -55.499 1.00 89.02 564 VAL D O 1
ATOM 4262 N N . MET D 1 72 ? -9.688 35.121 -56.863 1.00 96.15 565 MET D N 1
ATOM 4263 C CA . MET D 1 72 ? -10.324 36.344 -56.379 1.00 98.52 565 MET D CA 1
ATOM 4264 C C . MET D 1 72 ? -10.462 36.345 -54.859 1.00 99.96 565 MET D C 1
ATOM 4265 O O . MET D 1 72 ? -10.178 37.353 -54.198 1.00 95.00 565 MET D O 1
ATOM 4267 N N . GLU D 1 73 ? -10.861 35.208 -54.285 1.00 93.76 566 GLU D N 1
ATOM 4268 C CA . GLU D 1 73 ? -11.175 35.105 -52.865 1.00 95.77 566 GLU D CA 1
ATOM 4269 C C . GLU D 1 73 ? -9.974 34.761 -51.990 1.00 89.65 566 GLU D C 1
ATOM 4270 O O . GLU D 1 73 ? -10.121 34.706 -50.765 1.00 88.02 566 GLU D O 1
ATOM 4272 N N . HIS D 1 74 ? -8.799 34.537 -52.566 1.00 92.46 567 HIS D N 1
ATOM 4273 C CA . HIS D 1 74 ? -7.650 34.078 -51.803 1.00 88.93 567 HIS D CA 1
ATOM 4274 C C . HIS D 1 74 ? -6.566 35.149 -51.749 1.00 85.04 567 HIS D C 1
ATOM 4275 O O . HIS D 1 74 ? -6.500 36.044 -52.593 1.00 82.49 567 HIS D O 1
ATOM 4282 N N . ASP D 1 75 ? -5.706 35.037 -50.740 1.00 84.77 568 ASP D N 1
ATOM 4283 C CA . ASP D 1 75 ? -4.582 35.943 -50.555 1.00 93.55 568 ASP D CA 1
ATOM 4284 C C . ASP D 1 75 ? -3.262 35.197 -50.718 1.00 92.41 568 ASP D C 1
ATOM 4285 O O . ASP D 1 75 ? -3.140 34.025 -50.349 1.00 90.05 568 ASP D O 1
ATOM 4287 N N . PHE D 1 76 ? -2.272 35.894 -51.272 1.00 94.67 569 PHE D N 1
ATOM 4288 C CA . PHE D 1 76 ? -0.989 35.307 -51.639 1.00 84.42 569 PHE D CA 1
ATOM 4289 C C . PHE D 1 76 ? 0.146 36.163 -51.091 1.00 83.15 569 PHE D C 1
ATOM 4290 O O . PHE D 1 76 ? 0.109 37.391 -51.219 1.00 91.46 569 PHE D O 1
ATOM 4298 N N . HIS D 1 77 ? 1.145 35.523 -50.479 1.00 76.89 570 HIS D N 1
ATOM 4299 C CA . HIS D 1 77 ? 2.364 36.204 -50.042 1.00 89.09 570 HIS D CA 1
ATOM 4300 C C . HIS D 1 77 ? 3.589 35.458 -50.554 1.00 90.94 570 HIS D C 1
ATOM 4301 O O . HIS D 1 77 ? 3.815 34.303 -50.176 1.00 89.33 570 HIS D O 1
ATOM 4308 N N . LEU D 1 78 ? 4.364 36.112 -51.428 1.00 91.91 571 LEU D N 1
ATOM 4309 C CA . LEU D 1 78 ? 5.552 35.529 -52.050 1.00 84.28 571 LEU D CA 1
ATOM 4310 C C . LEU D 1 78 ? 6.812 36.034 -51.347 1.00 76.72 571 LEU D C 1
ATOM 4311 O O . LEU D 1 78 ? 7.166 37.212 -51.461 1.00 85.17 571 LEU D O 1
ATOM 4313 N N . HIS D 1 79 ? 7.473 35.153 -50.603 1.00 71.98 572 HIS D N 1
ATOM 4314 C CA . HIS D 1 79 ? 8.792 35.426 -50.056 1.00 77.40 572 HIS D CA 1
ATOM 4315 C C . HIS D 1 79 ? 9.857 34.873 -50.999 1.00 83.81 572 HIS D C 1
ATOM 4316 O O . HIS D 1 79 ? 9.649 33.854 -51.661 1.00 78.02 572 HIS D O 1
ATOM 4323 N N . VAL D 1 80 ? 10.995 35.562 -51.074 1.00 80.51 573 VAL D N 1
ATOM 4324 C CA . VAL D 1 80 ? 12.106 35.156 -51.934 1.00 78.48 573 VAL D CA 1
ATOM 4325 C C . VAL D 1 80 ? 13.362 35.003 -51.085 1.00 70.80 573 VAL D C 1
ATOM 4326 O O . VAL D 1 80 ? 13.791 35.957 -50.424 1.00 77.66 573 VAL D O 1
ATOM 4330 N N . VAL D 1 81 ? 13.949 33.807 -51.107 1.00 72.18 574 VAL D N 1
ATOM 4331 C CA . VAL D 1 81 ? 15.150 33.486 -50.343 1.00 69.68 574 VAL D CA 1
ATOM 4332 C C . VAL D 1 81 ? 16.343 33.459 -51.290 1.00 72.34 574 VAL D C 1
ATOM 4333 O O . VAL D 1 81 ? 16.343 32.715 -52.281 1.00 65.87 574 VAL D O 1
ATOM 4337 N N . GLU D 1 82 ? 17.359 34.266 -50.976 1.00 72.48 575 GLU D N 1
ATOM 4338 C CA . GLU D 1 82 ? 18.596 34.335 -51.748 1.00 67.62 575 GLU D CA 1
ATOM 4339 C C . GLU D 1 82 ? 19.608 33.372 -51.135 1.00 66.24 575 GLU D C 1
ATOM 4340 O O . GLU D 1 82 ? 20.130 33.620 -50.044 1.00 76.04 575 GLU D O 1
ATOM 4346 N N . LEU D 1 83 ? 19.871 32.266 -51.826 1.00 69.45 576 LEU D N 1
ATOM 4347 C CA . LEU D 1 83 ? 20.604 31.153 -51.236 1.00 63.26 576 LEU D CA 1
ATOM 4348 C C . LEU D 1 83 ? 22.114 31.208 -51.450 1.00 72.89 576 LEU D C 1
ATOM 4349 O O . LEU D 1 83 ? 22.839 30.478 -50.766 1.00 64.49 576 LEU D O 1
ATOM 4351 N N . GLN D 1 84 ? 22.621 32.042 -52.363 1.00 70.89 577 GLN D N 1
ATOM 4352 C CA . GLN D 1 84 ? 24.038 31.975 -52.711 1.00 74.52 577 GLN D CA 1
ATOM 4353 C C . GLN D 1 84 ? 24.737 33.331 -52.716 1.00 84.27 577 GLN D C 1
ATOM 4354 O O . GLN D 1 84 ? 25.859 33.428 -53.230 1.00 63.39 577 GLN D O 1
ATOM 4360 N N . ASN D 1 85 ? 24.117 34.367 -52.151 1.00 87.45 578 ASN D N 1
ATOM 4361 C CA . ASN D 1 85 ? 24.714 35.699 -52.043 1.00 86.10 578 ASN D CA 1
ATOM 4362 C C . ASN D 1 85 ? 25.170 36.219 -53.406 1.00 84.71 578 ASN D C 1
ATOM 4363 O O . ASN D 1 85 ? 26.312 36.645 -53.589 1.00 84.05 578 ASN D O 1
ATOM 4365 N N . THR D 1 86 ? 24.260 36.170 -54.379 1.00 84.05 579 THR D N 1
ATOM 4366 C CA . THR D 1 86 ? 24.536 36.667 -55.719 1.00 86.47 579 THR D CA 1
ATOM 4367 C C . THR D 1 86 ? 23.816 37.969 -56.033 1.00 80.27 579 THR D C 1
ATOM 4368 O O . THR D 1 86 ? 24.114 38.591 -57.058 1.00 77.40 579 THR D O 1
ATOM 4372 N N . GLY D 1 87 ? 22.904 38.408 -55.172 1.00 77.30 580 GLY D N 1
ATOM 4373 C CA . GLY D 1 87 ? 22.153 39.619 -55.393 1.00 80.64 580 GLY D CA 1
ATOM 4374 C C . GLY D 1 87 ? 20.754 39.349 -55.905 1.00 75.80 580 GLY D C 1
ATOM 4375 O O . GLY D 1 87 ? 20.301 38.202 -55.973 1.00 85.53 580 GLY D O 1
ATOM 4376 N N . PRO D 1 88 ? 20.033 40.411 -56.261 1.00 79.51 581 PRO D N 1
ATOM 4377 C CA . PRO D 1 88 ? 18.662 40.242 -56.758 1.00 81.79 581 PRO D CA 1
ATOM 4378 C C . PRO D 1 88 ? 18.616 39.480 -58.076 1.00 81.94 581 PRO D C 1
ATOM 4379 O O . PRO D 1 88 ? 19.470 39.654 -58.948 1.00 72.27 581 PRO D O 1
ATOM 4383 N N . LEU D 1 89 ? 17.600 38.628 -58.212 1.00 79.19 582 LEU D N 1
ATOM 4384 C CA . LEU D 1 89 ? 17.355 37.909 -59.456 1.00 78.13 582 LEU D CA 1
ATOM 4385 C C . LEU D 1 89 ? 16.575 38.795 -60.422 1.00 79.70 582 LEU D C 1
ATOM 4386 O O . LEU D 1 89 ? 15.566 39.402 -60.049 1.00 78.74 582 LEU D O 1
ATOM 4391 N N . SER D 1 90 ? 17.051 38.870 -61.662 1.00 75.14 583 SER D N 1
ATOM 4392 C CA . SER D 1 90 ? 16.444 39.691 -62.699 1.00 74.81 583 SER D CA 1
ATOM 4393 C C . SER D 1 90 ? 15.355 38.960 -63.474 1.00 81.04 583 SER D C 1
ATOM 4394 O O . SER D 1 90 ? 14.806 39.530 -64.423 1.00 83.12 583 SER D O 1
ATOM 4397 N N . HIS D 1 91 ? 15.037 37.718 -63.108 1.00 76.06 584 HIS D N 1
ATOM 4398 C CA . HIS D 1 91 ? 14.058 36.903 -63.831 1.00 83.13 584 HIS D CA 1
ATOM 4399 C C . HIS D 1 91 ? 13.104 36.271 -62.819 1.00 80.50 584 HIS D C 1
ATOM 4400 O O . HIS D 1 91 ? 13.333 35.155 -62.345 1.00 77.94 584 HIS D O 1
ATOM 4407 N N . LEU D 1 92 ? 12.026 36.989 -62.493 1.00 79.96 585 LEU D N 1
ATOM 4408 C CA . LEU D 1 92 ? 11.125 36.579 -61.427 1.00 71.74 585 LEU D CA 1
ATOM 4409 C C . LEU D 1 92 ? 9.689 36.326 -61.862 1.00 63.06 585 LEU D C 1
ATOM 4410 O O . LEU D 1 92 ? 8.973 35.628 -61.142 1.00 72.46 585 LEU D O 1
ATOM 4415 N N . ALA D 1 93 ? 9.257 36.839 -63.014 1.00 68.57 586 ALA D N 1
ATOM 4416 C CA . ALA D 1 93 ? 7.846 36.757 -63.386 1.00 78.00 586 ALA D CA 1
ATOM 4417 C C . ALA D 1 93 ? 7.378 35.308 -63.502 1.00 86.48 586 ALA D C 1
ATOM 4418 O O . ALA D 1 93 ? 6.400 34.900 -62.864 1.00 88.89 586 ALA D O 1
ATOM 4420 N N . LEU D 1 94 ? 8.064 34.512 -64.323 1.00 74.02 587 LEU D N 1
ATOM 4421 C CA . LEU D 1 94 ? 7.609 33.141 -64.552 1.00 66.34 587 LEU D CA 1
ATOM 4422 C C . LEU D 1 94 ? 7.761 32.248 -63.324 1.00 66.95 587 LEU D C 1
ATOM 4423 O O . LEU D 1 94 ? 6.822 31.484 -63.023 1.00 67.56 587 LEU D O 1
ATOM 4428 N N . PRO D 1 95 ? 8.891 32.247 -62.601 1.00 64.21 588 PRO D N 1
ATOM 4429 C CA . PRO D 1 95 ? 8.922 31.475 -61.348 1.00 68.62 588 PRO D CA 1
ATOM 4430 C C . PRO D 1 95 ? 7.826 31.892 -60.386 1.00 69.10 588 PRO D C 1
ATOM 4431 O O . PRO D 1 95 ? 7.240 31.038 -59.707 1.00 69.35 588 PRO D O 1
ATOM 4435 N N . SER D 1 96 ? 7.524 33.191 -60.319 1.00 69.89 589 SER D N 1
ATOM 4436 C CA . SER D 1 96 ? 6.464 33.654 -59.432 1.00 64.33 589 SER D CA 1
ATOM 4437 C C . SER D 1 96 ? 5.105 33.126 -59.863 1.00 59.80 589 SER D C 1
ATOM 4438 O O . SER D 1 96 ? 4.298 32.741 -59.016 1.00 72.36 589 SER D O 1
ATOM 4441 N N . LEU D 1 97 ? 4.820 33.118 -61.167 1.00 57.47 590 LEU D N 1
ATOM 4442 C CA . LEU D 1 97 ? 3.559 32.541 -61.628 1.00 61.15 590 LEU D CA 1
ATOM 4443 C C . LEU D 1 97 ? 3.461 31.065 -61.264 1.00 70.06 590 LEU D C 1
ATOM 4444 O O . LEU D 1 97 ? 2.405 30.592 -60.815 1.00 70.30 590 LEU D O 1
ATOM 4449 N N . VAL D 1 98 ? 4.549 30.318 -61.473 1.00 70.01 591 VAL D N 1
ATOM 4450 C CA . VAL D 1 98 ? 4.535 28.896 -61.135 1.00 75.72 591 VAL D CA 1
ATOM 4451 C C . VAL D 1 98 ? 4.283 28.708 -59.643 1.00 70.16 591 VAL D C 1
ATOM 4452 O O . VAL D 1 98 ? 3.491 27.850 -59.236 1.00 73.29 591 VAL D O 1
ATOM 4454 N N . ALA D 1 99 ? 4.930 29.523 -58.807 1.00 63.15 592 ALA D N 1
ATOM 4455 C CA . ALA D 1 99 ? 4.723 29.423 -57.365 1.00 67.17 592 ALA D CA 1
ATOM 4456 C C . ALA D 1 99 ? 3.302 29.820 -56.976 1.00 73.59 592 ALA D C 1
ATOM 4457 O O . ALA D 1 99 ? 2.708 29.212 -56.079 1.00 75.41 592 ALA D O 1
ATOM 4459 N N . PHE D 1 100 ? 2.748 30.843 -57.632 1.00 71.51 593 PHE D N 1
ATOM 4460 C CA . PHE D 1 100 ? 1.374 31.262 -57.366 1.00 80.63 593 PHE D CA 1
ATOM 4461 C C . PHE D 1 100 ? 0.403 30.120 -57.617 1.00 79.64 593 PHE D C 1
ATOM 4462 O O . PHE D 1 100 ? -0.430 29.786 -56.761 1.00 78.50 593 PHE D O 1
ATOM 4470 N N . ALA D 1 101 ? 0.500 29.511 -58.799 1.00 74.75 594 ALA D N 1
ATOM 4471 C CA . ALA D 1 101 ? -0.401 28.416 -59.136 1.00 77.49 594 ALA D CA 1
ATOM 4472 C C . ALA D 1 101 ? -0.166 27.208 -58.237 1.00 76.03 594 ALA D C 1
ATOM 4473 O O . ALA D 1 101 ? -1.114 26.493 -57.896 1.00 74.33 594 ALA D O 1
ATOM 4475 N N . SER D 1 102 ? 1.092 26.945 -57.866 1.00 70.92 595 SER D N 1
ATOM 4476 C CA . SER D 1 102 ? 1.365 25.857 -56.933 1.00 76.15 595 SER D CA 1
ATOM 4477 C C . SER D 1 102 ? 0.690 26.106 -55.591 1.00 80.38 595 SER D C 1
ATOM 4478 O O . SER D 1 102 ? 0.090 25.194 -55.010 1.00 78.09 595 SER D O 1
ATOM 4481 N N . GLY D 1 103 ? 0.781 27.337 -55.084 1.00 70.09 596 GLY D N 1
ATOM 4482 C CA . GLY D 1 103 ? 0.114 27.667 -53.835 1.00 80.97 596 GLY D CA 1
ATOM 4483 C C . GLY D 1 103 ? -1.389 27.488 -53.920 1.00 75.15 596 GLY D C 1
ATOM 4484 O O . GLY D 1 103 ? -2.012 26.916 -53.022 1.00 77.19 596 GLY D O 1
ATOM 4485 N N . LEU D 1 104 ? -1.991 27.981 -55.005 1.00 76.88 597 LEU D N 1
ATOM 4486 C CA . LEU D 1 104 ? -3.435 27.836 -55.188 1.00 80.77 597 LEU D CA 1
ATOM 4487 C C . LEU D 1 104 ? -3.844 26.366 -55.254 1.00 84.73 597 LEU D C 1
ATOM 4488 O O . LEU D 1 104 ? -4.616 25.883 -54.417 1.00 93.23 597 LEU D O 1
ATOM 4493 N N . LEU D 1 105 ? -3.339 25.638 -56.254 1.00 83.74 598 LEU D N 1
ATOM 4494 C CA . LEU D 1 105 ? -3.757 24.260 -56.506 1.00 83.96 598 LEU D CA 1
ATOM 4495 C C . LEU D 1 105 ? -3.311 23.278 -55.429 1.00 74.33 598 LEU D C 1
ATOM 4496 O O . LEU D 1 105 ? -3.700 22.106 -55.494 1.00 68.64 598 LEU D O 1
ATOM 4498 N N . GLY D 1 106 ? -2.529 23.716 -54.446 1.00 73.32 599 GLY D N 1
ATOM 4499 C CA . GLY D 1 106 ? -2.067 22.821 -53.402 1.00 63.43 599 GLY D CA 1
ATOM 4500 C C . GLY D 1 106 ? -1.219 21.663 -53.878 1.00 80.45 599 GLY D C 1
ATOM 4501 O O . GLY D 1 106 ? -1.088 20.670 -53.157 1.00 73.74 599 GLY D O 1
ATOM 4502 N N . ARG D 1 107 ? -0.648 21.751 -55.078 1.00 82.34 600 ARG D N 1
ATOM 4503 C CA . ARG D 1 107 ? 0.239 20.723 -55.606 1.00 62.14 600 ARG D CA 1
ATOM 4504 C C . ARG D 1 107 ? 1.690 21.174 -55.493 1.00 70.89 600 ARG D C 1
ATOM 4505 O O . ARG D 1 107 ? 2.013 22.336 -55.754 1.00 79.13 600 ARG D O 1
ATOM 4513 N N . SER D 1 108 ? 2.559 20.250 -55.093 1.00 67.89 601 SER D N 1
ATOM 4514 C CA . SER D 1 108 ? 3.974 20.553 -54.937 1.00 69.21 601 SER D CA 1
ATOM 4515 C C . SER D 1 108 ? 4.716 20.413 -56.263 1.00 74.07 601 SER D C 1
ATOM 4516 O O . SER D 1 108 ? 4.397 19.557 -57.094 1.00 76.53 601 SER D O 1
ATOM 4519 N N . VAL D 1 109 ? 5.717 21.276 -56.457 1.00 72.05 602 VAL D N 1
ATOM 4520 C CA . VAL D 1 109 ? 6.591 21.157 -57.617 1.00 73.29 602 VAL D CA 1
ATOM 4521 C C . VAL D 1 109 ? 7.455 19.908 -57.481 1.00 73.94 602 VAL D C 1
ATOM 4522 O O . VAL D 1 109 ? 7.755 19.446 -56.369 1.00 69.81 602 VAL D O 1
ATOM 4526 N N . GLN D 1 110 ? 7.823 19.335 -58.628 1.00 71.89 603 GLN D N 1
ATOM 4527 C CA . GLN D 1 110 ? 8.642 18.129 -58.669 1.00 65.89 603 GLN D CA 1
ATOM 4528 C C . GLN D 1 110 ? 9.871 18.265 -57.778 1.00 62.57 603 GLN D C 1
ATOM 4529 O O . GLN D 1 110 ? 10.456 19.343 -57.645 1.00 57.91 603 GLN D O 1
ATOM 4535 N N . SER D 1 111 ? 10.259 17.149 -57.168 1.00 66.76 604 SER D N 1
ATOM 4536 C CA . SER D 1 111 ? 11.364 17.153 -56.219 1.00 67.70 604 SER D CA 1
ATOM 4537 C C . SER D 1 111 ? 12.694 17.383 -56.928 1.00 65.13 604 SER D C 1
ATOM 4538 O O . SER D 1 111 ? 12.977 16.767 -57.961 1.00 72.02 604 SER D O 1
ATOM 4540 N N . GLN D 1 112 ? 13.501 18.288 -56.368 1.00 57.01 605 GLN D N 1
ATOM 4541 C CA . GLN D 1 112 ? 14.851 18.591 -56.843 1.00 61.64 605 GLN D CA 1
ATOM 4542 C C . GLN D 1 112 ? 14.855 19.226 -58.233 1.00 61.83 605 GLN D C 1
ATOM 4543 O O . GLN D 1 112 ? 15.834 19.110 -58.975 1.00 48.47 605 GLN D O 1
ATOM 4549 N N . MET D 1 113 ? 13.775 19.909 -58.599 1.00 55.46 606 MET D N 1
ATOM 4550 C CA . MET D 1 113 ? 13.685 20.585 -59.884 1.00 57.97 606 MET D CA 1
ATOM 4551 C C . MET D 1 113 ? 13.944 22.075 -59.709 1.00 58.66 606 MET D C 1
ATOM 4552 O O . MET D 1 113 ? 13.519 22.680 -58.719 1.00 63.52 606 MET D O 1
ATOM 4557 N N . VAL D 1 114 ? 14.645 22.660 -60.675 1.00 52.91 607 VAL D N 1
ATOM 4558 C CA . VAL D 1 114 ? 14.858 24.098 -60.747 1.00 54.49 607 VAL D CA 1
ATOM 4559 C C . VAL D 1 114 ? 14.100 24.630 -61.952 1.00 54.43 607 VAL D C 1
ATOM 4560 O O . VAL D 1 114 ? 14.195 24.069 -63.051 1.00 55.86 607 VAL D O 1
ATOM 4564 N N . VAL D 1 115 ? 13.345 25.700 -61.744 1.00 49.27 608 VAL D N 1
ATOM 4565 C CA . VAL D 1 115 ? 12.618 26.358 -62.820 1.00 50.67 608 VAL D CA 1
ATOM 4566 C C . VAL D 1 115 ? 13.466 27.503 -63.353 1.00 56.33 608 VAL D C 1
ATOM 4567 O O . VAL D 1 115 ? 13.940 28.348 -62.584 1.00 58.94 608 VAL D O 1
ATOM 4571 N N . LEU D 1 116 ? 13.659 27.531 -64.670 1.00 50.25 609 LEU D N 1
ATOM 4572 C CA . LEU D 1 116 ? 14.450 28.563 -65.319 1.00 50.16 609 LEU D CA 1
ATOM 4573 C C . LEU D 1 116 ? 13.623 29.220 -66.411 1.00 41.16 609 LEU D C 1
ATOM 4574 O O . LEU D 1 116 ? 12.661 28.643 -66.924 1.00 49.20 609 LEU D O 1
ATOM 4579 N N . GLY D 1 117 ? 14.014 30.435 -66.766 1.00 50.82 610 GLY D N 1
ATOM 4580 C CA . GLY D 1 117 ? 13.335 31.201 -67.792 1.00 41.73 610 GLY D CA 1
ATOM 4581 C C . GLY D 1 117 ? 12.565 32.373 -67.207 1.00 53.01 610 GLY D C 1
ATOM 4582 O O . GLY D 1 117 ? 12.608 32.660 -66.009 1.00 56.18 610 GLY D O 1
ATOM 4583 N N . ASP D 1 118 ? 11.867 33.067 -68.104 1.00 59.10 611 ASP D N 1
ATOM 4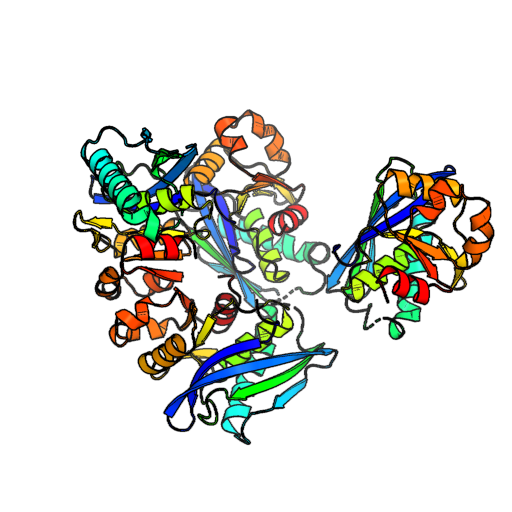584 C CA . ASP D 1 118 ? 11.038 34.202 -67.733 1.00 58.83 611 ASP D CA 1
ATOM 4585 C C . ASP D 1 118 ? 9.917 34.335 -68.754 1.00 58.91 611 ASP D C 1
ATOM 4586 O O . ASP D 1 118 ? 9.841 33.579 -69.726 1.00 62.17 611 ASP D O 1
ATOM 4591 N N . MET D 1 119 ? 9.038 35.307 -68.528 1.00 63.36 612 MET D N 1
ATOM 4592 C CA . MET D 1 119 ? 7.894 35.526 -69.400 1.00 76.21 612 MET D CA 1
ATOM 4593 C C . MET D 1 119 ? 7.735 37.018 -69.653 1.00 76.97 612 MET D C 1
ATOM 4594 O O . MET D 1 119 ? 7.948 37.838 -68.754 1.00 69.30 612 MET D O 1
ATOM 4599 N N . SER D 1 120 ? 7.384 37.362 -70.889 1.00 74.65 613 SER D N 1
ATOM 4600 C CA . SER D 1 120 ? 7.196 38.752 -71.268 1.00 81.29 613 SER D CA 1
ATOM 4601 C C . SER D 1 120 ? 5.799 39.240 -70.890 1.00 91.34 613 SER D C 1
ATOM 4602 O O . SER D 1 120 ? 4.904 38.463 -70.545 1.00 91.03 613 SER D O 1
ATOM 4605 N N . LEU D 1 121 ? 5.631 40.566 -70.954 1.00 94.67 614 LEU D N 1
ATOM 4606 C CA . LEU D 1 121 ? 4.338 41.180 -70.669 1.00 91.40 614 LEU D CA 1
ATOM 4607 C C . LEU D 1 121 ? 3.242 40.618 -71.567 1.00 92.05 614 LEU D C 1
ATOM 4608 O O . LEU D 1 121 ? 2.109 40.409 -71.118 1.00 98.20 614 LEU D O 1
ATOM 4610 N N . GLY D 1 122 ? 3.560 40.365 -72.838 1.00 94.73 615 GLY D N 1
ATOM 4611 C CA . GLY D 1 122 ? 2.582 39.837 -73.777 1.00 93.12 615 GLY D CA 1
ATOM 4612 C C . GLY D 1 122 ? 2.079 38.441 -73.461 1.00 100.76 615 GLY D C 1
ATOM 4613 O O . GLY D 1 122 ? 1.172 37.963 -74.152 1.00 100.79 615 GLY D O 1
ATOM 4614 N N . GLY D 1 123 ? 2.634 37.787 -72.443 1.00 97.10 616 GLY D N 1
ATOM 4615 C CA . GLY D 1 123 ? 2.181 36.473 -72.028 1.00 92.42 616 GLY D CA 1
ATOM 4616 C C . GLY D 1 123 ? 2.868 35.301 -72.689 1.00 95.07 616 GLY D C 1
ATOM 4617 O O . GLY D 1 123 ? 2.353 34.179 -72.620 1.00 96.08 616 GLY D O 1
ATOM 4618 N N . SER D 1 124 ? 4.009 35.522 -73.330 1.00 88.91 617 SER D N 1
ATOM 4619 C CA . SER D 1 124 ? 4.824 34.463 -73.900 1.00 80.01 617 SER D CA 1
ATOM 4620 C C . SER D 1 124 ? 6.100 34.309 -73.080 1.00 77.76 617 SER D C 1
ATOM 4621 O O . SER D 1 124 ? 6.618 35.278 -72.517 1.00 71.68 617 SER D O 1
ATOM 4624 N N . VAL D 1 125 ? 6.596 33.082 -73.011 1.00 73.41 618 VAL D N 1
ATOM 4625 C CA . VAL D 1 125 ? 7.784 32.784 -72.221 1.00 65.14 618 VAL D CA 1
ATOM 4626 C C . VAL D 1 125 ? 9.030 33.169 -73.006 1.00 58.86 618 VAL D C 1
ATOM 4627 O O . VAL D 1 125 ? 9.056 33.129 -74.241 1.00 58.30 618 VAL D O 1
ATOM 4631 N N . THR D 1 126 ? 10.075 33.557 -72.277 1.00 55.03 619 THR D N 1
ATOM 4632 C CA . THR D 1 126 ? 11.317 34.025 -72.865 1.00 60.05 619 THR D CA 1
ATOM 4633 C C . THR D 1 126 ? 12.473 33.105 -72.481 1.00 56.75 619 THR D C 1
ATOM 4634 O O . THR D 1 126 ? 12.501 32.566 -71.369 1.00 53.22 619 THR D O 1
ATOM 4638 N N . PRO D 1 127 ? 13.439 32.907 -73.379 1.00 54.80 620 PRO D N 1
ATOM 4639 C CA . PRO D 1 127 ? 14.507 31.931 -73.118 1.00 45.26 620 PRO D CA 1
ATOM 4640 C C . PRO D 1 127 ? 15.377 32.302 -71.924 1.00 53.16 620 PRO D C 1
ATOM 4641 O O . PRO D 1 127 ? 15.508 33.472 -71.555 1.00 49.15 620 PRO D O 1
ATOM 4645 N N . VAL D 1 128 ? 15.961 31.269 -71.310 1.00 41.51 621 VAL D N 1
ATOM 4646 C CA . VAL D 1 128 ? 16.910 31.465 -70.220 1.00 40.10 621 VAL D CA 1
ATOM 4647 C C . VAL D 1 128 ? 18.082 32.305 -70.699 1.00 43.71 621 VAL D C 1
ATOM 4648 O O . VAL D 1 128 ? 18.692 32.015 -71.736 1.00 38.82 621 VAL D O 1
ATOM 4652 N N . GLU D 1 129 ? 18.415 33.344 -69.937 1.00 40.00 622 GLU D N 1
ATOM 4653 C CA . GLU D 1 129 ? 19.579 34.161 -70.246 1.00 43.94 622 GLU D CA 1
ATOM 4654 C C . GLU D 1 129 ? 20.846 33.483 -69.735 1.00 52.49 622 GLU D C 1
ATOM 4655 O O . GLU D 1 129 ? 20.927 33.110 -68.559 1.00 47.74 622 GLU D O 1
ATOM 4661 N N . SER D 1 130 ? 21.833 33.330 -70.617 1.00 40.43 623 SER D N 1
ATOM 4662 C CA . SER D 1 130 ? 23.086 32.642 -70.298 1.00 52.09 623 SER D CA 1
ATOM 4663 C C . SER D 1 130 ? 22.802 31.245 -69.745 1.00 54.52 623 SER D C 1
ATOM 4664 O O . SER D 1 130 ? 23.158 30.902 -68.615 1.00 41.63 623 SER D O 1
ATOM 4667 N N . ILE D 1 131 ? 22.152 30.431 -70.581 1.00 38.95 624 ILE D N 1
ATOM 4668 C CA . ILE D 1 131 ? 21.641 29.142 -70.121 1.00 38.84 624 ILE D CA 1
ATOM 4669 C C . ILE D 1 131 ? 22.771 28.201 -69.716 1.00 37.78 624 ILE D C 1
ATOM 4670 O O . ILE D 1 131 ? 22.618 27.407 -68.781 1.00 38.11 624 ILE D O 1
ATOM 4675 N N . ALA D 1 132 ? 23.921 28.279 -70.390 1.00 38.10 625 ALA D N 1
ATOM 4676 C CA . ALA D 1 132 ? 25.034 27.393 -70.055 1.00 40.38 625 ALA D CA 1
ATOM 4677 C C . ALA D 1 132 ? 25.546 27.658 -68.642 1.00 49.47 625 ALA D C 1
ATOM 4678 O O . ALA D 1 132 ? 25.762 26.724 -67.860 1.00 43.35 625 ALA D O 1
ATOM 4680 N N . GLU D 1 133 ? 25.752 28.933 -68.300 1.00 49.19 626 GLU D N 1
ATOM 4681 C CA . GLU D 1 133 ? 26.227 29.278 -66.963 1.00 52.74 626 GLU D CA 1
ATOM 4682 C C . GLU D 1 133 ? 25.198 28.907 -65.898 1.00 54.41 626 GLU D C 1
ATOM 4683 O O . GLU D 1 133 ? 25.550 28.380 -64.830 1.00 52.84 626 GLU D O 1
ATOM 4689 N N . CYS D 1 134 ? 23.919 29.170 -66.175 1.00 42.01 627 CYS D N 1
ATOM 4690 C CA . CYS D 1 134 ? 22.864 28.793 -65.243 1.00 46.67 627 CYS D CA 1
ATOM 4691 C C . CYS D 1 134 ? 22.847 27.288 -65.005 1.00 48.47 627 CYS D C 1
ATOM 4692 O O . CYS D 1 134 ? 22.701 26.838 -63.864 1.00 47.33 627 CYS D O 1
ATOM 4695 N N . LEU D 1 135 ? 22.997 26.491 -66.066 1.00 47.44 628 LEU D N 1
ATOM 4696 C CA . LEU D 1 135 ? 22.974 25.040 -65.895 1.00 47.54 628 LEU D CA 1
ATOM 4697 C C . LEU D 1 135 ? 24.234 24.537 -65.203 1.00 50.68 628 LEU D C 1
ATOM 4698 O O . LEU D 1 135 ? 24.186 23.527 -64.492 1.00 46.60 628 LEU D O 1
ATOM 4703 N N . GLN D 1 136 ? 25.361 25.230 -65.378 1.00 50.12 629 GLN D N 1
ATOM 4704 C CA . GLN D 1 136 ? 26.553 24.908 -64.597 1.00 52.17 629 GLN D CA 1
ATOM 4705 C C . GLN D 1 136 ? 26.295 25.110 -63.107 1.00 55.25 629 GLN D C 1
ATOM 4706 O O . GLN D 1 136 ? 26.636 24.254 -62.278 1.00 46.90 629 GLN D O 1
ATOM 4712 N N . VAL D 1 137 ? 25.690 26.247 -62.752 1.00 51.56 630 VAL D N 1
ATOM 4713 C CA . VAL D 1 137 ? 25.331 26.500 -61.357 1.00 49.94 630 VAL D CA 1
ATOM 4714 C C . VAL D 1 137 ? 24.344 25.448 -60.858 1.00 60.76 630 VAL D C 1
ATOM 4715 O O . VAL D 1 137 ? 24.436 24.977 -59.717 1.00 54.48 630 VAL D O 1
ATOM 4719 N N . ALA D 1 138 ? 23.381 25.070 -61.703 1.00 59.90 631 ALA D N 1
ATOM 4720 C CA . ALA D 1 138 ? 22.405 24.055 -61.317 1.00 47.08 631 ALA D CA 1
ATOM 4721 C C . ALA D 1 138 ? 23.083 22.722 -61.035 1.00 53.41 631 ALA D C 1
ATOM 4722 O O . ALA D 1 138 ? 22.720 22.018 -60.085 1.00 52.99 631 ALA D O 1
ATOM 4724 N N . PHE D 1 139 ? 24.066 22.354 -61.858 1.00 46.08 632 PHE D N 1
ATOM 4725 C CA . PHE D 1 139 ? 24.808 21.122 -61.618 1.00 46.37 632 PHE D CA 1
ATOM 4726 C C . PHE D 1 139 ? 25.596 21.203 -60.318 1.00 55.33 632 PHE D C 1
ATOM 4727 O O . PHE D 1 139 ? 25.626 20.241 -59.542 1.00 53.79 632 PHE D O 1
ATOM 4735 N N . ASP D 1 140 ? 26.253 22.340 -60.070 1.00 60.27 633 ASP D N 1
ATOM 4736 C CA . ASP D 1 140 ? 27.045 22.494 -58.854 1.00 63.43 633 ASP D CA 1
ATOM 4737 C C . ASP D 1 140 ? 26.192 22.530 -57.588 1.00 67.29 633 ASP D C 1
ATOM 4738 O O . ASP D 1 140 ? 26.721 22.294 -56.496 1.00 74.96 633 ASP D O 1
ATOM 4743 N N . ALA D 1 141 ? 24.894 22.809 -57.705 1.00 60.20 634 ALA D N 1
ATOM 4744 C CA . ALA D 1 141 ? 23.992 22.845 -56.561 1.00 53.73 634 ALA D CA 1
ATOM 4745 C C . ALA D 1 141 ? 23.231 21.539 -56.362 1.00 58.14 634 ALA D C 1
ATOM 4746 O O . ALA D 1 141 ? 22.325 21.485 -55.524 1.00 65.24 634 ALA D O 1
ATOM 4748 N N . GLY D 1 142 ? 23.570 20.492 -57.109 1.00 57.48 635 GLY D N 1
ATOM 4749 C CA . GLY D 1 142 ? 22.932 19.207 -56.918 1.00 49.53 635 GLY D CA 1
ATOM 4750 C C . GLY D 1 142 ? 21.572 19.061 -57.558 1.00 54.34 635 GLY D C 1
ATOM 4751 O O . GLY D 1 142 ? 20.860 18.098 -57.246 1.00 45.93 635 GLY D O 1
ATOM 4752 N N . ALA D 1 143 ? 21.174 19.990 -58.425 1.00 45.55 636 ALA D N 1
ATOM 4753 C CA . ALA D 1 143 ? 19.889 19.869 -59.099 1.00 48.11 636 ALA D CA 1
ATOM 4754 C C . ALA D 1 143 ? 19.880 18.656 -60.019 1.00 52.43 636 ALA D C 1
ATOM 4755 O O . ALA D 1 143 ? 20.882 18.334 -60.664 1.00 44.37 636 ALA D O 1
ATOM 4757 N N . LYS D 1 144 ? 18.731 17.981 -60.078 1.00 45.07 637 LYS D N 1
ATOM 4758 C CA . LYS D 1 144 ? 18.553 16.817 -60.934 1.00 52.54 637 LYS D CA 1
ATOM 4759 C C . LYS D 1 144 ? 17.594 17.056 -62.087 1.00 53.50 637 LYS D C 1
ATOM 4760 O O . LYS D 1 144 ? 17.739 16.422 -63.133 1.00 46.98 637 LYS D O 1
ATOM 4766 N N . LYS D 1 145 ? 16.634 17.961 -61.929 1.00 48.56 638 LYS D N 1
ATOM 4767 C CA . LYS D 1 145 ? 15.696 18.298 -62.985 1.00 46.28 638 LYS D CA 1
ATOM 4768 C C . LYS D 1 145 ? 15.749 19.792 -63.261 1.00 53.10 638 LYS D C 1
ATOM 4769 O O . LYS D 1 145 ? 16.025 20.596 -62.366 1.00 53.63 638 LYS D O 1
ATOM 4775 N N . VAL D 1 146 ? 15.491 20.157 -64.513 1.00 44.51 639 VAL D N 1
ATOM 4776 C CA . VAL D 1 146 ? 15.348 21.549 -64.910 1.00 49.81 639 VAL D CA 1
ATOM 4777 C C . VAL D 1 146 ? 14.117 21.666 -65.794 1.00 45.51 639 VAL D C 1
ATOM 4778 O O . VAL D 1 146 ? 13.830 20.772 -66.599 1.00 43.74 639 VAL D O 1
ATOM 4782 N N . ALA D 1 147 ? 13.375 22.753 -65.616 1.00 41.43 640 ALA D N 1
ATOM 4783 C CA . ALA D 1 147 ? 12.272 23.125 -66.489 1.00 49.30 640 ALA D CA 1
ATOM 4784 C C . ALA D 1 147 ? 12.699 24.333 -67.309 1.00 44.70 640 ALA D C 1
ATOM 4785 O O . ALA D 1 147 ? 13.138 25.342 -66.748 1.00 38.79 640 ALA D O 1
ATOM 4787 N N . LEU D 1 148 ? 12.591 24.223 -68.632 1.00 41.83 641 LEU D N 1
ATOM 4788 C CA . LEU D 1 148 ? 13.081 25.261 -69.521 1.00 44.83 641 LEU D CA 1
ATOM 4789 C C . LEU D 1 148 ? 11.964 25.754 -70.430 1.00 40.45 641 LEU D C 1
ATOM 4790 O O . LEU D 1 148 ? 11.077 24.981 -70.804 1.00 43.32 641 LEU D O 1
ATOM 4795 N N . PRO D 1 149 ? 11.981 27.028 -70.811 1.00 39.25 642 PRO D N 1
ATOM 4796 C CA . PRO D 1 149 ? 11.047 27.485 -71.843 1.00 40.68 642 PRO D CA 1
ATOM 4797 C C . PRO D 1 149 ? 11.360 26.801 -73.162 1.00 41.59 642 PRO D C 1
ATOM 4798 O O . PRO D 1 149 ? 12.515 26.477 -73.453 1.00 38.82 642 PRO D O 1
ATOM 4802 N N . MET D 1 150 ? 10.310 26.562 -73.954 1.00 34.49 643 MET D N 1
ATOM 4803 C CA . MET D 1 150 ? 10.485 25.820 -75.200 1.00 41.56 643 MET D CA 1
ATOM 4804 C C . MET D 1 150 ? 11.504 26.495 -76.108 1.00 38.22 643 MET D C 1
ATOM 4805 O O . MET D 1 150 ? 12.343 25.822 -76.720 1.00 45.53 643 MET D O 1
ATOM 4810 N N . SER D 1 151 ? 11.464 27.829 -76.187 1.00 39.61 644 SER D N 1
ATOM 4811 C CA . SER D 1 151 ? 12.389 28.553 -77.054 1.00 53.00 644 SER D CA 1
ATOM 4812 C C . SER D 1 151 ? 13.839 28.255 -76.695 1.00 53.08 644 SER D C 1
ATOM 4813 O O . SER D 1 151 ? 14.696 28.150 -77.582 1.00 57.13 644 SER D O 1
ATOM 4816 N N . SER D 1 152 ? 14.128 28.076 -75.403 1.00 45.14 645 SER D N 1
ATOM 4817 C CA . SER D 1 152 ? 15.493 27.792 -74.974 1.00 45.28 645 SER D CA 1
ATOM 4818 C C . SER D 1 152 ? 16.056 26.517 -75.589 1.00 38.64 645 SER D C 1
ATOM 4819 O O . SER D 1 152 ? 17.272 26.309 -75.525 1.00 39.64 645 SER D O 1
ATOM 4822 N N . ALA D 1 153 ? 15.218 25.667 -76.189 1.00 35.71 646 ALA D N 1
ATOM 4823 C CA . ALA D 1 153 ? 15.750 24.510 -76.901 1.00 42.55 646 ALA D CA 1
ATOM 4824 C C . ALA D 1 153 ? 16.724 24.931 -77.997 1.00 35.74 646 ALA D C 1
ATOM 4825 O O . ALA D 1 153 ? 17.718 24.236 -78.248 1.00 35.13 646 ALA D O 1
ATOM 4827 N N . ALA D 1 154 ? 16.474 26.078 -78.637 1.00 34.08 647 ALA D N 1
ATOM 4828 C CA . ALA D 1 154 ? 17.394 26.584 -79.649 1.00 33.70 647 ALA D CA 1
ATOM 4829 C C . ALA D 1 154 ? 18.782 26.852 -79.087 1.00 34.66 647 ALA D C 1
ATOM 4830 O O . ALA D 1 154 ? 19.762 26.831 -79.840 1.00 38.86 647 ALA D O 1
ATOM 4832 N N . ASP D 1 155 ? 18.890 27.108 -77.788 1.00 39.23 648 ASP D N 1
ATOM 4833 C CA . ASP D 1 155 ? 20.182 27.354 -77.166 1.00 35.24 648 ASP D CA 1
ATOM 4834 C C . ASP D 1 155 ? 20.813 26.091 -76.593 1.00 40.29 648 ASP D C 1
ATOM 4835 O O . ASP D 1 155 ? 21.916 26.168 -76.037 1.00 36.79 648 ASP D O 1
ATOM 4840 N N . ILE D 1 156 ? 20.144 24.936 -76.713 1.00 33.23 649 ILE D N 1
ATOM 4841 C CA . ILE D 1 156 ? 20.730 23.689 -76.209 1.00 35.13 649 ILE D CA 1
ATOM 4842 C C . ILE D 1 156 ? 22.104 23.419 -76.808 1.00 41.74 649 ILE D C 1
ATOM 4843 O O . ILE D 1 156 ? 23.016 23.031 -76.056 1.00 38.69 649 ILE D O 1
ATOM 4848 N N . PRO D 1 157 ? 22.344 23.602 -78.117 1.00 42.94 650 PRO D N 1
ATOM 4849 C CA . PRO D 1 157 ? 23.704 23.374 -78.640 1.00 49.84 650 PRO D CA 1
ATOM 4850 C C . PRO D 1 157 ? 24.770 24.296 -78.057 1.00 47.34 650 PRO D C 1
ATOM 4851 O O . PRO D 1 157 ? 25.956 23.975 -78.177 1.00 46.47 650 PRO D O 1
ATOM 4855 N N . THR D 1 158 ? 24.401 25.414 -77.419 1.00 47.00 651 THR D N 1
ATOM 4856 C CA . THR D 1 158 ? 25.404 26.255 -76.772 1.00 48.54 651 THR D CA 1
ATOM 4857 C C . THR D 1 158 ? 25.910 25.653 -75.470 1.00 50.87 651 THR D C 1
ATOM 4858 O O . THR D 1 158 ? 26.969 26.060 -74.982 1.00 55.19 651 THR D O 1
ATOM 4862 N N . ILE D 1 159 ? 25.177 24.706 -74.897 1.00 43.64 652 ILE D N 1
ATOM 4863 C CA . ILE D 1 159 ? 25.559 24.077 -73.637 1.00 42.92 652 ILE D CA 1
ATOM 4864 C C . ILE D 1 159 ? 26.452 22.882 -73.942 1.00 36.29 652 ILE D C 1
ATOM 4865 O O . ILE D 1 159 ? 26.098 22.057 -74.797 1.00 45.02 652 ILE D O 1
ATOM 4870 N N . PRO D 1 160 ? 27.612 22.757 -73.302 1.00 40.44 653 PRO D N 1
ATOM 4871 C CA . PRO D 1 160 ? 28.401 21.529 -73.450 1.00 36.97 653 PRO D CA 1
ATOM 4872 C C . PRO D 1 160 ? 27.543 20.313 -73.140 1.00 43.20 653 PRO D C 1
ATOM 4873 O O . PRO D 1 160 ? 26.798 20.292 -72.156 1.00 35.75 653 PRO D O 1
ATOM 4877 N N . VAL D 1 161 ? 27.626 19.306 -74.014 1.00 39.91 654 VAL D N 1
ATOM 4878 C CA . VAL D 1 161 ? 26.730 18.156 -73.918 1.00 39.74 654 VAL D CA 1
ATOM 4879 C C . VAL D 1 161 ? 26.947 17.398 -72.616 1.00 35.61 654 VAL D C 1
ATOM 4880 O O . VAL D 1 161 ? 25.991 16.870 -72.028 1.00 38.66 654 VAL D O 1
ATOM 4884 N N . GLU D 1 162 ? 28.190 17.355 -72.128 1.00 41.37 655 GLU D N 1
ATOM 4885 C CA . GLU D 1 162 ? 28.468 16.706 -70.851 1.00 47.57 655 GLU D CA 1
ATOM 4886 C C . GLU D 1 162 ? 27.662 17.341 -69.725 1.00 41.35 655 GLU D C 1
ATOM 4887 O O . GLU D 1 162 ? 27.192 16.645 -68.816 1.00 47.59 655 GLU D O 1
ATOM 4893 N N . LEU D 1 163 ? 27.473 18.661 -69.781 1.00 38.13 656 LEU D N 1
ATOM 4894 C CA . LEU D 1 163 ? 26.724 19.352 -68.738 1.00 39.85 656 LEU D CA 1
ATOM 4895 C C . LEU D 1 163 ? 25.222 19.203 -68.951 1.00 44.45 656 LEU D C 1
ATOM 4896 O O . LEU D 1 163 ? 24.484 18.913 -68.002 1.00 38.58 656 LEU D O 1
ATOM 4901 N N . PHE D 1 164 ? 24.754 19.388 -70.193 1.00 36.67 657 PHE D N 1
ATOM 4902 C CA . PHE D 1 164 ? 23.317 19.344 -70.454 1.00 37.45 657 PHE D CA 1
ATOM 4903 C C . PHE D 1 164 ? 22.736 17.965 -70.165 1.00 37.80 657 PHE D C 1
ATOM 4904 O O . PHE D 1 164 ? 21.627 17.853 -69.627 1.00 33.56 657 PHE D O 1
ATOM 4912 N N . THR D 1 165 ? 23.466 16.902 -70.506 1.00 30.89 658 THR D N 1
ATOM 4913 C CA . THR D 1 165 ? 22.942 15.559 -70.291 1.00 35.73 658 THR D CA 1
ATOM 4914 C C . THR D 1 165 ? 23.013 15.118 -68.833 1.00 43.77 658 THR D C 1
ATOM 4915 O O . THR D 1 165 ? 22.646 13.978 -68.531 1.00 39.46 658 THR D O 1
ATOM 4919 N N . LYS D 1 166 ? 23.464 15.985 -67.922 1.00 41.87 659 LYS D N 1
ATOM 4920 C CA . LYS D 1 166 ? 23.415 15.649 -66.504 1.00 41.01 659 LYS D CA 1
ATOM 4921 C C . LYS D 1 166 ? 22.003 15.727 -65.942 1.00 44.77 659 LYS D C 1
ATOM 4922 O O . LYS D 1 166 ? 21.738 15.140 -64.888 1.00 44.40 659 LYS D O 1
ATOM 4928 N N . PHE D 1 167 ? 21.098 16.431 -66.616 1.00 36.06 660 PHE D N 1
ATOM 4929 C CA . PHE D 1 167 ? 19.784 16.748 -66.081 1.00 35.53 660 PHE D CA 1
ATOM 4930 C C . PHE D 1 167 ? 18.690 15.911 -66.734 1.00 40.97 660 PHE D C 1
ATOM 4931 O O . PHE D 1 167 ? 18.824 15.423 -67.859 1.00 33.65 660 PHE D O 1
ATOM 4939 N N . GLN D 1 168 ? 17.598 15.750 -65.993 1.00 36.57 661 GLN D N 1
ATOM 4940 C CA . GLN D 1 168 ? 16.316 15.343 -66.551 1.00 39.88 661 GLN D CA 1
ATOM 4941 C C . GLN D 1 168 ? 15.540 16.612 -66.884 1.00 43.33 661 GLN D C 1
ATOM 4942 O O . GLN D 1 168 ? 15.172 17.372 -65.982 1.00 40.78 661 GLN D O 1
ATOM 4948 N N . THR D 1 169 ? 15.286 16.840 -68.168 1.00 35.67 662 THR D N 1
ATOM 4949 C CA . THR D 1 169 ? 14.857 18.141 -68.662 1.00 31.48 662 THR D CA 1
ATOM 4950 C C . THR D 1 169 ? 13.409 18.103 -69.128 1.00 38.29 662 THR D C 1
ATOM 4951 O O . THR D 1 169 ? 12.992 17.165 -69.817 1.00 37.63 662 THR D O 1
ATOM 4955 N N . SER D 1 170 ? 12.647 19.123 -68.735 1.00 38.20 663 SER D N 1
ATOM 4956 C CA . SER D 1 170 ? 11.288 19.337 -69.203 1.00 39.22 663 SER D CA 1
ATOM 4957 C C . SER D 1 170 ? 11.170 20.715 -69.839 1.00 37.42 663 SER D C 1
ATOM 4958 O O . SER D 1 170 ? 11.943 21.628 -69.536 1.00 39.13 663 SER D O 1
ATOM 4961 N N . PHE D 1 171 ? 10.191 20.858 -70.733 1.00 40.32 664 PHE D N 1
ATOM 4962 C CA . PHE D 1 171 ? 9.965 22.101 -71.458 1.00 43.48 664 PHE D CA 1
ATOM 4963 C C . PHE D 1 171 ? 8.504 22.517 -71.371 1.00 48.63 664 PHE D C 1
ATOM 4964 O O . PHE D 1 171 ? 7.602 21.675 -71.350 1.00 50.79 664 PHE D O 1
ATOM 4972 N N . TYR D 1 172 ? 8.279 23.829 -71.333 1.00 43.51 665 TYR D N 1
ATOM 4973 C CA . TYR D 1 172 ? 6.940 24.399 -71.361 1.00 55.83 665 TYR D CA 1
ATOM 4974 C C . TYR D 1 172 ? 6.820 25.403 -72.500 1.00 57.30 665 TYR D C 1
ATOM 4975 O O . TYR D 1 172 ? 7.784 26.094 -72.847 1.00 52.53 665 TYR D O 1
ATOM 4984 N N . ALA D 1 173 ? 5.612 25.500 -73.055 1.00 54.27 666 ALA D N 1
ATOM 4985 C CA . ALA D 1 173 ? 5.352 26.337 -74.218 1.00 52.36 666 ALA D CA 1
ATOM 4986 C C . ALA D 1 173 ? 4.782 27.699 -73.852 1.00 53.01 666 ALA D C 1
ATOM 4987 O O . ALA D 1 173 ? 4.899 28.639 -74.646 1.00 70.32 666 ALA D O 1
ATOM 4989 N N . ASP D 1 174 ? 4.191 27.823 -72.671 1.00 59.09 667 ASP D N 1
ATOM 4990 C CA . ASP D 1 174 ? 3.587 29.067 -72.217 1.00 66.17 667 ASP D CA 1
ATOM 4991 C C . ASP D 1 174 ? 3.548 29.029 -70.695 1.00 62.80 667 ASP D C 1
ATOM 4992 O O . ASP D 1 174 ? 3.808 27.980 -70.091 1.00 66.91 667 ASP D O 1
ATOM 4997 N N . PRO D 1 175 ? 3.257 30.160 -70.041 1.00 70.67 668 PRO D N 1
ATOM 4998 C CA . PRO D 1 175 ? 3.306 30.170 -68.564 1.00 68.20 668 PRO D CA 1
ATOM 4999 C C . PRO D 1 175 ? 2.400 29.135 -67.906 1.00 70.38 668 PRO D C 1
ATOM 5000 O O . PRO D 1 175 ? 2.781 28.537 -66.888 1.00 70.05 668 PRO D O 1
ATOM 5004 N N . VAL D 1 176 ? 1.203 28.910 -68.454 1.00 67.59 669 VAL D N 1
ATOM 5005 C CA . VAL D 1 176 ? 0.312 27.890 -67.903 1.00 74.09 669 VAL D CA 1
ATOM 5006 C C . VAL D 1 176 ? 0.955 26.512 -68.030 1.00 65.48 669 VAL D C 1
ATOM 5007 O O . VAL D 1 176 ? 0.977 25.713 -67.077 1.00 68.73 669 VAL D O 1
ATOM 5011 N N . ASP D 1 177 ? 1.479 26.212 -69.221 1.00 66.99 670 ASP D N 1
ATOM 5012 C CA . ASP D 1 177 ? 2.258 24.996 -69.403 1.00 60.90 670 ASP D CA 1
ATOM 5013 C C . ASP D 1 177 ? 3.431 24.942 -68.439 1.00 57.43 670 ASP D C 1
ATOM 5014 O O . ASP D 1 177 ? 3.821 23.854 -68.014 1.00 65.67 670 ASP D O 1
ATOM 5019 N N . ALA D 1 178 ? 4.021 26.094 -68.105 1.00 60.15 671 ALA D N 1
ATOM 5020 C CA . ALA D 1 178 ? 5.112 26.109 -67.132 1.00 57.87 671 ALA D CA 1
ATOM 5021 C C . ALA D 1 178 ? 4.633 25.638 -65.769 1.00 61.71 671 ALA D C 1
ATOM 5022 O O . ALA D 1 178 ? 5.317 24.860 -65.094 1.00 61.10 671 ALA D O 1
ATOM 5024 N N . VAL D 1 179 ? 3.456 26.102 -65.349 1.00 73.28 672 VAL D N 1
ATOM 5025 C CA . VAL D 1 179 ? 2.869 25.629 -64.097 1.00 74.58 672 VAL D CA 1
ATOM 5026 C C . VAL D 1 179 ? 2.704 24.115 -64.127 1.00 68.63 672 VAL D C 1
ATOM 5027 O O . VAL D 1 179 ? 3.147 23.396 -63.217 1.00 57.45 672 VAL D O 1
ATOM 5031 N N . PHE D 1 180 ? 2.076 23.608 -65.189 1.00 63.61 673 PHE D N 1
ATOM 5032 C CA . PHE D 1 180 ? 1.786 22.177 -65.241 1.00 57.73 673 PHE D CA 1
ATOM 5033 C C . PHE D 1 180 ? 3.063 21.345 -65.341 1.00 60.33 673 PHE D C 1
ATOM 5034 O O . PHE D 1 180 ? 3.145 20.257 -64.760 1.00 58.78 673 PHE D O 1
ATOM 5042 N N . LYS D 1 181 ? 4.071 21.837 -66.066 1.00 63.04 674 LYS D N 1
ATOM 5043 C CA . LYS D 1 181 ? 5.346 21.133 -66.158 1.00 64.44 674 LYS D CA 1
ATOM 5044 C C . LYS D 1 181 ? 6.071 21.125 -64.820 1.00 57.12 674 LYS D C 1
ATOM 5045 O O . LYS D 1 181 ? 6.719 20.133 -64.466 1.00 55.34 674 LYS D O 1
ATOM 5051 N N . GLY D 1 182 ? 5.985 22.224 -64.068 1.00 55.20 675 GLY D N 1
ATOM 5052 C CA . GLY D 1 182 ? 6.612 22.260 -62.761 1.00 60.65 675 GLY D CA 1
ATOM 5053 C C . GLY D 1 182 ? 5.933 21.349 -61.763 1.00 65.92 675 GLY D C 1
ATOM 5054 O O . GLY D 1 182 ? 6.586 20.815 -60.861 1.00 64.47 675 GLY D O 1
ATOM 5055 N N . LEU D 1 183 ? 4.619 21.156 -61.903 1.00 63.38 676 LEU D N 1
ATOM 5056 C CA . LEU D 1 183 ? 3.913 20.257 -60.997 1.00 74.22 676 LEU D CA 1
ATOM 5057 C C . LEU D 1 183 ? 4.052 18.787 -61.380 1.00 71.38 676 LEU D C 1
ATOM 5058 O O . LEU D 1 183 ? 3.914 17.921 -60.509 1.00 70.17 676 LEU D O 1
ATOM 5063 N N . GLY D 1 184 ? 4.323 18.483 -62.645 1.00 68.01 677 GLY D N 1
ATOM 5064 C CA . GLY D 1 184 ? 4.509 17.105 -63.062 1.00 71.84 677 GLY D CA 1
ATOM 5065 C C . GLY D 1 184 ? 3.295 16.516 -63.754 1.00 76.38 677 GLY D C 1
ATOM 5066 O O . GLY D 1 184 ? 2.601 15.667 -63.191 1.00 83.88 677 GLY D O 1
#

B-factor: mean 61.66, std 19.08, range [20.73, 124.64]

Foldseek 3Di:
DDFFLWAWAWAQAPVGAIFIKIKRKAKAFAAQEEAEEPQQPDPQSVVLLVLLSVVCQVCVVVLAHSRGIYMYIYMGGDPPRHGGNAPNLVSNLSVSRNRVRFHFDPLEYEAWHADSVFWTDFGDPVQNRLVVSVVVRRAEYETEPVCVVVPVVHDPVSVVSHHYHYAGTSVSSNCVRRPND/DDFFLWAWAWAAFPVGAIFIKIKRKAKAFAAQEEAEPPQQPDPQSVVLLVLLSVVCCVCCVLQPDSRGIYMYIYMGGDPPRHGGNAPNLVSNLSVSRNVVRFAFDPLEYEAWHADSVFWTDWGDPVQNRLVVSVVVRRAEYETAPVCVVVPVVHDPVSVVSHDYHYAGTSSSSNCVRRPD/DFDWFLKAKAWAQAPVGAIFIKIKHKAFAFLEEDEDQQQPDVQLVVLLVLLSVVCQVCVVVQDDDDNGYMYIYMGGDPPNHGGNACNLVSNLSVSRNVRRFTFDPLEYEAWHADSVFWTGFGDPVQNRLVVSVVVVRAEYETEPVNVVVVVVHPPVSVVSHDYHYAGTSSSSNVRRRD/DFDWFLKAKAWAQAPVRAIFIKIKHKAKQLEEAEEQQPPDPQLVVLLVLLSVVCVVCCVVQPPSVPMYMYIYMGGDPPRHGGNAHNLVSNLSVSRNRVRFTFDPLEYEAWHADSVFWTGFGDPVQNRLVVSVVVVRAEYETEPVNVVVVVVHDPVSVVSHDYHYAGTSSSSNVNRRD

Radius of gyration: 28.91 Å; Cα contacts (8 Å, |Δi|>4): 1700; chains: 4; bounding box: 69×80×77 Å

Organism: NCBI:txid2743575

Sequence (716 aa):
HMKPGFLYTIGLSNKGMPGLYRLELQVTKGSGKLATSGLWNSSSAKEQVKIAFDYFKANASRISKVMEHDFHLHVVELQNTGPLSHLALPSLVAFASGLLGRSVQSQMVVLGDMSLGGSVTPVESIAECLQVAFDAGAKKVALPMSSAADIPTIPVELFTKFQTSFYADPVDAVFKGLGVDHMKPGFLYTIGLSNKGMPGLYRLELQVTKGSGKLATSGLWNSSSAKEQVKIAFDYFKANASRISKVMEHDFHLHVVELQNTGPLSHLALPSLVAFASGLLGRSVQSQMVVLGDMSLGGSVTPVESIAECLQVAFDAGAKKVALPMSSAADIPTIPVELFTKFQTSFYADPVDAVFKGLGVSHMKPGFLYTIGLSNKGMPGLYRLELQVTKGKLATSGLWNSSSAKEQVKIAFDYFKANASRISGGSKHDFHLHVVELQNTGPLSHLALPSLVAFASGLLGRSVQSQMVVLGDMSLGGSVTPVESIAECLQVAFDAGAKKVALPMSSAADIPTIPVELFTKFQTSFYADPVDAVFKGLGSHMKPGFLYTIGLSNKGMPGLYRLELQVTGKLATSGLWNSSSAKEQVKIAFDYFKANASRISKVMEHDFHLHVVELQNTGPLSHLALPSLVAFASGLLGRSVQSQMVVLGDMSLGGSVTPVESIAECLQVAFDAGAKKVALPMSSAADIPTIPVELFTKFQTSFYADPVDAVFKGLG

Nearest PDB structures (foldseek):
  8eil-assembly2_B  TM=1.005E+00  e=4.285E-41  Acinetobacter sp. NEB 394
  8eil-assembly4_D  TM=9.954E-01  e=8.394E-39  Acinetobacter sp. NEB 394
  8eil-assembly3_C  TM=9.827E-01  e=1.253E-37  Acinetobacter sp. NEB 394
  8emh-assembly1_K  TM=9.879E-01  e=3.742E-37  Acinetobacter sp. NEB 394
  8emh-assembly1_D  TM=9.870E-01  e=5.238E-36  Acinetobacter sp. NEB 394

InterPro domains:
  IPR008269 Peptidase S16, Lon proteolytic domain [PF05362] (517-674)
  IPR013473 Lon-like protease BrxL [TIGR02653] (7-678)
  IPR014061 Lon-like protease BrxL-like [PF13337] (159-469)
  IPR014061 Lon-like protease BrxL-like [TIGR02688] (13-460)
  IPR014721 Small ribosomal subunit protein uS5 domain 2-type fold, subgroup [G3DSA:3.30.230.10] (494-674)
  IPR020568 Ribosomal protein uS5 domain 2-type superfamily [SSF54211] (498-677)
  IPR027065 Lon protease [PTHR10046] (78-672)
  IPR027417 P-loop containing nucleoside triphosphate hydrolase [SSF52540] (227-380)
  IPR046838 BREX system Lon protease-like BrxL, N-terminal [PF20442] (15-146)

Solvent-accessible surface area: 27853 Å² total; per-residue (Å²): 112,60,66,50,0,38,1,59,1,4,3,15,3,90,95,42,116,13,0,18,0,53,0,29,3,105,50,85,90,31,89,27,54,50,50,56,36,31,16,64,165,28,88,77,2,45,73,27,2,45,40,0,20,93,44,0,70,85,28,9,47,41,16,89,53,7,94,58,59,40,3,71,0,63,4,32,57,78,79,138,15,20,37,3,43,36,0,0,0,0,0,2,0,0,0,0,0,11,33,63,47,57,37,5,42,49,114,3,5,0,0,7,10,7,43,104,80,15,72,25,48,70,9,92,53,3,30,93,0,0,77,24,0,84,105,46,45,11,114,47,0,0,0,0,57,50,0,9,83,47,10,92,80,8,81,76,113,12,3,10,87,1,18,0,8,7,2,66,57,0,16,12,0,1,18,34,0,19,32,43,41,121,57,50,62,0,49,2,65,2,4,4,15,4,107,76,33,109,20,0,18,0,54,0,28,4,101,52,72,65,20,84,11,55,54,50,55,39,31,15,62,166,24,88,83,2,47,102,29,1,38,30,0,12,90,44,8,60,86,37,15,105,72,68,98,49,6,118,48,58,32,3,70,0,61,4,33,57,75,76,139,27,19,28,3,44,39,0,0,0,0,0,6,0,0,0,3,0,11,36,29,48,111,34,3,56,56,112,6,5,0,0,7,15,8,47,143,79,14,74,26,50,67,8,89,49,3,31,66,0,0,73,24,0,84,106,47,42,11,115,34,0,0,0,0,129,50,0,40,86,47,53,117,82,8,81,114,125,11,38,94,103,20,127,39,33,66,2,65,59,0,26,34,0,5,62,60,0,19,44,129,50,79,21,38,24,0,41,0,23,2,3,4,17,4,72,95,47,41,32,0,12,0,17,1,34,4,55,12,54,113,76,63,53,50,54,46,34,18,65,116,28,87,84,5,53,63,39,7,47,47,0,30,91,45,8,69,85,51,19,101,66,25,31,46,66,44,80,69,40,4,62,3,67,8,35,61,15,70,97,29,23,48,5,47,38,0,4,0,0,0,5,0,0,0,4,0,5,25,46,34,99,29,5,43,6,38,2,6,3,0,7,14,17,40,107,79,16,66,21,52,66,9,92,62,6,33,44,0,0,85,28,0,58,66,32,13,14,75,35,0,1,0,0,105,51,0,41,86,47,41,117,84,6,79,110,124,12,37,89,94,20,118,40,27,64,1,49,58,0,34,36,2,8,80,73,0,18,71,47,120,32,57,56,0,56,0,26,2,3,4,20,4,75,94,48,41,29,0,12,0,30,3,36,5,63,46,115,58,62,61,44,55,44,33,22,87,107,39,88,72,5,55,64,51,8,42,47,0,29,90,44,0,60,85,49,7,99,66,18,89,86,7,90,91,73,34,4,72,7,67,10,33,61,23,70,94,32,21,41,4,51,40,2,2,0,0,1,0,5,1,0,0,0,12,35,49,48,114,24,7,26,9,36,2,5,4,0,8,10,19,44,110,78,17,67,19,45,66,10,89,49,7,24,89,0,0,76,28,0,56,64,32,11,11,52,33,0,1,0,0,51,54,0,11,85,50,10,91,84,7,84,70,104,15,3,13,94,3,27,0,4,2,2,46,58,0,24,35,3,4,84,52,2,16,75

Secondary structure (DSSP, 8-state):
-PPTTEEEEEEEBTTS-EEEEEEEEEEEESSS-EEEE--TT-HHHHHHHHHHHHHHHHHGGG---GGGEEEEEEEEESSS--SBS--HHHHHHHHHHHHHTPPPPTTEEE--EE-TTS-EEPPTTHHHHHHHHHHTT--EEEEEGGGGGGGGGS-HHHHTTSEEEEESSHHHHHHHHHT--/-PPTTEEEEEEEBTTS-EEEEEEEEEEEESSS-EEEE-STT-HHHHHHHHHHHHHHHHTGGG---STTEEEEEEEEESSS--SBS--HHHHHHHHHHHHHTPPPPTTEEE--EE-TTS-EEPPTTHHHHHHHHHHTT--EEEEEGGGGGGGGGS-HHHHTTSEEEEESSHHHHHHHHHT-/-PPPTTEEEEEEEBTTS-EEEEEEEEEEE--EEEEE-STT-HHHHHHHHHHHHHHHHHGGGT-SS---EEEEEEEE-SS---BS--HHHHHHHHHHHHHTPPPPTTEEE--EE-TTS-EEPPTTHHHHHHHHHHTT--EEEEEGGGGGGGGGS-HHHHTTSEEEEESSHHHHHHHHH-/-PPPTTEEEEEEEBTTS-EEEEEEEEEE---EEEES-TT-HHHHHHHHHHHHHHHHHGGGT--GGG--EEEEEEESSS---BS--HHHHHHHHHHHHHTPPPPTTEEE--EE-TTS-EEPPTTHHHHHHHHHHTT--EEEEEGGGGGGGGGS-HHHHTTSEEEEESSHHHHHHHHH-

CATH classification: 3.30.230.10